Protein AF-A0A8H7IDS1-F1 (afdb_monomer)

Secondary structure (DSSP, 8-state):
----HHHHHHHHHHHHHHHHHHHHHHHHHHHHHTTS---PPPPPPP-------PPPP---------------------------TTTHHHHHHHHHHHHHHHHHHH-----HHHHHHHTSTT--S-------------------PPP----TTHHHHHHHHHHHHHHHHHHHHHHHHHHHHHHHHHHHHHHTPPPSS-GGG--PPPP--HHHHHTT-----TTSSHHHHH-TTTHHHHT--TT--HHHHHHHHHHHHHHHHHHHHHHHHT-S-HHHHHHHHHHHHHHHHHHHHHSPPP-BTB-HHHHHHHHHHHHHHHHHHHHHHHHHHHHHHHHHHHTT-TTT----HHHHHHHHHHHHHHHHHHHTTTS-GGGS-THHHHHHHHHHHHHHHHHHHHHHTT-HHHHHHHHHHHHHHHHHHHHHHHH-THHHHHHHHHHHHHHHHHHHHHHTS----

Radius of gyration: 27.51 Å; Cα contacts (8 Å, |Δi|>4): 377; chains: 1; bounding box: 68×59×92 Å

Mean predicted aligned error: 14.61 Å

Solvent-accessible surface area (backbone atoms only — not comparable to full-atom values): 27415 Å² total; per-residue (Å²): 131,84,78,49,72,66,58,58,49,54,52,51,51,56,54,50,52,54,52,52,53,54,51,54,59,53,51,59,56,54,67,67,63,73,81,76,78,90,78,86,88,78,89,78,87,86,85,88,79,91,79,91,79,85,84,89,85,87,87,89,89,88,92,86,93,89,88,85,90,88,90,84,90,82,88,82,86,91,77,90,82,84,82,82,44,82,64,71,46,62,70,46,49,58,54,49,47,55,47,61,72,41,39,89,74,66,82,58,86,72,62,59,68,56,59,51,45,72,53,42,80,83,69,85,76,87,89,87,87,90,88,84,89,79,90,74,82,83,70,85,76,88,76,91,74,83,88,76,92,85,68,86,75,69,57,60,61,54,54,53,53,52,53,52,51,50,43,49,53,50,43,52,50,43,42,50,50,53,53,53,51,52,47,43,44,37,50,15,60,72,68,76,44,79,45,96,65,56,70,89,74,41,72,63,58,65,45,67,62,68,71,57,47,73,69,69,53,75,81,75,65,88,64,45,24,52,60,23,36,58,32,85,88,39,21,73,62,50,24,50,37,73,84,54,51,71,66,27,44,40,53,53,21,49,51,50,23,52,56,19,46,49,55,39,51,43,60,74,67,67,74,69,59,69,67,62,50,50,55,50,48,52,34,52,51,52,30,50,53,44,30,66,73,31,47,78,85,89,67,94,84,60,57,70,66,62,48,39,49,51,35,39,27,50,28,28,42,26,28,16,49,28,39,56,20,47,67,52,18,50,51,41,42,54,50,37,51,74,71,68,44,49,77,78,58,88,46,43,71,37,30,50,49,28,52,51,25,39,52,51,30,26,54,41,48,55,76,49,64,84,53,76,48,81,68,54,61,76,56,46,54,56,21,49,48,56,39,40,54,54,39,56,64,42,32,63,51,30,46,74,51,68,38,52,69,62,20,51,52,42,51,53,38,41,51,45,44,52,51,42,40,56,53,34,20,76,67,39,61,72,39,46,59,53,51,50,50,53,52,51,54,44,52,50,50,52,54,55,60,62,69,70,56,79,83,87,124

Foldseek 3Di:
DPDDPVNVVVVVVVVVVVVVVVVVVVVVVVVVPPPDDDDDDDDDDDDDDDDDDDDDDDDDDDDDDDDDDDDDDDDDDDDDDDDPQDPVCPVVVVLLVVCVVCVVPQVDDDVSVVLVLVSDPPPPDDDDDDDDDDPDDPDPDDDDDDDDDDDPPVVVVVVVVVQLVVLLVNLVVLLSVLVSQLQQLLVCLLVVHDRPDALVRWQRFARDDSVVSNVVPDPDDSCRTSVVCLDPVRVLVNLQCLPPDLSSLLSLLSNLLSLLLVLLVCVVVVPDDPVVSVSSLVSSVVSLVSNVVRQDDQDPPDDLLSLQSSLLSLLSSLSSLLSSLVVVQVVQQVVCVVVVVLLPDPTDPSSVSNLVSLLSNLVSLLVCLPPQLLSHDSSSLSSLLSSLLSLLVVLLSCVVSVVNVSSVSSVVSNVSSLSSLVSNCVNPVSSVVSSVVSVVSNVVSVVVSVVPDDDPD

Sequence (457 aa):
MYQTRTEALQHKIKELEAQIQGLEDQNLDLSSRQRADGNPLRPSPGLSYGSSCSPVSQVPITPPVATDSTEGAISHSIHDLPSVSSFAIGVTAKSLGVFAERRVQCCFELDLETVLRGLEPGSAHLLYLHYTTRCSLLSPAGGSCPHQPGNSVRNGTRLASAAFAYQHELAEAINVWWKCCGVDMAGSALNGLPASISPEEITTVWPHLLSEFELSQTISDDHYSVASLFDPEFTHVATDVSQDNVRCLLSKACILMISSAKLETERLSGFYDPDEWWMRFERVDRAVNRFMETMPPVYVGRNNEELSYLVIVHSGIYCAQIQLHSALAECEIRQAAQDGQLNDFLGGVSYMRCTEACRAAALAAALVLHMDMSNMLLFIGIAWVSVSDKLIKDIPRLRRAGKITQGREKEHQLAIIEKCMQRSAAAYPVFGLQLKQIRLLKEQQIFESHQALPRVG

Structure (mmCIF, N/CA/C/O backbone):
data_AF-A0A8H7IDS1-F1
#
_entry.id   AF-A0A8H7IDS1-F1
#
loop_
_atom_site.group_PDB
_atom_site.id
_atom_site.type_symbol
_atom_site.label_atom_id
_atom_site.label_alt_id
_atom_site.label_comp_id
_atom_site.label_asym_id
_atom_site.label_entity_id
_atom_site.label_seq_id
_atom_site.pdbx_PDB_ins_code
_atom_site.Cartn_x
_atom_site.Cartn_y
_atom_site.Cartn_z
_atom_site.occupancy
_atom_site.B_iso_or_equiv
_atom_site.auth_seq_id
_atom_site.auth_comp_id
_atom_site.auth_asym_id
_atom_site.auth_atom_id
_atom_site.pdbx_PDB_model_num
ATOM 1 N N . MET A 1 1 ? 39.428 1.604 39.413 1.00 44.75 1 MET A N 1
ATOM 2 C CA . MET A 1 1 ? 38.335 0.622 39.575 1.00 44.75 1 MET A CA 1
ATOM 3 C C . MET A 1 1 ? 37.462 0.724 38.342 1.00 44.75 1 MET A C 1
ATOM 5 O O . MET A 1 1 ? 36.939 1.801 38.097 1.00 44.75 1 MET A O 1
ATOM 9 N N . TYR A 1 2 ? 37.385 -0.329 37.528 1.00 39.81 2 TYR A N 1
ATOM 10 C CA . TYR A 1 2 ? 36.468 -0.368 36.389 1.00 39.81 2 TYR A CA 1
ATOM 11 C C . TYR A 1 2 ? 35.072 -0.653 36.929 1.00 39.81 2 TYR A C 1
ATOM 13 O O . TYR A 1 2 ? 34.773 -1.788 37.286 1.00 39.81 2 TYR A O 1
ATOM 21 N N . GLN A 1 3 ? 34.258 0.393 37.042 1.00 60.78 3 GLN A N 1
ATOM 22 C CA . GLN A 1 3 ? 32.832 0.237 37.284 1.00 60.78 3 GLN A CA 1
ATOM 23 C C . GLN A 1 3 ? 32.263 -0.547 36.100 1.00 60.78 3 GLN A C 1
ATOM 25 O O . GLN A 1 3 ? 32.513 -0.212 34.937 1.00 60.78 3 GLN A O 1
ATOM 30 N N . THR A 1 4 ? 31.605 -1.662 36.386 1.00 79.06 4 THR A N 1
ATOM 31 C CA . THR A 1 4 ? 31.139 -2.557 35.329 1.00 79.06 4 THR A CA 1
ATOM 32 C C . THR A 1 4 ? 30.019 -1.865 34.555 1.00 79.06 4 THR A C 1
ATOM 34 O O . THR A 1 4 ? 29.204 -1.140 35.123 1.00 79.06 4 THR A O 1
ATOM 37 N N . ARG A 1 5 ? 29.961 -2.069 33.233 1.00 76.25 5 ARG A N 1
ATOM 38 C CA . ARG A 1 5 ? 28.918 -1.497 32.356 1.00 76.25 5 ARG A CA 1
ATOM 39 C C . ARG A 1 5 ? 27.499 -1.727 32.907 1.00 76.25 5 ARG A C 1
ATOM 41 O O . ARG A 1 5 ? 26.620 -0.894 32.715 1.00 76.25 5 ARG A O 1
ATOM 48 N N . THR A 1 6 ? 27.303 -2.825 33.631 1.00 79.00 6 THR A N 1
ATOM 49 C CA . THR A 1 6 ? 26.062 -3.182 34.322 1.00 79.00 6 THR A CA 1
ATOM 50 C C . THR A 1 6 ? 25.703 -2.215 35.456 1.00 79.00 6 THR A C 1
ATOM 52 O O . THR A 1 6 ? 24.552 -1.806 35.556 1.00 79.00 6 THR A O 1
ATOM 55 N N . GLU A 1 7 ? 26.668 -1.786 36.272 1.00 90.69 7 GLU A N 1
ATOM 56 C CA . GLU A 1 7 ? 26.446 -0.819 37.359 1.00 90.69 7 GLU A CA 1
ATOM 57 C C . GLU A 1 7 ? 26.108 0.574 36.813 1.00 90.69 7 GLU A C 1
ATOM 59 O O . GLU A 1 7 ? 25.239 1.260 37.350 1.00 90.69 7 GLU A O 1
ATOM 64 N N . ALA A 1 8 ? 26.740 0.970 35.702 1.00 86.31 8 ALA A N 1
ATOM 65 C CA . ALA A 1 8 ? 26.423 2.225 35.022 1.00 86.31 8 ALA A CA 1
ATOM 66 C C . ALA A 1 8 ? 24.982 2.230 34.477 1.00 86.31 8 ALA A C 1
ATOM 68 O O . ALA A 1 8 ? 24.270 3.227 34.605 1.00 86.31 8 ALA A O 1
ATOM 69 N N . LEU A 1 9 ? 24.524 1.101 33.925 1.00 81.25 9 LEU A N 1
ATOM 70 C CA . LEU A 1 9 ? 23.146 0.947 33.451 1.00 81.25 9 LEU A CA 1
ATOM 71 C C . LEU A 1 9 ? 22.137 0.943 34.603 1.00 81.25 9 LEU A C 1
ATOM 73 O O . LEU A 1 9 ? 21.121 1.624 34.516 1.00 81.25 9 LEU A O 1
ATOM 77 N N . GLN A 1 10 ? 22.427 0.250 35.706 1.00 93.06 10 GLN A N 1
ATOM 78 C CA . GLN A 1 10 ? 21.557 0.256 36.888 1.00 93.06 10 GLN A CA 1
ATOM 79 C C . GLN A 1 10 ? 21.425 1.651 37.509 1.00 93.06 10 GLN A C 1
ATOM 81 O O . GLN A 1 10 ? 20.337 2.031 37.941 1.00 93.06 10 GLN A O 1
ATOM 86 N N . HIS A 1 11 ? 22.505 2.436 37.519 1.00 95.25 11 HIS A N 1
ATOM 87 C CA . HIS A 1 11 ? 22.449 3.828 37.957 1.00 95.25 11 HIS A CA 1
ATOM 88 C C . HIS A 1 11 ? 21.573 4.677 37.026 1.00 95.25 11 HIS A C 1
ATOM 90 O O . HIS A 1 11 ? 20.761 5.468 37.498 1.00 95.25 11 HIS A O 1
ATOM 96 N N . LYS A 1 12 ? 21.696 4.483 35.705 1.00 91.81 12 LYS A N 1
ATOM 97 C CA . LYS A 1 12 ? 20.891 5.203 34.709 1.00 91.81 12 LYS A CA 1
ATOM 98 C C . LYS A 1 12 ? 19.401 4.867 34.811 1.00 91.81 12 LYS A C 1
ATOM 100 O O . LYS A 1 12 ? 18.576 5.763 34.685 1.00 91.81 12 LYS A O 1
ATOM 105 N N . ILE A 1 13 ? 19.060 3.606 35.084 1.00 90.75 13 ILE A N 1
ATOM 106 C CA . ILE A 1 13 ? 17.671 3.173 35.301 1.00 90.75 13 ILE A CA 1
ATOM 107 C C . ILE A 1 13 ? 17.078 3.884 36.523 1.00 90.75 13 ILE A C 1
ATOM 109 O O . ILE A 1 13 ? 16.039 4.522 36.398 1.00 90.75 13 ILE A O 1
ATOM 113 N N . LYS A 1 14 ? 17.778 3.878 37.666 1.00 95.81 14 LYS A N 1
ATOM 114 C CA . LYS A 1 14 ? 17.312 4.571 38.882 1.00 95.81 14 LYS A CA 1
ATOM 115 C C . LYS A 1 14 ? 17.151 6.081 38.699 1.00 95.81 14 LYS A C 1
ATOM 117 O O . LYS A 1 14 ? 16.246 6.681 39.268 1.00 95.81 14 LYS A O 1
ATOM 122 N N . GLU A 1 15 ? 18.040 6.702 37.924 1.00 96.75 15 GLU A N 1
ATOM 123 C CA . GLU A 1 15 ? 17.959 8.128 37.587 1.00 96.75 15 GLU A CA 1
ATOM 124 C C . GLU A 1 15 ? 16.685 8.438 36.785 1.00 96.75 15 GLU A C 1
ATOM 126 O O . GLU A 1 15 ? 15.989 9.406 37.087 1.00 96.75 15 GLU A O 1
ATOM 131 N N . LEU A 1 16 ? 16.353 7.602 35.796 1.00 91.62 16 LEU A N 1
ATOM 132 C CA . LEU A 1 16 ? 15.154 7.767 34.972 1.00 91.62 16 LEU A CA 1
ATOM 133 C C . LEU A 1 16 ? 13.865 7.499 35.761 1.00 91.62 16 LEU A C 1
ATOM 135 O O . LEU A 1 16 ? 12.906 8.252 35.616 1.00 91.62 16 LEU A O 1
ATOM 139 N N . GLU A 1 17 ? 13.852 6.493 36.639 1.00 95.44 17 GLU A N 1
ATOM 140 C CA . GLU A 1 17 ? 12.721 6.223 37.541 1.00 95.44 17 GLU A CA 1
ATOM 141 C C . GLU A 1 17 ? 12.412 7.436 38.435 1.00 95.44 17 GLU A C 1
ATOM 143 O O . GLU A 1 17 ? 11.254 7.827 38.577 1.00 95.44 17 GLU A O 1
ATOM 148 N N . ALA A 1 18 ? 13.445 8.097 38.970 1.00 95.69 18 ALA A N 1
ATOM 149 C CA . ALA A 1 18 ? 13.274 9.310 39.769 1.00 95.69 18 ALA A CA 1
ATOM 150 C C . ALA A 1 18 ? 12.726 10.497 38.952 1.00 95.69 18 ALA A C 1
ATOM 152 O O . ALA A 1 18 ? 11.940 11.291 39.470 1.00 95.69 18 ALA A O 1
ATOM 153 N N . GLN A 1 19 ? 13.112 10.623 37.676 1.00 94.25 19 GLN A N 1
ATOM 154 C CA . GLN A 1 19 ? 12.589 11.670 36.789 1.00 94.25 19 GLN A CA 1
ATOM 155 C C . GLN A 1 19 ? 11.111 11.454 36.452 1.00 94.25 19 GLN A C 1
ATOM 157 O O . GLN A 1 19 ? 10.345 12.416 36.445 1.00 94.25 19 GLN A O 1
ATOM 162 N N . ILE A 1 20 ? 10.703 10.203 36.213 1.00 90.62 20 ILE A N 1
ATOM 163 C CA . ILE A 1 20 ? 9.301 9.853 35.947 1.00 90.62 20 ILE A CA 1
ATOM 164 C C . ILE A 1 20 ? 8.439 10.180 37.167 1.00 90.62 20 ILE A C 1
ATOM 166 O O . ILE A 1 20 ? 7.437 10.877 37.026 1.00 90.62 20 ILE A O 1
ATOM 170 N N . GLN A 1 21 ? 8.876 9.779 38.365 1.00 92.81 21 GLN A N 1
ATOM 171 C CA . GLN A 1 21 ? 8.140 10.068 39.597 1.00 92.81 21 GLN A CA 1
ATOM 172 C C . GLN A 1 21 ? 7.965 11.580 39.821 1.00 92.81 21 GLN A C 1
ATOM 174 O O . GLN A 1 21 ? 6.880 12.038 40.171 1.00 92.81 21 GLN A O 1
ATOM 179 N N . GLY A 1 22 ? 9.004 12.378 39.544 1.00 93.31 22 GLY A N 1
ATOM 180 C CA . GLY A 1 22 ? 8.927 13.837 39.655 1.00 93.31 22 GLY A CA 1
ATOM 181 C C . GLY A 1 22 ? 7.962 14.491 38.658 1.00 93.31 22 GLY A C 1
ATOM 182 O O . GLY A 1 22 ? 7.359 15.516 38.976 1.00 93.31 22 GLY A O 1
ATOM 183 N N . LEU A 1 23 ? 7.788 13.913 37.465 1.00 85.19 23 LEU A N 1
ATOM 184 C CA . LEU A 1 23 ? 6.814 14.390 36.478 1.00 85.19 23 LEU A CA 1
ATOM 185 C C . LEU A 1 23 ? 5.377 14.031 36.869 1.00 85.19 23 LEU A C 1
ATOM 187 O O . LEU A 1 23 ? 4.472 14.834 36.649 1.00 85.19 23 LEU A O 1
ATOM 191 N N . GLU A 1 24 ? 5.162 12.860 37.470 1.00 85.56 24 GLU A N 1
ATOM 192 C CA . GLU A 1 24 ? 3.850 12.453 37.985 1.00 85.56 24 GLU A CA 1
ATOM 193 C C . GLU A 1 24 ? 3.380 13.376 39.116 1.00 85.56 24 GLU A C 1
ATOM 195 O O . GLU A 1 24 ? 2.240 13.850 39.090 1.00 85.56 24 GLU A O 1
ATOM 200 N N . ASP A 1 25 ? 4.280 13.724 40.039 1.00 88.50 25 ASP A N 1
ATOM 201 C CA . ASP A 1 25 ? 3.987 14.649 41.137 1.00 88.50 25 ASP A CA 1
ATOM 202 C C . ASP A 1 25 ? 3.651 16.063 40.618 1.00 88.50 25 ASP A C 1
ATOM 204 O O . ASP A 1 25 ? 2.708 16.699 41.092 1.00 88.50 25 ASP A O 1
ATOM 208 N N . GLN A 1 26 ? 4.351 16.545 39.582 1.00 84.00 26 GLN A N 1
ATOM 209 C CA . GLN A 1 26 ? 4.055 17.842 38.951 1.00 84.00 26 GLN A CA 1
ATOM 210 C C . GLN A 1 26 ? 2.712 17.858 38.204 1.00 84.00 26 GLN A C 1
ATOM 212 O O . GLN A 1 26 ? 2.041 18.893 38.144 1.00 84.00 26 GLN A O 1
ATOM 217 N N . ASN A 1 27 ? 2.298 16.726 37.633 1.00 74.69 27 ASN A N 1
ATOM 218 C CA . ASN A 1 27 ? 1.054 16.630 36.871 1.00 74.69 27 ASN A CA 1
ATOM 219 C C . ASN A 1 27 ? -0.185 16.631 37.789 1.00 74.69 27 ASN A C 1
ATOM 221 O O . ASN A 1 27 ? -1.238 17.167 37.428 1.00 74.69 27 ASN A O 1
ATOM 225 N N . LEU A 1 28 ? -0.047 16.110 39.014 1.00 75.38 28 LEU A N 1
ATOM 226 C CA . LEU A 1 28 ? -1.092 16.170 40.041 1.00 75.38 28 LEU A CA 1
ATOM 227 C C . LEU A 1 28 ? -1.381 17.613 40.494 1.00 75.38 28 LEU A C 1
ATOM 229 O O . LEU A 1 28 ? -2.548 17.973 40.680 1.00 75.38 28 LEU A O 1
ATOM 233 N N . ASP A 1 29 ? -0.360 18.469 40.573 1.00 67.25 29 ASP A N 1
ATOM 234 C CA . ASP A 1 29 ? -0.533 19.881 40.937 1.00 67.25 29 ASP A CA 1
ATOM 235 C C . ASP A 1 29 ? -1.207 20.704 39.826 1.00 67.25 29 ASP A C 1
ATOM 237 O O . ASP A 1 29 ? -2.056 21.561 40.107 1.00 67.25 29 ASP A O 1
ATOM 241 N N . LEU A 1 30 ? -0.909 20.417 38.553 1.00 64.12 30 LEU A N 1
ATOM 242 C CA . LEU A 1 30 ? -1.529 21.096 37.406 1.00 64.12 30 LEU A CA 1
ATOM 243 C C . LEU A 1 30 ? -3.023 20.770 37.269 1.00 64.12 30 LEU A C 1
ATOM 245 O O . LEU A 1 30 ? -3.818 21.659 36.945 1.00 64.12 30 LEU A O 1
ATOM 249 N N . SER A 1 31 ? -3.434 19.546 37.617 1.00 51.88 31 SER A N 1
ATOM 250 C CA . SER A 1 31 ? -4.848 19.151 37.617 1.00 51.88 31 SER A CA 1
ATOM 251 C C . SER A 1 31 ? -5.691 19.911 38.654 1.00 51.88 31 SER A C 1
ATOM 253 O O . S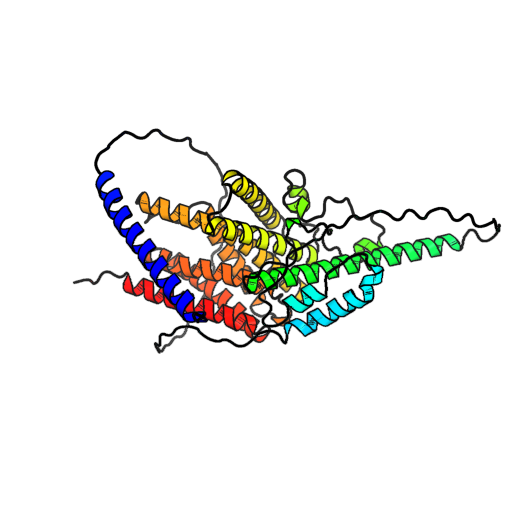ER A 1 31 ? -6.913 19.989 38.499 1.00 51.88 31 SER A O 1
ATOM 255 N N . SER A 1 32 ? -5.082 20.485 39.697 1.00 54.19 32 SER A N 1
ATOM 256 C CA . SER A 1 32 ? -5.806 21.258 40.718 1.00 54.19 32 SER A CA 1
ATOM 257 C C . SER A 1 32 ? -6.118 22.698 40.279 1.00 54.19 32 SER A C 1
ATOM 259 O O . SER A 1 32 ? -7.130 23.267 40.693 1.00 54.19 32 SER A O 1
ATOM 261 N N . ARG A 1 33 ? -5.302 23.280 39.386 1.00 51.25 33 ARG A N 1
ATOM 262 C CA . ARG A 1 33 ? -5.429 24.681 38.942 1.00 51.25 33 ARG A CA 1
ATOM 263 C C . ARG A 1 33 ? -6.394 24.900 37.777 1.00 51.25 33 ARG A C 1
ATOM 265 O O . ARG A 1 33 ? -6.838 26.024 37.577 1.00 51.25 33 ARG A O 1
ATOM 272 N N . GLN A 1 34 ? -6.781 23.857 37.045 1.00 50.94 34 GLN A N 1
ATOM 273 C CA . GLN A 1 34 ? -7.638 23.984 35.856 1.00 50.94 34 GLN A CA 1
ATOM 274 C C . GLN A 1 34 ? -9.156 24.046 36.131 1.00 50.94 34 GLN A C 1
ATOM 276 O O . GLN A 1 34 ? -9.941 24.122 35.190 1.00 50.94 34 GLN A O 1
ATOM 281 N N . ARG A 1 35 ? -9.603 24.047 37.398 1.00 47.06 35 ARG A N 1
ATOM 282 C CA . ARG A 1 35 ? -11.038 24.147 37.755 1.00 47.06 35 ARG A CA 1
ATOM 283 C C . ARG A 1 35 ? -11.564 25.563 38.010 1.00 47.06 35 ARG A C 1
ATOM 285 O O . ARG A 1 35 ? -12.746 25.705 38.311 1.00 47.06 35 ARG A O 1
ATOM 292 N N . ALA A 1 36 ? -10.741 26.597 37.880 1.00 48.53 36 ALA A N 1
ATOM 293 C CA . ALA A 1 36 ? -11.154 27.967 38.165 1.00 48.53 36 ALA A CA 1
ATOM 294 C C . ALA A 1 36 ? -10.664 28.933 37.084 1.00 48.53 36 ALA A C 1
ATOM 296 O O . ALA A 1 36 ? -9.778 29.727 37.344 1.00 48.53 36 ALA A O 1
ATOM 297 N N . ASP A 1 37 ? -11.212 28.834 35.873 1.00 40.78 37 ASP A N 1
ATOM 298 C CA . ASP A 1 37 ? -11.428 30.012 35.025 1.00 40.78 37 ASP A CA 1
ATOM 299 C C . ASP A 1 37 ? -12.342 29.645 33.851 1.00 40.78 37 ASP A C 1
ATOM 301 O O . ASP A 1 37 ? -11.967 28.942 32.913 1.00 40.78 37 ASP A O 1
ATOM 305 N N . GLY A 1 38 ? -13.591 30.102 33.938 1.00 52.72 38 GLY A N 1
ATOM 306 C CA . GLY A 1 38 ? -14.534 30.078 32.832 1.00 52.72 38 GLY A CA 1
ATOM 307 C C . GLY A 1 38 ? -14.355 31.337 31.995 1.00 52.72 38 GLY A C 1
ATOM 308 O O . GLY A 1 38 ? -14.583 32.437 32.491 1.00 52.72 38 GLY A O 1
ATOM 309 N N . ASN A 1 39 ? -13.999 31.178 30.720 1.00 42.84 39 ASN A N 1
ATOM 310 C CA . ASN A 1 39 ? -14.099 32.254 29.739 1.00 42.84 39 ASN A CA 1
ATOM 311 C C . ASN A 1 39 ? -14.657 31.711 28.406 1.00 42.84 39 ASN A C 1
ATOM 313 O O . ASN A 1 39 ? -14.336 30.580 28.032 1.00 42.84 39 ASN A O 1
ATOM 317 N N . PRO A 1 40 ? -15.528 32.465 27.707 1.00 48.50 40 PRO A N 1
ATOM 318 C CA . PRO A 1 40 ? -16.346 31.938 26.625 1.00 48.50 40 PRO A CA 1
ATOM 319 C C . PRO A 1 40 ? -15.600 31.864 25.286 1.00 48.50 40 PRO A C 1
ATOM 321 O O . PRO A 1 40 ? -14.781 32.712 24.932 1.00 48.50 40 PRO A O 1
ATOM 324 N N . LEU A 1 41 ? -15.943 30.809 24.548 1.00 39.41 41 LEU A N 1
ATOM 325 C CA . LEU A 1 41 ? -15.370 30.353 23.286 1.00 39.41 41 LEU A CA 1
ATOM 326 C C . LEU A 1 41 ? -15.504 31.366 22.139 1.00 39.41 41 LEU A C 1
ATOM 328 O O . LEU A 1 41 ? -16.565 31.940 21.894 1.00 39.41 41 LEU A O 1
ATOM 332 N N . ARG A 1 42 ? -14.416 31.490 21.375 1.00 34.03 42 ARG A N 1
ATOM 333 C CA . ARG A 1 42 ? -14.328 32.166 20.076 1.00 34.03 42 ARG A CA 1
ATOM 334 C C . ARG A 1 42 ? -14.383 31.094 18.971 1.00 34.03 42 ARG A C 1
ATOM 336 O O . ARG A 1 42 ? -13.622 30.131 19.068 1.00 34.03 42 ARG A O 1
ATOM 343 N N . PRO A 1 43 ? -15.238 31.211 17.940 1.00 39.31 43 PRO A N 1
ATOM 344 C CA . PRO A 1 43 ? -15.336 30.190 16.901 1.00 39.31 43 PRO A CA 1
ATOM 345 C C . PRO A 1 43 ? -14.200 30.342 15.878 1.00 39.31 43 PRO A C 1
ATOM 347 O O . PRO A 1 43 ? -13.904 31.450 15.430 1.00 39.31 43 PRO A O 1
ATOM 350 N N . SER A 1 44 ? -13.576 29.220 15.515 1.00 35.41 44 SER A N 1
ATOM 351 C CA . SER A 1 44 ? -12.639 29.118 14.387 1.00 35.41 44 SER A CA 1
ATOM 352 C C . SER A 1 44 ? -13.377 28.711 13.099 1.00 35.41 44 SER A C 1
ATOM 354 O O . SER A 1 44 ? -14.473 28.151 13.184 1.00 35.41 44 SER A O 1
ATOM 356 N N . PRO A 1 45 ? -12.831 29.028 11.909 1.00 39.84 45 PRO A N 1
ATOM 357 C CA . PRO A 1 45 ? -13.571 29.044 10.652 1.00 39.84 45 PRO A CA 1
ATOM 358 C C . PRO A 1 45 ? -13.681 27.654 10.016 1.00 39.84 45 PRO A C 1
ATOM 360 O O . PRO A 1 45 ? -12.717 26.893 9.977 1.00 39.84 45 PRO A O 1
ATOM 363 N N . GLY A 1 46 ? -14.872 27.347 9.500 1.00 31.06 46 GLY A N 1
ATOM 364 C CA . GLY A 1 46 ? -15.189 26.086 8.838 1.00 31.06 46 GLY A CA 1
ATOM 365 C C . GLY A 1 46 ? -14.603 25.969 7.430 1.00 31.06 46 GLY A C 1
ATOM 366 O O . GLY A 1 46 ? -14.679 26.901 6.630 1.00 31.06 46 GLY A O 1
ATOM 367 N N . LEU A 1 47 ? -14.079 24.783 7.123 1.00 35.19 47 LEU A N 1
ATOM 368 C CA . LEU A 1 47 ? -13.790 24.327 5.768 1.00 35.19 47 LEU A CA 1
ATOM 369 C C . LEU A 1 47 ? -15.008 23.556 5.249 1.00 35.19 47 LEU A C 1
ATOM 371 O O . LEU A 1 47 ? -15.380 22.513 5.783 1.00 35.19 47 LEU A O 1
ATOM 375 N N . SER A 1 48 ? -15.644 24.107 4.219 1.00 29.48 48 SER A N 1
ATOM 376 C CA . SER A 1 48 ? -16.720 23.468 3.466 1.00 29.48 48 SER A CA 1
ATOM 377 C C . SER A 1 48 ? -16.108 22.670 2.318 1.00 29.48 48 SER A C 1
ATOM 379 O O . SER A 1 48 ? -15.521 23.258 1.412 1.00 29.48 48 SER A O 1
ATOM 381 N N . TYR A 1 49 ? -16.261 21.348 2.341 1.00 36.91 49 TYR A N 1
ATOM 382 C CA . TYR A 1 49 ? -16.041 20.492 1.178 1.00 36.91 49 TYR A CA 1
ATOM 383 C C . TYR A 1 49 ? -17.354 19.791 0.836 1.00 36.91 49 TYR A C 1
ATOM 385 O O . TYR A 1 49 ? -17.801 18.884 1.536 1.00 36.91 49 TYR A O 1
ATOM 393 N N . GLY A 1 50 ? -17.983 20.235 -0.252 1.00 33.12 50 GLY A N 1
ATOM 394 C CA . GLY A 1 50 ? -19.045 19.490 -0.913 1.00 33.12 50 GLY A CA 1
ATOM 395 C C . GLY A 1 50 ? -18.424 18.377 -1.749 1.00 33.12 50 GLY A C 1
ATOM 396 O O . GLY A 1 50 ? -17.701 18.658 -2.700 1.00 33.12 50 GLY A O 1
ATOM 397 N N . SER A 1 51 ? -18.709 17.124 -1.407 1.00 33.91 51 SER A N 1
ATOM 398 C CA . SER A 1 51 ? -18.395 15.973 -2.253 1.00 33.91 51 SER A CA 1
ATOM 399 C C . SER A 1 51 ? -19.641 15.106 -2.381 1.00 33.91 51 SER A C 1
ATOM 401 O O . SER A 1 51 ? -20.166 14.593 -1.394 1.00 33.91 51 SER A O 1
ATOM 403 N N . SER A 1 52 ? -20.150 15.021 -3.608 1.00 32.44 52 SER A N 1
ATOM 404 C CA . SER A 1 52 ? -21.314 14.231 -3.992 1.00 32.44 52 SER A CA 1
ATOM 405 C C . SER A 1 52 ? -20.831 13.043 -4.812 1.00 32.44 52 SER A C 1
ATOM 407 O O . SER A 1 52 ? -20.471 13.213 -5.974 1.00 32.44 52 SER A O 1
ATOM 409 N N . CYS A 1 53 ? -20.849 11.850 -4.220 1.00 29.22 53 CYS A N 1
ATOM 410 C CA . CYS A 1 53 ? -20.744 10.586 -4.944 1.00 29.22 53 CYS A CA 1
ATOM 411 C C . CYS A 1 53 ? -21.789 9.614 -4.383 1.00 29.22 53 CYS A C 1
ATOM 413 O O . CYS A 1 53 ? -21.759 9.254 -3.208 1.00 29.22 53 CYS A O 1
ATOM 415 N N . SER A 1 54 ? -22.740 9.218 -5.232 1.00 28.52 54 SER A N 1
ATOM 416 C CA . SER A 1 54 ? -23.752 8.193 -4.938 1.00 28.52 54 SER A CA 1
ATOM 417 C C . SER A 1 54 ? -23.170 6.781 -5.118 1.00 28.52 54 SER A C 1
ATOM 419 O O . SER A 1 54 ? -22.378 6.586 -6.041 1.00 28.52 54 SER A O 1
ATOM 421 N N . PRO A 1 55 ? -23.567 5.778 -4.309 1.00 35.44 55 PRO A N 1
ATOM 422 C CA . PRO A 1 55 ? -23.048 4.419 -4.427 1.00 35.44 55 PRO A CA 1
ATOM 423 C C . PRO A 1 55 ? -23.890 3.546 -5.373 1.00 35.44 55 PRO A C 1
ATOM 425 O O . PRO A 1 55 ? -25.120 3.520 -5.301 1.00 35.44 55 PRO A O 1
ATOM 428 N N . VAL A 1 56 ? -23.210 2.775 -6.226 1.00 28.56 56 VAL A N 1
ATOM 429 C CA . VAL A 1 56 ? -23.786 1.675 -7.016 1.00 28.56 56 VAL A CA 1
ATOM 430 C C . VAL A 1 56 ? -23.823 0.412 -6.150 1.00 28.56 56 VAL A C 1
ATOM 432 O O . VAL A 1 56 ? -22.818 0.002 -5.575 1.00 28.56 56 VAL A O 1
ATOM 435 N N . SER A 1 57 ? -25.007 -0.188 -6.051 1.00 29.06 57 SER A N 1
ATOM 436 C CA . SER A 1 57 ? -25.334 -1.350 -5.220 1.00 29.06 57 SER A CA 1
ATOM 437 C C . SER A 1 57 ? -25.357 -2.629 -6.053 1.00 29.06 57 SER A C 1
ATOM 439 O O . SER A 1 57 ? -26.089 -2.655 -7.039 1.00 29.06 57 SER A O 1
ATOM 441 N N . GLN A 1 58 ? -24.648 -3.688 -5.630 1.00 31.50 58 GLN A N 1
ATOM 442 C CA . GLN A 1 58 ? -25.041 -5.087 -5.873 1.00 31.50 58 GLN A CA 1
ATOM 443 C C . GLN A 1 58 ? -24.625 -5.999 -4.701 1.00 31.50 58 GLN A C 1
ATOM 445 O O . GLN A 1 58 ? -23.517 -5.906 -4.178 1.00 31.50 58 GLN A O 1
ATOM 450 N N . VAL A 1 59 ? -25.567 -6.857 -4.294 1.00 29.27 59 VAL A N 1
ATOM 451 C CA . VAL A 1 59 ? -25.576 -7.749 -3.115 1.00 29.27 59 VAL A CA 1
ATOM 452 C C . VAL A 1 59 ? -25.520 -9.228 -3.568 1.00 29.27 59 VAL A C 1
ATOM 454 O O . VAL A 1 59 ? -25.915 -9.512 -4.700 1.00 29.27 59 VAL A O 1
ATOM 457 N N . PRO A 1 60 ? -25.034 -10.166 -2.720 1.00 34.81 60 PRO A N 1
ATOM 458 C CA . PRO A 1 60 ? -24.437 -11.449 -3.110 1.00 34.81 60 PRO A CA 1
ATOM 459 C C . PRO A 1 60 ? -25.286 -12.696 -2.765 1.00 34.81 60 PRO A C 1
ATOM 461 O O . PRO A 1 60 ? -26.322 -12.599 -2.110 1.00 34.81 60 PRO A O 1
ATOM 464 N N . ILE A 1 61 ? -24.805 -13.889 -3.156 1.00 28.02 61 ILE A N 1
ATOM 465 C CA . ILE A 1 61 ? -25.393 -15.204 -2.823 1.00 28.02 61 ILE A CA 1
ATOM 466 C C . ILE A 1 61 ? -24.366 -16.077 -2.060 1.00 28.02 61 ILE A C 1
ATOM 468 O O . ILE A 1 61 ? -23.282 -16.358 -2.563 1.00 28.02 61 ILE A O 1
ATOM 472 N N . THR A 1 62 ? -24.735 -16.512 -0.849 1.00 25.69 62 THR A N 1
ATOM 473 C CA . THR A 1 62 ? -24.156 -17.594 0.010 1.00 25.69 62 THR A CA 1
ATOM 474 C C . THR A 1 62 ? -25.223 -18.712 0.158 1.00 25.69 62 THR A C 1
ATOM 476 O O . THR A 1 62 ? -26.353 -18.401 -0.235 1.00 25.69 62 THR A O 1
ATOM 479 N N . PRO A 1 63 ? -25.016 -19.959 0.699 1.00 32.75 63 PRO A N 1
ATOM 480 C CA . PRO A 1 63 ? -24.314 -20.375 1.961 1.00 32.75 63 PRO A CA 1
ATOM 481 C C . PRO A 1 63 ? -23.739 -21.848 1.911 1.00 32.75 63 PRO A C 1
ATOM 483 O O . PRO A 1 63 ? -23.471 -22.291 0.795 1.00 32.75 63 PRO A O 1
ATOM 486 N N . PRO A 1 64 ? -23.669 -22.719 2.972 1.00 32.16 64 PRO A N 1
ATOM 487 C CA . PRO A 1 64 ? -23.277 -22.658 4.418 1.00 32.16 64 PRO A CA 1
ATOM 488 C C . PRO A 1 64 ? -22.121 -23.659 4.810 1.00 32.16 64 PRO A C 1
ATOM 490 O O . PRO A 1 64 ? -21.880 -24.627 4.100 1.00 32.16 64 PRO A O 1
ATOM 493 N N . VAL A 1 65 ? -21.234 -23.394 5.794 1.00 26.78 65 VAL A N 1
ATOM 494 C CA . VAL A 1 65 ? -21.193 -23.701 7.269 1.00 26.78 65 VAL A CA 1
ATOM 495 C C . VAL A 1 65 ? -21.075 -25.182 7.714 1.00 26.78 65 VAL A C 1
ATOM 497 O O . VAL A 1 65 ? -21.982 -25.967 7.466 1.00 26.78 65 VAL A O 1
ATOM 500 N N . ALA A 1 66 ? -20.030 -25.497 8.508 1.00 24.95 66 ALA A N 1
ATOM 501 C CA . ALA A 1 66 ? -20.019 -26.470 9.625 1.00 24.95 66 ALA A CA 1
ATOM 502 C C . ALA A 1 66 ? -18.823 -26.201 10.587 1.00 24.95 66 ALA A C 1
ATOM 504 O O . ALA A 1 66 ? -17.819 -25.629 10.166 1.00 24.95 66 ALA A O 1
ATOM 505 N N . THR A 1 67 ? -18.978 -26.560 11.866 1.00 26.09 67 THR A N 1
ATOM 506 C CA . THR A 1 67 ? -18.386 -25.969 13.091 1.00 26.09 67 THR A CA 1
ATOM 507 C C . THR A 1 67 ? -17.323 -26.812 13.830 1.00 26.09 67 THR A C 1
ATOM 509 O O . THR A 1 67 ? -17.132 -27.984 13.523 1.00 26.09 67 THR A O 1
ATOM 512 N N . ASP A 1 68 ? -16.744 -26.169 14.866 1.00 23.84 68 ASP A N 1
ATOM 513 C CA . ASP A 1 68 ? -16.218 -26.668 16.167 1.00 23.84 68 ASP A CA 1
ATOM 514 C C . ASP A 1 68 ? -14.688 -26.767 16.371 1.00 23.84 68 ASP A C 1
ATOM 516 O O . ASP A 1 68 ? -13.994 -27.460 15.638 1.00 23.84 68 ASP A O 1
ATOM 520 N N . SER A 1 69 ? -14.084 -25.902 17.214 1.00 25.61 69 SER A N 1
ATOM 521 C CA . SER A 1 69 ? -13.962 -25.887 18.708 1.00 25.61 69 SER A CA 1
ATOM 522 C C . SER A 1 69 ? -12.780 -26.758 19.190 1.00 25.61 69 SER A C 1
ATOM 524 O O . SER A 1 69 ? -12.797 -27.963 18.985 1.00 25.61 69 SER A O 1
ATOM 526 N N . THR A 1 70 ? -11.694 -26.239 19.792 1.00 26.06 70 THR A N 1
ATOM 527 C CA . THR A 1 70 ? -11.524 -26.077 21.261 1.00 26.06 70 THR A CA 1
ATOM 528 C C . THR A 1 70 ? -10.185 -25.407 21.656 1.00 26.06 70 THR A C 1
ATOM 530 O O . THR A 1 70 ? -9.248 -25.335 20.866 1.00 26.06 70 THR A O 1
ATOM 533 N N . GLU A 1 71 ? -10.162 -24.922 22.903 1.00 22.47 71 GLU A N 1
ATOM 534 C CA . GLU A 1 71 ? -9.276 -23.964 23.586 1.00 22.47 71 GLU A CA 1
ATOM 535 C C . GLU A 1 71 ? -7.886 -24.467 24.035 1.00 22.47 71 GLU A C 1
ATOM 537 O O . GLU A 1 71 ? -7.670 -25.654 24.272 1.00 22.47 71 GLU A O 1
ATOM 542 N N . GLY A 1 72 ? -6.979 -23.513 24.297 1.00 23.88 72 GLY A N 1
ATOM 543 C CA . GLY A 1 72 ? -5.767 -23.710 25.099 1.00 23.88 72 GLY A CA 1
ATOM 544 C C . GLY A 1 72 ? -5.002 -22.400 25.330 1.00 23.88 72 GLY A C 1
ATOM 545 O O . GLY A 1 72 ? -4.323 -21.913 24.434 1.00 23.88 72 GLY A O 1
ATOM 546 N N . ALA A 1 73 ? -5.124 -21.822 26.526 1.00 22.61 73 ALA A N 1
ATOM 547 C CA . ALA A 1 73 ? -4.402 -20.624 26.961 1.00 22.61 73 ALA A CA 1
ATOM 548 C C . ALA A 1 73 ? -2.918 -20.917 27.241 1.00 22.61 73 ALA A C 1
ATOM 550 O O . ALA A 1 73 ? -2.639 -21.975 27.790 1.00 22.61 73 ALA A O 1
ATOM 551 N N . ILE A 1 74 ? -2.011 -19.966 26.957 1.00 22.94 74 ILE A N 1
ATOM 552 C CA . ILE A 1 74 ? -0.744 -19.707 27.681 1.00 22.94 74 ILE A CA 1
ATOM 553 C C . ILE A 1 74 ? -0.191 -18.326 27.256 1.00 22.94 74 ILE A C 1
ATOM 555 O O . ILE A 1 74 ? -0.076 -18.006 26.076 1.00 22.94 74 ILE A O 1
ATOM 559 N N . SER A 1 75 ? 0.149 -17.522 28.263 1.00 24.39 75 SER A N 1
ATOM 560 C CA . SER A 1 75 ? 0.951 -16.290 28.208 1.00 24.39 75 SER A CA 1
ATOM 561 C C . SER A 1 75 ? 2.413 -16.620 27.874 1.00 24.39 75 SER A C 1
ATOM 563 O O . SER A 1 75 ? 2.844 -17.677 28.301 1.00 24.39 75 SER A O 1
ATOM 565 N N . HIS A 1 76 ? 3.177 -15.771 27.167 1.00 24.92 76 HIS A N 1
ATOM 566 C CA . HIS A 1 76 ? 4.569 -15.417 27.532 1.00 24.92 76 HIS A CA 1
ATOM 567 C C . HIS A 1 76 ? 5.306 -14.536 26.499 1.00 24.92 76 HIS A C 1
ATOM 569 O O . HIS A 1 76 ? 5.133 -14.634 25.287 1.00 24.92 76 HIS A O 1
ATOM 575 N N . SER A 1 77 ? 6.164 -13.699 27.090 1.00 25.53 77 SER A N 1
ATOM 576 C CA . SER A 1 77 ? 7.240 -12.849 26.569 1.00 25.53 77 SER A CA 1
ATOM 577 C C . SER A 1 77 ? 8.066 -13.453 25.423 1.00 25.53 77 SER A C 1
ATOM 579 O O . SER A 1 77 ? 8.469 -14.614 25.482 1.00 25.53 77 SER A O 1
ATOM 581 N N . ILE A 1 78 ? 8.356 -12.631 24.408 1.00 25.00 78 ILE A N 1
ATOM 582 C CA . ILE A 1 78 ? 9.167 -12.967 23.232 1.00 25.00 78 ILE A CA 1
ATOM 583 C C . ILE A 1 78 ? 10.623 -12.567 23.504 1.00 25.00 78 ILE A C 1
ATOM 585 O O . ILE A 1 78 ? 10.962 -11.388 23.463 1.00 25.00 78 ILE A O 1
ATOM 589 N N . HIS A 1 79 ? 11.486 -13.556 23.727 1.00 26.12 79 HIS A N 1
ATOM 590 C CA . HIS A 1 79 ? 12.915 -13.471 23.429 1.00 26.12 79 HIS A CA 1
ATOM 591 C C . HIS A 1 79 ? 13.290 -14.684 22.561 1.00 26.12 79 HIS A C 1
ATOM 593 O O . HIS A 1 79 ? 12.857 -15.800 22.838 1.00 26.12 79 HIS A O 1
ATOM 599 N N . ASP A 1 80 ? 14.074 -14.405 21.518 1.00 28.80 80 ASP A N 1
ATOM 600 C CA . ASP A 1 80 ? 14.735 -15.304 20.558 1.00 28.80 80 ASP A CA 1
ATOM 601 C C . ASP A 1 80 ? 13.883 -15.937 19.430 1.00 28.80 80 ASP A C 1
ATOM 603 O O . ASP A 1 80 ? 13.103 -16.870 19.617 1.00 28.80 80 ASP A O 1
ATOM 607 N N . LEU A 1 81 ? 14.111 -15.452 18.197 1.00 28.77 81 LEU A N 1
ATOM 608 C CA . LEU A 1 81 ? 13.664 -16.040 16.924 1.00 28.77 81 LEU A CA 1
ATOM 609 C C . LEU A 1 81 ? 14.865 -16.217 15.963 1.00 28.77 81 LEU A C 1
ATOM 611 O O . LEU A 1 81 ? 15.788 -15.402 15.993 1.00 28.77 81 LEU A O 1
ATOM 615 N N . PRO A 1 82 ? 14.867 -17.253 15.097 1.00 28.20 82 PRO A N 1
ATOM 616 C CA . PRO A 1 82 ? 15.969 -17.556 14.184 1.00 28.20 82 PRO A CA 1
ATOM 617 C C . PRO A 1 82 ? 15.957 -16.703 12.899 1.00 28.20 82 PRO A C 1
ATOM 619 O O . PRO A 1 82 ? 14.911 -16.293 12.402 1.00 28.20 82 PRO A O 1
ATOM 622 N N . SER A 1 83 ? 17.158 -16.481 12.357 1.00 33.56 83 SER A N 1
ATOM 623 C CA . SER A 1 83 ? 17.477 -15.648 11.187 1.00 33.56 83 SER A CA 1
ATOM 624 C C . SER A 1 83 ? 16.920 -16.179 9.845 1.00 33.56 83 SER A C 1
ATOM 626 O O . SER A 1 83 ? 17.005 -17.367 9.541 1.00 33.56 83 SER A O 1
ATOM 628 N N . VAL A 1 84 ? 16.392 -15.252 9.030 1.00 40.06 84 VAL A N 1
ATOM 629 C CA . VAL A 1 84 ? 15.600 -15.422 7.784 1.00 40.06 84 VAL A CA 1
ATOM 630 C C . VAL A 1 84 ? 16.462 -15.351 6.495 1.00 40.06 84 VAL A C 1
ATOM 632 O O . VAL A 1 84 ? 15.954 -15.304 5.379 1.00 40.06 84 VAL A O 1
ATOM 635 N N . SER A 1 85 ? 17.792 -15.363 6.611 1.00 35.50 85 SER A N 1
ATOM 636 C CA . SER A 1 85 ? 18.700 -14.885 5.550 1.00 35.50 85 SER A CA 1
ATOM 637 C C . SER A 1 85 ? 18.833 -15.748 4.276 1.00 35.50 85 SER A C 1
ATOM 639 O O . SER A 1 85 ? 19.118 -15.197 3.218 1.00 35.50 85 SER A O 1
ATOM 641 N N . SER A 1 86 ? 18.632 -17.071 4.287 1.00 30.22 86 SER A N 1
ATOM 642 C CA . SER A 1 86 ? 19.217 -17.907 3.214 1.00 30.22 86 SER A CA 1
ATOM 643 C C . SER A 1 86 ? 18.465 -17.966 1.871 1.00 30.22 86 SER A C 1
ATOM 645 O O . SER A 1 86 ? 19.060 -18.378 0.877 1.00 30.22 86 SER A O 1
ATOM 647 N N . PHE A 1 87 ? 17.189 -17.561 1.785 1.00 32.66 87 PHE A N 1
ATOM 648 C CA . PHE A 1 87 ? 16.356 -17.858 0.601 1.00 32.66 87 PHE A CA 1
ATOM 649 C C . PHE A 1 87 ? 16.115 -16.664 -0.341 1.00 32.66 87 PHE A C 1
ATOM 651 O O . PHE A 1 87 ? 16.116 -16.835 -1.561 1.00 32.66 87 PHE A O 1
ATOM 658 N N . ALA A 1 88 ? 16.004 -15.438 0.186 1.00 34.06 88 ALA A N 1
ATOM 659 C CA . ALA A 1 88 ? 15.905 -14.222 -0.637 1.00 34.06 88 ALA A CA 1
ATOM 660 C C . ALA A 1 88 ? 17.197 -13.946 -1.439 1.00 34.06 88 ALA A C 1
ATOM 662 O O . ALA A 1 88 ? 17.172 -13.273 -2.470 1.00 34.06 88 ALA A O 1
ATOM 663 N N . ILE A 1 89 ? 18.320 -14.535 -1.015 1.00 41.09 89 ILE A N 1
ATOM 664 C CA . ILE A 1 89 ? 19.631 -14.407 -1.658 1.00 41.09 89 ILE A CA 1
ATOM 665 C C . ILE A 1 89 ? 19.645 -15.051 -3.054 1.00 41.09 89 ILE A C 1
ATOM 667 O O . ILE A 1 89 ? 20.307 -14.528 -3.936 1.00 41.09 89 ILE A O 1
ATOM 671 N N . GLY A 1 90 ? 18.892 -16.123 -3.328 1.00 33.62 90 GLY A N 1
ATOM 672 C CA . GLY A 1 90 ? 19.025 -16.869 -4.594 1.00 33.62 90 GLY A CA 1
ATOM 673 C C . GLY A 1 90 ? 18.559 -16.117 -5.853 1.00 33.62 90 GLY A C 1
ATOM 674 O O . GLY A 1 90 ? 19.252 -16.103 -6.871 1.00 33.62 90 GLY A O 1
ATOM 675 N N . VAL A 1 91 ? 17.396 -15.461 -5.789 1.00 36.53 91 VAL A N 1
ATOM 676 C CA . VAL A 1 91 ? 16.826 -14.689 -6.917 1.00 36.53 91 VAL A CA 1
ATOM 677 C C . VAL A 1 91 ? 17.525 -13.331 -7.063 1.00 36.53 91 VAL A C 1
ATOM 679 O O . VAL A 1 91 ? 17.748 -12.845 -8.178 1.00 36.53 91 VAL A O 1
ATOM 682 N N . THR A 1 92 ? 17.951 -12.762 -5.934 1.00 46.81 92 THR A N 1
ATOM 683 C CA . THR A 1 92 ? 18.666 -11.486 -5.876 1.00 46.81 92 THR A CA 1
ATOM 684 C C . THR A 1 92 ? 20.125 -11.654 -6.308 1.00 46.81 92 THR A C 1
ATOM 686 O O . THR A 1 92 ? 20.598 -10.834 -7.074 1.00 46.81 92 THR A O 1
ATOM 689 N N . ALA A 1 93 ? 20.817 -12.752 -5.975 1.00 45.19 93 ALA A N 1
ATOM 690 C CA . ALA A 1 93 ? 22.214 -13.003 -6.361 1.00 45.19 93 ALA A CA 1
ATOM 691 C C . ALA A 1 93 ? 22.410 -13.187 -7.870 1.00 45.19 93 ALA A C 1
ATOM 693 O O . ALA A 1 93 ? 23.429 -12.762 -8.402 1.00 45.19 93 ALA A O 1
ATOM 694 N N . LYS A 1 94 ? 21.442 -13.771 -8.591 1.00 41.66 94 LYS A N 1
ATOM 695 C CA . LYS A 1 94 ? 21.525 -13.871 -10.059 1.00 41.66 94 LYS A CA 1
ATOM 696 C C . LYS A 1 94 ? 21.349 -12.503 -10.726 1.00 41.66 94 LYS A C 1
ATOM 698 O O . LYS A 1 94 ? 22.055 -12.191 -11.677 1.00 41.66 94 LYS A O 1
ATOM 703 N N . SER A 1 95 ? 20.449 -11.673 -10.199 1.00 43.66 95 SER A N 1
ATOM 704 C CA . SER A 1 95 ? 20.205 -10.313 -10.704 1.00 43.66 95 SER A CA 1
ATOM 705 C C . SER A 1 95 ? 21.328 -9.343 -10.305 1.00 43.66 95 SER A C 1
ATOM 707 O O . SER A 1 95 ? 21.779 -8.555 -11.130 1.00 43.66 95 SER A O 1
ATOM 709 N N . LEU A 1 96 ? 21.841 -9.462 -9.076 1.00 49.31 96 LEU A N 1
ATOM 710 C CA . LEU A 1 96 ? 23.011 -8.749 -8.551 1.00 49.31 96 LEU A CA 1
ATOM 711 C C . LEU A 1 96 ? 24.300 -9.202 -9.238 1.00 49.31 96 LEU A C 1
ATOM 713 O O . LEU A 1 96 ? 25.164 -8.373 -9.468 1.00 49.31 96 LEU A O 1
ATOM 717 N N . GLY A 1 97 ? 24.426 -10.480 -9.606 1.00 49.47 97 GLY A N 1
ATOM 718 C CA . GLY A 1 97 ? 25.547 -11.005 -10.386 1.00 49.47 97 GLY A CA 1
ATOM 719 C C . GLY A 1 97 ? 25.589 -10.405 -11.791 1.00 49.47 97 GLY A C 1
ATOM 720 O O . GLY A 1 97 ? 26.624 -9.895 -12.201 1.00 49.47 97 GLY A O 1
ATOM 721 N N . VAL A 1 98 ? 24.443 -10.348 -12.481 1.00 44.75 98 VAL A N 1
ATOM 722 C CA . VAL A 1 98 ? 24.316 -9.659 -13.780 1.00 44.75 98 VAL A CA 1
ATOM 723 C C . VAL A 1 98 ? 24.584 -8.156 -13.643 1.00 44.75 98 VAL A C 1
ATOM 725 O O . VAL A 1 98 ? 25.255 -7.571 -14.490 1.00 44.75 98 VAL A O 1
ATOM 728 N N . PHE A 1 99 ? 24.106 -7.524 -12.567 1.00 45.53 99 PHE A N 1
ATOM 729 C CA . PHE A 1 99 ? 24.384 -6.115 -12.284 1.00 45.53 99 PHE A CA 1
ATOM 730 C C . PHE A 1 99 ? 25.874 -5.870 -11.981 1.00 45.53 99 PHE A C 1
ATOM 732 O O . PHE A 1 99 ? 26.450 -4.912 -12.485 1.00 45.53 99 PHE A O 1
ATOM 739 N N . ALA A 1 100 ? 26.527 -6.749 -11.216 1.00 52.00 100 ALA A N 1
ATOM 740 C CA . ALA A 1 100 ? 27.950 -6.675 -10.889 1.00 52.00 100 ALA A CA 1
ATOM 741 C C . ALA A 1 100 ? 28.843 -6.899 -12.120 1.00 52.00 100 ALA A C 1
ATOM 743 O O . ALA A 1 100 ? 29.816 -6.170 -12.299 1.00 52.00 100 ALA A O 1
ATOM 744 N N . GLU A 1 101 ? 28.487 -7.844 -12.997 1.00 47.44 101 GLU A N 1
ATOM 745 C CA . GLU A 1 101 ? 29.180 -8.085 -14.271 1.00 47.44 101 GLU A CA 1
ATOM 746 C C . GLU A 1 101 ? 29.036 -6.904 -15.242 1.00 47.44 101 GLU A C 1
ATOM 748 O O . GLU A 1 101 ? 29.980 -6.570 -15.958 1.00 47.44 101 GLU A O 1
ATOM 753 N N . ARG A 1 102 ? 27.879 -6.229 -15.242 1.00 45.03 102 ARG A N 1
ATOM 754 C CA . ARG A 1 102 ? 27.593 -5.084 -16.124 1.00 45.03 102 ARG A CA 1
ATOM 755 C C . ARG A 1 102 ? 27.891 -3.715 -15.498 1.00 45.03 102 ARG A C 1
ATOM 757 O O . ARG A 1 102 ? 27.796 -2.700 -16.185 1.00 45.03 102 ARG A O 1
ATOM 764 N N . ARG A 1 103 ? 28.338 -3.661 -14.236 1.00 44.56 103 ARG A N 1
ATOM 765 C CA . ARG A 1 103 ? 28.654 -2.426 -13.484 1.00 44.56 103 ARG A CA 1
ATOM 766 C C . ARG A 1 103 ? 29.616 -1.492 -14.229 1.00 44.56 103 ARG A C 1
ATOM 768 O O . ARG A 1 103 ? 29.475 -0.279 -14.145 1.00 44.56 103 ARG A O 1
ATOM 775 N N . VAL A 1 104 ? 30.567 -2.048 -14.984 1.00 43.34 104 VAL A N 1
ATOM 776 C CA . VAL A 1 104 ? 31.550 -1.276 -15.773 1.00 43.34 104 VAL A CA 1
ATOM 777 C C . VAL A 1 104 ? 30.910 -0.575 -16.985 1.00 43.34 104 VAL A C 1
ATOM 779 O O . VAL A 1 104 ? 31.464 0.395 -17.492 1.00 43.34 104 VAL A O 1
ATOM 782 N N . GLN A 1 105 ? 29.744 -1.037 -17.446 1.00 37.97 105 GLN A N 1
ATOM 783 C CA . GLN A 1 105 ? 29.073 -0.561 -18.663 1.00 37.97 105 GLN A CA 1
ATOM 784 C C . GLN A 1 105 ? 27.908 0.396 -18.378 1.00 37.97 105 GLN A C 1
ATOM 786 O O . GLN A 1 105 ? 27.628 1.268 -19.194 1.00 37.97 105 GLN A O 1
ATOM 791 N N . CYS A 1 106 ? 27.230 0.259 -17.233 1.00 36.81 106 CYS A N 1
ATOM 792 C CA . CYS A 1 106 ? 25.956 0.945 -17.004 1.00 36.81 106 CYS A CA 1
ATOM 793 C C . CYS A 1 106 ? 26.067 2.324 -16.323 1.00 36.81 106 CYS A C 1
ATOM 795 O O . CYS A 1 106 ? 25.049 2.985 -16.177 1.00 36.81 106 CYS A O 1
ATOM 797 N N . CYS A 1 107 ? 27.251 2.777 -15.891 1.00 38.16 107 CYS A N 1
ATOM 798 C CA . CYS A 1 107 ? 27.461 4.059 -15.180 1.00 38.16 107 CYS A CA 1
ATOM 799 C C . CYS A 1 107 ? 26.611 4.277 -13.901 1.00 38.16 107 CYS A C 1
ATOM 801 O O . CYS A 1 107 ? 26.661 5.358 -13.315 1.00 38.16 107 CYS A O 1
ATOM 803 N N . PHE A 1 108 ? 25.864 3.269 -13.440 1.00 41.0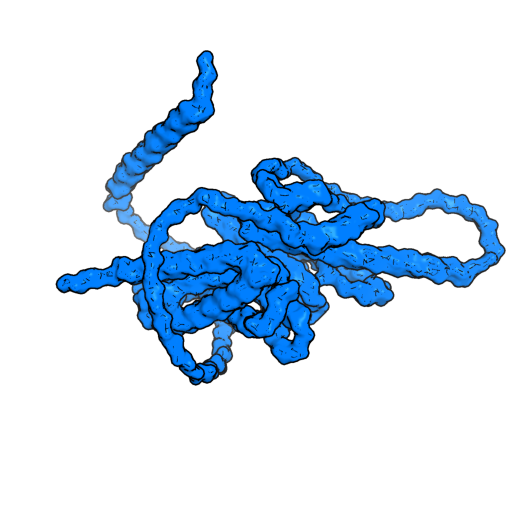0 108 PHE A N 1
ATOM 804 C CA . PHE A 1 108 ? 25.144 3.275 -12.168 1.00 41.00 108 PHE A CA 1
ATOM 805 C C . PHE A 1 108 ? 26.033 2.663 -11.080 1.00 41.00 108 PHE A C 1
ATOM 807 O O . PHE A 1 108 ? 26.412 1.493 -11.165 1.00 41.00 108 PHE A O 1
ATOM 814 N N . GLU A 1 109 ? 26.338 3.423 -10.030 1.00 43.44 109 GLU A N 1
ATOM 815 C CA . GLU A 1 109 ? 26.955 2.876 -8.820 1.00 43.44 109 GLU A CA 1
ATOM 816 C C . GLU A 1 109 ? 25.869 2.489 -7.816 1.00 43.44 109 GLU A C 1
ATOM 818 O O . GLU A 1 109 ? 25.484 3.273 -6.958 1.00 43.44 109 GLU A O 1
ATOM 823 N N . LEU A 1 110 ? 25.371 1.256 -7.918 1.00 43.84 110 LEU A N 1
ATOM 824 C CA . LEU A 1 110 ? 24.743 0.602 -6.772 1.00 43.84 110 LEU A CA 1
ATOM 825 C C . LEU A 1 110 ? 25.885 0.112 -5.876 1.00 43.84 110 LEU A C 1
ATOM 827 O O . LEU A 1 110 ? 26.737 -0.650 -6.352 1.00 43.84 110 LEU A O 1
ATOM 831 N N . ASP A 1 111 ? 25.930 0.520 -4.607 1.00 55.09 111 ASP A N 1
ATOM 832 C CA . ASP A 1 111 ? 26.819 -0.124 -3.639 1.00 55.09 111 ASP A CA 1
ATOM 833 C C . ASP A 1 111 ? 26.275 -1.522 -3.343 1.00 55.09 111 ASP A C 1
ATOM 835 O O . ASP A 1 111 ? 25.510 -1.772 -2.411 1.00 55.09 111 ASP A O 1
ATOM 839 N N . LEU A 1 112 ? 26.680 -2.443 -4.213 1.00 52.81 112 LEU A N 1
ATOM 840 C CA . LEU A 1 112 ? 26.434 -3.869 -4.105 1.00 52.81 112 LEU A CA 1
ATOM 841 C C . LEU A 1 112 ? 26.870 -4.401 -2.744 1.00 52.81 112 LEU A C 1
ATOM 843 O O . LEU A 1 112 ? 26.229 -5.304 -2.235 1.00 52.81 112 LEU A O 1
ATOM 847 N N . GLU A 1 113 ? 27.924 -3.854 -2.140 1.00 47.94 113 GLU A N 1
ATOM 848 C CA . GLU A 1 113 ? 28.409 -4.294 -0.837 1.00 47.94 113 GLU A CA 1
ATOM 849 C C . GLU A 1 113 ? 27.452 -3.870 0.281 1.00 47.94 113 GLU A C 1
ATOM 851 O O . GLU A 1 113 ? 27.269 -4.616 1.236 1.00 47.94 113 GLU A O 1
ATOM 856 N N . THR A 1 114 ? 26.806 -2.711 0.155 1.00 51.56 114 THR A N 1
ATOM 857 C CA . THR A 1 114 ? 25.736 -2.255 1.056 1.00 51.56 114 THR A CA 1
ATOM 858 C C . THR A 1 114 ? 24.454 -3.059 0.865 1.00 51.56 114 THR A C 1
ATOM 860 O O . THR A 1 114 ? 23.902 -3.553 1.845 1.00 51.56 114 THR A O 1
ATOM 863 N N . VAL A 1 115 ? 24.014 -3.273 -0.380 1.00 46.56 115 VAL A N 1
ATOM 864 C CA . VAL A 1 115 ? 22.826 -4.097 -0.674 1.00 46.56 115 VAL A CA 1
ATOM 865 C C . VAL A 1 115 ? 23.039 -5.538 -0.207 1.00 46.56 115 VAL A C 1
ATOM 867 O O . VAL A 1 115 ? 22.149 -6.134 0.389 1.00 46.56 115 VAL A O 1
ATOM 870 N N . LEU A 1 116 ? 24.231 -6.100 -0.419 1.00 52.97 116 LEU A N 1
ATOM 871 C CA . LEU A 1 116 ? 24.579 -7.436 0.061 1.00 52.97 116 LEU A CA 1
ATOM 872 C C . LEU A 1 116 ? 24.693 -7.480 1.591 1.00 52.97 116 LEU A C 1
ATOM 874 O O . LEU A 1 116 ? 24.186 -8.428 2.181 1.00 52.97 116 LEU A O 1
ATOM 878 N N . ARG A 1 117 ? 25.268 -6.455 2.240 1.00 52.09 117 ARG A N 1
ATOM 879 C CA . ARG A 1 117 ? 25.341 -6.366 3.711 1.00 52.09 117 ARG A CA 1
ATOM 880 C C . ARG A 1 117 ? 23.978 -6.183 4.368 1.00 52.09 117 ARG A C 1
ATOM 882 O O . ARG A 1 117 ? 23.744 -6.795 5.395 1.00 52.09 117 ARG A O 1
ATOM 889 N N . GLY A 1 118 ? 23.058 -5.416 3.781 1.00 45.78 118 GLY A N 1
ATOM 890 C CA . GLY A 1 118 ? 21.678 -5.289 4.270 1.00 45.78 118 GLY A CA 1
ATOM 891 C C . GLY A 1 118 ? 20.877 -6.596 4.190 1.00 45.78 118 GLY A C 1
ATOM 892 O O . GLY A 1 118 ? 19.889 -6.766 4.902 1.00 45.78 118 GLY A O 1
ATOM 893 N N . LEU A 1 119 ? 21.325 -7.540 3.354 1.00 43.25 119 LEU A N 1
ATOM 894 C CA . LEU A 1 119 ? 20.777 -8.892 3.240 1.00 43.25 119 LEU A CA 1
ATOM 895 C C . LEU A 1 119 ? 21.474 -9.903 4.178 1.00 43.25 119 LEU A C 1
ATOM 897 O O . LEU A 1 119 ? 21.021 -11.050 4.277 1.00 43.25 119 LEU A O 1
ATOM 901 N N . GLU A 1 120 ? 22.550 -9.509 4.873 1.00 44.00 120 GLU A N 1
ATOM 902 C CA . GLU A 1 120 ? 23.219 -10.353 5.862 1.00 44.00 120 GLU A CA 1
ATOM 903 C C . GLU A 1 120 ? 22.442 -10.367 7.190 1.00 44.00 120 GLU A C 1
ATOM 905 O O . GLU A 1 120 ? 21.960 -9.346 7.682 1.00 44.00 120 GLU A O 1
ATOM 910 N N . PRO A 1 121 ? 22.303 -11.533 7.832 1.00 36.06 121 PRO A N 1
ATOM 911 C CA . PRO A 1 121 ? 21.590 -11.616 9.090 1.00 36.06 121 PRO A CA 1
ATOM 912 C C . PRO A 1 121 ? 22.425 -11.023 10.230 1.00 36.06 121 PRO A C 1
ATOM 914 O O . PRO A 1 121 ? 23.423 -11.609 10.642 1.00 36.06 121 PRO A O 1
ATOM 917 N N . GLY A 1 122 ? 21.970 -9.895 10.785 1.00 43.44 122 GLY A N 1
ATOM 918 C CA . GLY A 1 122 ? 22.543 -9.278 11.991 1.00 43.44 122 GLY A CA 1
ATOM 919 C C . GLY A 1 122 ? 23.186 -7.900 11.797 1.00 43.44 122 GLY A C 1
ATOM 920 O O . GLY A 1 122 ? 23.708 -7.333 12.757 1.00 43.44 122 GLY A O 1
ATOM 921 N N . SER A 1 123 ? 23.134 -7.322 10.601 1.00 41.16 123 SER A N 1
ATOM 922 C CA . SER A 1 123 ? 23.684 -5.999 10.285 1.00 41.16 123 SER A CA 1
ATOM 923 C C . SER A 1 123 ? 22.751 -4.857 10.725 1.00 41.16 123 SER A C 1
ATOM 925 O O . SER A 1 123 ? 22.123 -4.189 9.912 1.00 41.16 123 SER A O 1
ATOM 927 N N . ALA A 1 124 ? 22.652 -4.611 12.035 1.00 34.03 124 ALA A N 1
ATOM 928 C CA . ALA A 1 124 ? 21.883 -3.486 12.591 1.00 34.03 124 ALA A CA 1
ATOM 929 C C . ALA A 1 124 ? 22.699 -2.188 12.760 1.00 34.03 124 ALA A C 1
ATOM 931 O O . ALA A 1 124 ? 22.191 -1.202 13.294 1.00 34.03 124 ALA A O 1
ATOM 932 N N . HIS A 1 125 ? 23.969 -2.155 12.357 1.00 33.97 125 HIS A N 1
ATOM 933 C CA . HIS A 1 125 ? 24.821 -0.990 12.573 1.00 33.97 125 HIS A CA 1
ATOM 934 C C . HIS A 1 125 ? 25.680 -0.678 11.361 1.00 33.97 125 HIS A C 1
ATOM 936 O O . HIS A 1 125 ? 26.569 -1.454 11.027 1.00 33.97 125 HIS A O 1
ATOM 942 N N . LEU A 1 126 ? 25.429 0.521 10.833 1.00 31.86 126 LEU A N 1
ATOM 943 C CA . LEU A 1 126 ? 26.216 1.360 9.928 1.00 31.86 126 LEU A CA 1
ATOM 944 C C . LEU A 1 126 ? 25.468 1.588 8.626 1.00 31.86 126 LEU A C 1
ATOM 946 O O . LEU A 1 126 ? 25.293 0.651 7.862 1.00 31.86 126 LEU A O 1
ATOM 950 N N . LEU A 1 127 ? 25.095 2.846 8.380 1.00 28.20 127 LEU A N 1
ATOM 951 C CA . LEU A 1 127 ? 25.452 3.549 7.148 1.00 28.20 127 LEU A CA 1
ATOM 952 C C . LEU A 1 127 ? 25.049 5.025 7.244 1.00 28.20 127 LEU A C 1
ATOM 954 O O . LEU A 1 127 ? 23.899 5.378 7.485 1.00 28.20 127 LEU A O 1
ATOM 958 N N . TYR A 1 128 ? 26.052 5.877 7.067 1.00 25.75 128 TYR A N 1
ATOM 959 C CA . TYR A 1 128 ? 25.923 7.281 6.708 1.00 25.75 128 TYR A CA 1
ATOM 960 C C . TYR A 1 128 ? 26.930 7.525 5.579 1.00 25.75 128 TYR A C 1
ATOM 962 O O . TYR A 1 128 ? 28.021 6.955 5.614 1.00 25.75 128 TYR A O 1
ATOM 970 N N . LEU A 1 129 ? 26.560 8.437 4.677 1.00 25.67 129 LEU A N 1
ATOM 971 C CA . LEU A 1 129 ? 27.302 9.067 3.574 1.00 25.67 129 LEU A CA 1
ATOM 972 C C . LEU A 1 129 ? 27.088 8.571 2.125 1.00 25.67 129 LEU A C 1
ATOM 974 O O . LEU A 1 129 ? 27.674 7.598 1.673 1.00 25.67 129 LEU A O 1
ATOM 978 N N . HIS A 1 130 ? 26.418 9.485 1.409 1.00 24.27 130 HIS A N 1
ATOM 979 C CA . HIS A 1 130 ? 26.721 10.083 0.101 1.00 24.27 130 HIS A CA 1
ATOM 980 C C . HIS A 1 130 ? 26.453 9.292 -1.186 1.00 24.27 130 HIS A C 1
ATOM 982 O O . HIS A 1 130 ? 27.305 8.564 -1.682 1.00 24.27 130 HIS A O 1
ATOM 988 N N . TYR A 1 131 ? 25.350 9.670 -1.842 1.00 25.77 131 TYR A N 1
ATOM 989 C CA . TYR A 1 131 ? 25.198 9.598 -3.291 1.00 25.77 131 TYR A CA 1
ATOM 990 C C . TYR A 1 131 ? 24.888 10.979 -3.875 1.00 25.77 131 TYR A C 1
ATOM 992 O O . TYR A 1 131 ? 23.922 11.637 -3.501 1.00 25.77 131 TYR A O 1
ATOM 1000 N N . THR A 1 132 ? 25.714 11.411 -4.824 1.00 22.86 132 THR A N 1
ATOM 1001 C CA . THR A 1 132 ? 25.408 12.493 -5.766 1.00 22.86 132 THR A CA 1
ATOM 1002 C C . THR A 1 132 ? 25.797 12.017 -7.158 1.00 22.86 132 THR A C 1
ATOM 1004 O O . THR A 1 132 ? 26.979 11.897 -7.471 1.00 22.86 132 THR A O 1
ATOM 1007 N N . THR A 1 133 ? 24.814 11.768 -8.022 1.00 30.36 133 THR A N 1
ATOM 1008 C CA . THR A 1 133 ? 25.056 11.426 -9.429 1.00 30.36 133 THR A CA 1
ATOM 1009 C C . THR A 1 133 ? 24.950 12.695 -10.276 1.00 30.36 133 THR A C 1
ATOM 1011 O O . THR A 1 133 ? 23.869 13.249 -10.453 1.00 30.36 133 THR A O 1
ATOM 1014 N N . ARG A 1 134 ? 26.077 13.176 -10.817 1.00 25.05 134 ARG A N 1
ATOM 1015 C CA . ARG A 1 134 ? 26.090 14.092 -11.971 1.00 25.05 134 ARG A CA 1
ATOM 1016 C C . ARG A 1 134 ? 26.235 13.254 -13.238 1.00 25.05 134 ARG A C 1
ATOM 1018 O O . ARG A 1 134 ? 27.303 12.695 -13.474 1.00 25.05 134 ARG A O 1
ATOM 1025 N N . CYS A 1 135 ? 25.204 13.223 -14.078 1.00 26.70 135 CYS A N 1
ATOM 1026 C CA . CYS A 1 135 ? 25.363 12.846 -15.481 1.00 26.70 135 CYS A CA 1
ATOM 1027 C C . CYS A 1 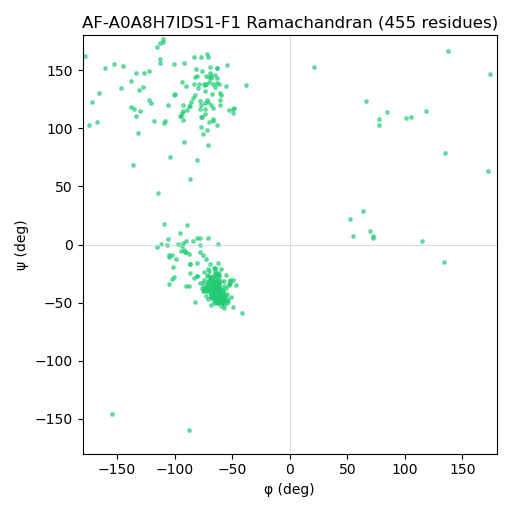135 ? 26.090 13.981 -16.217 1.00 26.70 135 CYS A C 1
ATOM 1029 O O . CYS A 1 135 ? 25.480 14.977 -16.595 1.00 26.70 135 CYS A O 1
ATOM 1031 N N . SER A 1 136 ? 27.403 13.850 -16.410 1.00 26.39 136 SER A N 1
ATOM 1032 C CA . SER A 1 136 ? 28.136 14.674 -17.375 1.00 26.39 136 SER A CA 1
ATOM 1033 C C . SER A 1 136 ? 28.216 13.911 -18.695 1.00 26.39 136 SER A C 1
ATOM 1035 O O . SER A 1 136 ? 28.906 12.898 -18.790 1.00 26.39 136 SER A O 1
ATOM 1037 N N . LEU A 1 137 ? 27.496 14.407 -19.701 1.00 31.97 137 LEU A N 1
ATOM 1038 C CA . LEU A 1 137 ? 27.556 13.973 -21.096 1.00 31.97 137 LEU A CA 1
ATOM 1039 C C . LEU A 1 137 ? 29.012 13.915 -21.591 1.00 31.97 137 LEU A C 1
ATOM 1041 O O . LEU A 1 137 ? 29.681 14.944 -21.705 1.00 31.97 137 LEU A O 1
ATOM 1045 N N . LEU A 1 138 ? 29.489 12.721 -21.945 1.00 30.38 138 LEU A N 1
ATOM 1046 C CA . LEU A 1 138 ? 30.675 12.568 -22.785 1.00 30.38 138 LEU A CA 1
ATOM 1047 C C . LEU A 1 138 ? 30.290 12.907 -24.228 1.00 30.38 138 LEU A C 1
ATOM 1049 O O . LEU A 1 138 ? 29.806 12.071 -24.984 1.00 30.38 138 LEU A O 1
ATOM 1053 N N . SER A 1 139 ? 30.526 14.162 -24.602 1.00 34.22 139 SER A N 1
ATOM 1054 C CA . SER A 1 139 ? 30.698 14.546 -26.001 1.00 34.22 139 SER A CA 1
ATOM 1055 C C . SER A 1 139 ? 32.011 13.927 -26.507 1.00 34.22 139 SER A C 1
ATOM 1057 O O . SER A 1 139 ? 33.033 14.084 -25.829 1.00 34.22 139 SER A O 1
ATOM 1059 N N . PRO A 1 140 ? 32.049 13.211 -27.647 1.00 39.56 140 PRO A N 1
ATOM 1060 C CA . PRO A 1 140 ? 33.304 12.685 -28.160 1.00 39.56 140 PRO A CA 1
ATOM 1061 C C . PRO A 1 140 ? 34.161 13.851 -28.664 1.00 39.56 140 PRO A C 1
ATOM 1063 O O . PRO A 1 140 ? 33.904 14.441 -29.715 1.00 39.56 140 PRO A O 1
ATOM 1066 N N . ALA A 1 141 ? 35.183 14.192 -27.878 1.00 39.12 141 ALA A N 1
ATOM 1067 C CA . ALA A 1 141 ? 36.227 15.125 -28.262 1.00 39.12 141 ALA A CA 1
ATOM 1068 C C . ALA A 1 141 ? 36.889 14.670 -29.572 1.00 39.12 141 ALA A C 1
ATOM 1070 O O . ALA A 1 141 ? 37.176 13.490 -29.781 1.00 39.12 141 ALA A O 1
ATOM 1071 N N . GLY A 1 142 ? 37.099 15.640 -30.460 1.00 44.47 142 GLY A N 1
ATOM 1072 C CA . GLY A 1 142 ? 37.536 15.430 -31.829 1.00 44.47 142 GLY A CA 1
ATOM 1073 C C . GLY A 1 142 ? 38.891 14.736 -31.935 1.00 44.47 142 GLY A C 1
ATOM 1074 O O . GLY A 1 142 ? 39.916 15.269 -31.519 1.00 44.47 142 GLY A O 1
ATOM 1075 N N . GLY A 1 143 ? 38.885 13.572 -32.579 1.00 35.47 143 GLY A N 1
ATOM 1076 C CA . GLY A 1 143 ? 40.054 12.970 -33.206 1.00 35.47 143 GLY A CA 1
ATOM 1077 C C . GLY A 1 143 ? 39.892 13.037 -34.721 1.00 35.47 143 GLY A C 1
ATOM 1078 O O . GLY A 1 143 ? 39.108 12.292 -35.305 1.00 35.47 143 GLY A O 1
ATOM 1079 N N . SER A 1 144 ? 40.610 13.951 -35.364 1.00 42.84 144 SER A N 1
ATOM 1080 C CA . SER A 1 144 ? 40.700 14.074 -36.818 1.00 42.84 144 SER A CA 1
ATOM 1081 C C . SER A 1 144 ? 41.426 12.859 -37.413 1.00 42.84 144 SER A C 1
ATOM 1083 O O . SER A 1 144 ? 42.638 12.719 -37.276 1.00 42.84 144 SER A O 1
ATOM 1085 N N . CYS A 1 145 ? 40.687 11.983 -38.100 1.00 37.38 145 CYS A N 1
ATOM 1086 C CA . CYS A 1 145 ? 41.261 10.942 -38.959 1.00 37.38 145 CYS A CA 1
ATOM 1087 C C . CYS A 1 145 ? 41.359 11.432 -40.416 1.00 37.38 145 CYS A C 1
ATOM 1089 O O . CYS A 1 145 ? 40.432 12.086 -40.902 1.00 37.38 145 CYS A O 1
ATOM 1091 N N . PRO A 1 146 ? 42.454 11.118 -41.133 1.00 52.31 146 PRO A N 1
ATOM 1092 C CA . PRO A 1 146 ? 42.669 11.582 -42.496 1.00 52.31 146 PRO A CA 1
ATOM 1093 C C . PRO A 1 146 ? 41.742 10.861 -43.484 1.00 52.31 146 PRO A C 1
ATOM 1095 O O . PRO A 1 146 ? 41.522 9.652 -43.410 1.00 52.31 146 PRO A O 1
ATOM 1098 N N . HIS A 1 147 ? 41.207 11.644 -44.420 1.00 43.69 147 HIS A N 1
ATOM 1099 C CA . HIS A 1 147 ? 40.314 11.229 -45.496 1.00 43.69 147 HIS A CA 1
ATOM 1100 C C . HIS A 1 147 ? 40.809 9.991 -46.266 1.00 43.69 147 HIS A C 1
ATOM 1102 O O . HIS A 1 147 ? 41.796 10.059 -46.996 1.00 43.69 147 HIS A O 1
ATOM 1108 N N . GLN A 1 148 ? 40.033 8.905 -46.213 1.00 42.62 148 GLN A N 1
ATOM 1109 C CA . GLN A 1 148 ? 39.925 7.954 -47.321 1.00 42.62 148 GLN A CA 1
ATOM 1110 C C . GLN A 1 148 ? 38.568 8.145 -48.016 1.00 42.62 148 GLN A C 1
ATOM 1112 O O . GLN A 1 148 ? 37.529 7.994 -47.366 1.00 42.62 148 GLN A O 1
ATOM 1117 N N . PRO A 1 149 ? 38.533 8.472 -49.320 1.00 52.03 149 PRO A N 1
ATOM 1118 C CA . PRO A 1 149 ? 37.297 8.516 -50.080 1.00 52.03 149 PRO A CA 1
ATOM 1119 C C . PRO A 1 149 ? 37.002 7.126 -50.656 1.00 52.03 149 PRO A C 1
ATOM 1121 O O . PRO A 1 149 ? 37.769 6.602 -51.458 1.00 52.03 149 PRO A O 1
ATOM 1124 N N . GLY A 1 150 ? 35.868 6.541 -50.267 1.00 54.38 150 GLY A N 1
ATOM 1125 C CA . GLY A 1 150 ? 35.291 5.388 -50.964 1.00 54.38 150 GLY A CA 1
ATOM 1126 C C . GLY A 1 150 ? 34.815 4.270 -50.045 1.00 54.38 150 GLY A C 1
ATOM 1127 O O . GLY A 1 150 ? 35.524 3.287 -49.887 1.00 54.38 150 GLY A O 1
ATOM 1128 N N . ASN A 1 151 ? 33.630 4.435 -49.437 1.00 51.94 151 ASN A N 1
ATOM 1129 C CA . ASN A 1 151 ? 32.659 3.377 -49.071 1.00 51.94 151 ASN A CA 1
ATOM 1130 C C . ASN A 1 151 ? 31.519 3.976 -48.216 1.00 51.94 151 ASN A C 1
ATOM 1132 O O . ASN A 1 151 ? 31.336 3.649 -47.046 1.00 51.94 151 ASN A O 1
ATOM 1136 N N . SER A 1 152 ? 30.746 4.896 -48.803 1.00 53.88 152 SER A N 1
ATOM 1137 C CA . SER A 1 152 ? 29.783 5.742 -48.075 1.00 53.88 152 SER A CA 1
ATOM 1138 C C . SER A 1 152 ? 28.483 5.050 -47.627 1.00 53.88 152 SER A C 1
ATOM 1140 O O . SER A 1 152 ? 27.727 5.637 -46.862 1.00 53.88 152 SER A O 1
ATOM 1142 N N . VAL A 1 153 ? 28.197 3.818 -48.062 1.00 56.06 153 VAL A N 1
ATOM 1143 C CA . VAL A 1 153 ? 26.912 3.143 -47.758 1.00 56.06 153 VAL A CA 1
ATOM 1144 C C . VAL A 1 153 ? 27.031 2.112 -46.625 1.00 56.06 153 VAL A C 1
ATOM 1146 O O . VAL A 1 153 ? 26.044 1.795 -45.973 1.00 56.06 153 VAL A O 1
ATOM 1149 N N . ARG A 1 154 ? 28.240 1.629 -46.301 1.00 54.75 154 ARG A N 1
ATOM 1150 C CA . ARG A 1 154 ? 28.436 0.582 -45.273 1.00 54.75 154 ARG A CA 1
ATOM 1151 C C . ARG A 1 154 ? 28.576 1.108 -43.838 1.00 54.75 154 ARG A C 1
ATOM 1153 O O . ARG A 1 154 ? 28.423 0.335 -42.895 1.00 54.75 154 ARG A O 1
ATOM 1160 N N . ASN A 1 155 ? 28.848 2.402 -43.667 1.00 54.72 155 ASN A N 1
ATOM 1161 C CA . ASN A 1 155 ? 29.070 3.002 -42.346 1.00 54.72 155 ASN A CA 1
ATOM 1162 C C . ASN A 1 155 ? 27.764 3.380 -41.626 1.00 54.72 155 ASN A C 1
ATOM 1164 O O . ASN A 1 155 ? 27.716 3.305 -40.401 1.00 54.72 155 ASN A O 1
ATOM 1168 N N . GLY A 1 156 ? 26.690 3.695 -42.362 1.00 60.78 156 GLY A N 1
ATOM 1169 C CA . GLY A 1 156 ? 25.388 4.023 -41.763 1.00 60.78 156 GLY A CA 1
ATOM 1170 C C . GLY A 1 156 ? 24.773 2.856 -40.982 1.00 60.78 156 GLY A C 1
ATOM 1171 O O . GLY A 1 156 ? 24.260 3.045 -39.884 1.00 60.78 156 GLY A O 1
ATOM 1172 N N . THR A 1 157 ? 24.910 1.625 -41.486 1.00 63.81 157 THR A N 1
ATOM 1173 C CA . THR A 1 157 ? 24.350 0.428 -40.835 1.00 63.81 157 THR A CA 1
ATOM 1174 C C . THR A 1 157 ? 25.055 0.081 -39.519 1.00 63.81 157 THR A C 1
ATOM 1176 O O . THR A 1 157 ? 24.420 -0.419 -38.595 1.00 63.81 157 THR A O 1
ATOM 1179 N N . ARG A 1 158 ? 26.361 0.364 -39.394 1.00 62.91 158 ARG A N 1
ATOM 1180 C CA . ARG A 1 158 ? 27.119 0.078 -38.161 1.00 62.91 158 ARG A CA 1
ATOM 1181 C C . ARG A 1 158 ? 26.794 1.053 -37.031 1.00 62.91 158 ARG A C 1
ATOM 1183 O O . ARG A 1 158 ? 26.679 0.620 -35.892 1.00 62.91 158 ARG A O 1
ATOM 1190 N N . LEU A 1 159 ? 26.621 2.339 -37.344 1.00 68.06 159 LEU A N 1
ATOM 1191 C CA . LEU A 1 159 ? 26.262 3.350 -36.343 1.00 68.06 159 LEU A CA 1
ATOM 1192 C C . LEU A 1 159 ? 24.842 3.133 -35.803 1.00 68.06 159 LEU A C 1
ATOM 1194 O O . LEU A 1 159 ? 24.643 3.191 -34.594 1.00 68.06 159 LEU A O 1
ATOM 1198 N N . ALA A 1 160 ? 23.887 2.790 -36.673 1.00 67.75 160 ALA A N 1
ATOM 1199 C CA . ALA A 1 160 ? 22.528 2.448 -36.251 1.00 67.75 160 ALA A CA 1
ATOM 1200 C C . ALA A 1 160 ? 22.495 1.191 -35.360 1.00 67.75 160 ALA A C 1
ATOM 1202 O O . ALA A 1 160 ? 21.822 1.175 -34.335 1.00 67.75 160 ALA A O 1
ATOM 1203 N N . SER A 1 161 ? 23.277 0.160 -35.704 1.00 70.94 161 SER A N 1
ATOM 1204 C CA . SER A 1 161 ? 23.368 -1.066 -34.900 1.00 70.94 161 SER A CA 1
ATOM 1205 C C . SER A 1 161 ? 23.964 -0.830 -33.507 1.00 70.94 161 SER A C 1
ATOM 1207 O O . SER A 1 161 ? 23.518 -1.463 -32.555 1.00 70.94 161 SER A O 1
ATOM 1209 N N . ALA A 1 162 ? 24.959 0.053 -33.378 1.00 72.75 162 ALA A N 1
ATOM 1210 C CA . ALA A 1 162 ? 25.558 0.382 -32.084 1.00 72.75 162 ALA A CA 1
ATOM 1211 C C . ALA A 1 162 ? 24.609 1.212 -31.204 1.00 72.75 162 ALA A C 1
ATOM 1213 O O . ALA A 1 162 ? 24.498 0.954 -30.009 1.00 72.75 162 ALA A O 1
ATOM 1214 N N . ALA A 1 163 ? 23.886 2.167 -31.799 1.00 72.19 163 ALA A N 1
ATOM 1215 C CA . ALA A 1 163 ? 22.882 2.959 -31.090 1.00 72.19 163 ALA A CA 1
ATOM 1216 C C . ALA A 1 163 ? 21.720 2.092 -30.573 1.00 72.19 163 ALA A C 1
ATOM 1218 O O . ALA A 1 163 ? 21.292 2.256 -29.434 1.00 72.19 163 ALA A O 1
ATOM 1219 N N . PHE A 1 164 ? 21.262 1.128 -31.377 1.00 74.75 164 PHE A N 1
ATOM 1220 C CA . PHE A 1 164 ? 20.209 0.191 -30.982 1.00 74.75 164 PHE A CA 1
ATOM 1221 C C . PHE A 1 164 ? 20.632 -0.702 -29.808 1.00 74.75 164 PHE A C 1
ATOM 1223 O O . PHE A 1 164 ? 19.892 -0.841 -28.836 1.00 74.75 164 PHE A O 1
ATOM 1230 N N . ALA A 1 165 ? 21.844 -1.270 -29.865 1.00 80.06 165 ALA A N 1
ATOM 1231 C CA . ALA A 1 165 ? 22.381 -2.081 -28.772 1.00 80.06 165 ALA A CA 1
ATOM 1232 C C . ALA A 1 165 ? 22.450 -1.282 -27.459 1.00 80.06 165 ALA A C 1
ATOM 1234 O O . ALA A 1 165 ? 22.025 -1.774 -26.418 1.00 80.06 165 ALA A O 1
ATOM 1235 N N . TYR A 1 166 ? 22.883 -0.020 -27.531 1.00 81.12 166 TYR A N 1
ATOM 1236 C CA . TYR A 1 166 ? 22.943 0.870 -26.374 1.00 81.12 166 TYR A CA 1
ATOM 1237 C C . TYR A 1 166 ? 21.561 1.159 -25.762 1.00 81.12 166 TYR A C 1
ATOM 1239 O O . TYR A 1 166 ? 21.401 1.103 -24.544 1.00 81.12 166 TYR A O 1
ATOM 1247 N N . GLN A 1 167 ? 20.543 1.436 -26.585 1.00 82.88 167 GLN A N 1
ATOM 1248 C CA . GLN A 1 167 ? 19.180 1.689 -26.096 1.00 82.88 167 GLN A CA 1
ATOM 1249 C C . GLN A 1 167 ? 18.574 0.460 -25.413 1.00 82.88 167 GLN A C 1
ATOM 1251 O O . GLN A 1 167 ? 17.947 0.588 -24.362 1.00 82.88 167 GLN A O 1
ATOM 1256 N N . HIS A 1 168 ? 18.802 -0.727 -25.973 1.00 84.19 168 HIS A N 1
ATOM 1257 C CA . HIS A 1 168 ? 18.349 -1.977 -25.374 1.00 84.19 168 HIS A CA 1
ATOM 1258 C C . HIS A 1 168 ? 19.053 -2.260 -24.036 1.00 84.19 168 HIS A C 1
ATOM 1260 O O . HIS A 1 168 ? 18.400 -2.594 -23.049 1.00 84.19 168 HIS A O 1
ATOM 1266 N N . GLU A 1 169 ? 20.376 -2.087 -23.965 1.00 86.50 169 GLU A N 1
ATOM 1267 C CA . GLU A 1 169 ? 21.141 -2.251 -22.720 1.00 86.50 169 GLU A CA 1
ATOM 1268 C C . GLU A 1 169 ? 20.684 -1.273 -21.627 1.00 86.50 169 GLU A C 1
ATOM 1270 O O . GLU A 1 169 ? 20.530 -1.666 -20.467 1.00 86.50 169 GLU A O 1
ATOM 1275 N N . LEU A 1 170 ? 20.397 -0.019 -21.991 1.00 85.00 170 LEU A N 1
ATOM 1276 C CA . LEU A 1 170 ? 19.850 0.979 -21.071 1.00 85.00 170 LEU A CA 1
ATOM 1277 C C . LEU A 1 170 ? 18.464 0.574 -20.548 1.00 85.00 170 LEU A C 1
ATOM 1279 O O . LEU A 1 170 ? 18.206 0.662 -19.347 1.00 85.00 170 LEU A O 1
ATOM 1283 N N . ALA A 1 171 ? 17.586 0.087 -21.426 1.00 86.94 171 ALA A N 1
ATOM 1284 C CA . ALA A 1 171 ? 16.258 -0.396 -21.060 1.00 86.94 171 ALA A CA 1
ATOM 1285 C C . ALA A 1 171 ? 16.316 -1.544 -20.045 1.00 86.94 171 ALA A C 1
ATOM 1287 O O . ALA A 1 171 ? 15.568 -1.568 -19.060 1.00 86.94 171 ALA A O 1
ATOM 1288 N N . GLU A 1 172 ? 17.218 -2.499 -20.274 1.00 88.00 172 GLU A N 1
ATOM 1289 C CA . GLU A 1 172 ? 17.469 -3.596 -19.346 1.00 88.00 172 GLU A CA 1
ATOM 1290 C C . GLU A 1 172 ? 17.991 -3.076 -18.005 1.00 88.00 172 GLU A C 1
ATOM 1292 O O . GLU A 1 172 ? 17.488 -3.496 -16.961 1.00 88.00 172 GLU A O 1
ATOM 1297 N N . ALA A 1 173 ? 18.939 -2.133 -18.015 1.00 88.56 173 ALA A N 1
ATOM 1298 C CA . ALA A 1 173 ? 19.499 -1.547 -16.801 1.00 88.56 173 ALA A CA 1
ATOM 1299 C C . ALA A 1 173 ? 18.429 -0.841 -15.952 1.00 88.56 173 ALA A C 1
ATOM 1301 O O . ALA A 1 173 ? 18.345 -1.099 -14.751 1.00 88.56 173 ALA A O 1
ATOM 1302 N N . ILE A 1 174 ? 17.556 -0.036 -16.570 1.00 88.94 174 ILE A N 1
ATOM 1303 C CA . ILE A 1 174 ? 16.429 0.632 -15.893 1.00 88.94 174 ILE A CA 1
ATOM 1304 C C . ILE A 1 174 ? 15.496 -0.407 -15.256 1.00 88.94 174 ILE A C 1
ATOM 1306 O O . ILE A 1 174 ? 15.156 -0.317 -14.075 1.00 88.94 174 ILE A O 1
ATOM 1310 N N . ASN A 1 175 ? 15.101 -1.432 -16.016 1.00 90.75 175 ASN A N 1
ATOM 1311 C CA . ASN A 1 175 ? 14.211 -2.483 -15.521 1.00 90.75 175 ASN A CA 1
ATOM 1312 C C . ASN A 1 175 ? 14.835 -3.289 -14.366 1.00 90.75 175 ASN A C 1
ATOM 1314 O O . ASN A 1 175 ? 14.133 -3.660 -13.423 1.00 90.75 175 ASN A O 1
ATOM 1318 N N . VAL A 1 176 ? 16.135 -3.591 -14.435 1.00 89.94 176 VAL A N 1
ATOM 1319 C CA . VAL A 1 176 ? 16.863 -4.291 -13.364 1.00 89.94 176 VAL A CA 1
ATOM 1320 C C . VAL A 1 176 ? 16.960 -3.412 -12.121 1.00 89.94 176 VAL A C 1
ATOM 1322 O O . VAL A 1 176 ? 16.684 -3.894 -11.023 1.00 89.94 176 VAL A O 1
ATOM 1325 N N . TRP A 1 177 ? 17.276 -2.128 -12.290 1.00 93.19 177 TRP A N 1
ATOM 1326 C CA . TRP A 1 177 ? 17.351 -1.171 -11.192 1.00 93.19 177 TRP A CA 1
ATOM 1327 C C . TRP A 1 177 ? 16.031 -1.103 -10.412 1.00 93.19 177 TRP A C 1
ATOM 1329 O O . TRP A 1 177 ? 16.036 -1.285 -9.195 1.00 93.19 177 TRP A O 1
ATOM 1339 N N . TRP A 1 178 ? 14.890 -0.971 -11.101 1.00 94.06 178 TRP A N 1
ATOM 1340 C CA . TRP A 1 178 ? 13.570 -0.931 -10.453 1.00 94.06 178 TRP A CA 1
ATOM 1341 C C . TRP A 1 178 ? 13.218 -2.212 -9.700 1.00 94.06 178 TRP A C 1
ATOM 1343 O O . TRP A 1 178 ? 12.603 -2.148 -8.636 1.00 94.06 178 TRP A O 1
ATOM 1353 N N . LYS A 1 179 ? 13.625 -3.381 -10.209 1.00 89.69 179 LYS A N 1
ATOM 1354 C CA . LYS A 1 179 ? 13.435 -4.651 -9.494 1.00 89.69 179 LYS A CA 1
ATOM 1355 C C . LYS A 1 179 ? 14.224 -4.678 -8.189 1.00 89.69 179 LYS A C 1
ATOM 1357 O O . LYS A 1 179 ? 13.665 -5.048 -7.160 1.00 89.69 179 LYS A O 1
ATOM 1362 N N . CYS A 1 180 ? 15.495 -4.278 -8.224 1.00 89.81 180 CYS A N 1
ATOM 1363 C CA . CYS A 1 180 ? 16.335 -4.215 -7.029 1.00 89.81 180 CYS A CA 1
ATOM 1364 C C . CYS A 1 180 ? 15.792 -3.194 -6.022 1.00 89.81 180 CYS A C 1
ATOM 1366 O O . CYS A 1 180 ? 15.622 -3.526 -4.854 1.00 89.81 180 CYS A O 1
ATOM 1368 N N . CYS A 1 181 ? 15.450 -1.993 -6.492 1.00 91.50 181 CYS A N 1
ATOM 1369 C CA . CYS A 1 181 ? 14.895 -0.920 -5.672 1.00 91.50 181 CYS A CA 1
ATOM 1370 C C . CYS A 1 181 ? 13.572 -1.341 -5.008 1.00 91.50 181 CYS A C 1
ATOM 1372 O O . CYS A 1 181 ? 13.402 -1.181 -3.804 1.00 91.50 181 CYS A O 1
ATOM 1374 N N . GLY A 1 182 ? 12.661 -1.974 -5.756 1.00 89.19 182 GLY A N 1
ATOM 1375 C CA . GLY A 1 182 ? 11.404 -2.479 -5.201 1.00 89.19 182 GLY A CA 1
ATOM 1376 C C . GLY A 1 182 ? 11.599 -3.562 -4.134 1.00 89.19 182 GLY A C 1
ATOM 1377 O O . GLY A 1 182 ? 10.881 -3.564 -3.137 1.00 89.19 182 GLY A O 1
ATOM 1378 N N . VAL A 1 183 ? 12.572 -4.465 -4.312 1.00 86.88 183 VAL A N 1
ATOM 1379 C CA . VAL A 1 183 ? 12.901 -5.496 -3.311 1.00 86.88 183 VAL A CA 1
ATOM 1380 C C . VAL A 1 183 ? 13.518 -4.882 -2.056 1.00 86.88 183 VAL A C 1
ATOM 1382 O O . VAL A 1 183 ? 13.098 -5.257 -0.965 1.00 86.88 183 VAL A O 1
ATOM 1385 N N . ASP A 1 184 ? 14.461 -3.947 -2.200 1.00 89.25 184 ASP A N 1
ATOM 1386 C CA . ASP A 1 184 ? 15.072 -3.216 -1.080 1.00 89.25 184 ASP A CA 1
ATOM 1387 C C . ASP A 1 184 ? 13.999 -2.496 -0.262 1.00 89.25 184 ASP A C 1
ATOM 1389 O O . ASP A 1 184 ? 13.823 -2.784 0.918 1.00 89.25 184 ASP A O 1
ATOM 1393 N N . MET A 1 185 ? 13.181 -1.663 -0.906 1.00 88.62 185 MET A N 1
ATOM 1394 C CA . MET A 1 185 ? 12.172 -0.892 -0.189 1.00 88.62 185 MET A CA 1
ATOM 1395 C C . MET A 1 185 ? 11.094 -1.775 0.462 1.00 88.62 185 MET A C 1
ATOM 1397 O O . MET A 1 185 ? 10.689 -1.520 1.598 1.00 88.62 185 MET A O 1
ATOM 1401 N N . ALA A 1 186 ? 10.647 -2.840 -0.214 1.00 83.44 186 ALA A N 1
ATOM 1402 C CA . ALA A 1 186 ? 9.704 -3.794 0.370 1.00 83.44 186 ALA A CA 1
ATOM 1403 C C . ALA A 1 186 ? 10.326 -4.561 1.546 1.00 83.44 186 ALA A C 1
ATOM 1405 O O . ALA A 1 186 ? 9.698 -4.724 2.591 1.00 83.44 186 ALA A O 1
ATOM 1406 N N . GLY A 1 187 ? 11.563 -5.035 1.389 1.00 83.88 187 GLY A N 1
ATOM 1407 C CA . GLY A 1 187 ? 12.304 -5.734 2.432 1.00 83.88 187 GLY A CA 1
ATOM 1408 C C . GLY A 1 187 ? 12.513 -4.852 3.658 1.00 83.88 187 GLY A C 1
ATOM 1409 O O . GLY A 1 187 ? 12.206 -5.273 4.772 1.00 83.88 187 GLY A O 1
ATOM 1410 N N . SER A 1 188 ? 12.951 -3.613 3.458 1.00 85.31 188 SER A N 1
ATOM 1411 C CA . SER A 1 188 ? 13.122 -2.625 4.520 1.00 85.31 188 SER A CA 1
ATOM 1412 C C . SER A 1 188 ? 11.812 -2.353 5.255 1.00 85.31 188 SER A C 1
ATOM 1414 O O . SER A 1 188 ? 11.757 -2.503 6.475 1.00 85.31 188 SER A O 1
ATOM 1416 N N . ALA A 1 189 ? 10.719 -2.098 4.529 1.00 84.06 189 ALA A N 1
ATOM 1417 C CA . ALA A 1 189 ? 9.402 -1.894 5.130 1.00 84.06 189 ALA A CA 1
ATOM 1418 C C . ALA A 1 189 ? 8.916 -3.112 5.942 1.00 84.06 189 ALA A C 1
ATOM 1420 O O . ALA A 1 189 ? 8.395 -2.951 7.044 1.00 84.06 189 ALA A O 1
ATOM 1421 N N . LEU A 1 190 ? 9.121 -4.337 5.444 1.00 79.88 190 LEU A N 1
ATOM 1422 C CA . LEU A 1 190 ? 8.740 -5.572 6.146 1.00 79.88 190 LEU A CA 1
ATOM 1423 C C . LEU A 1 190 ? 9.497 -5.790 7.453 1.00 79.88 190 LEU A C 1
ATOM 1425 O O . LEU A 1 190 ? 8.944 -6.367 8.387 1.00 79.88 190 LEU A O 1
ATOM 1429 N N . ASN A 1 191 ? 10.756 -5.361 7.502 1.00 80.69 191 ASN A N 1
ATOM 1430 C CA . ASN A 1 191 ? 11.629 -5.554 8.655 1.00 80.69 191 ASN A CA 1
ATOM 1431 C C . ASN A 1 191 ? 11.674 -4.331 9.583 1.00 80.69 191 ASN A C 1
ATOM 1433 O O . ASN A 1 191 ? 12.382 -4.363 10.587 1.00 80.69 191 ASN A O 1
ATOM 1437 N N . GLY A 1 192 ? 10.942 -3.257 9.264 1.00 81.56 192 GLY A N 1
ATOM 1438 C CA . GLY A 1 192 ? 11.018 -1.997 10.007 1.00 81.56 192 GLY A CA 1
ATOM 1439 C C . GLY A 1 192 ? 12.395 -1.331 9.917 1.00 81.56 192 GLY A C 1
ATOM 1440 O O . GLY A 1 192 ? 12.814 -0.654 10.853 1.00 81.56 192 GLY A O 1
ATOM 1441 N N . LEU A 1 193 ? 13.115 -1.555 8.817 1.00 85.31 193 LEU A N 1
ATOM 1442 C CA . LEU A 1 193 ? 14.415 -0.957 8.529 1.00 85.31 193 LEU A CA 1
ATOM 1443 C C . LEU A 1 193 ? 14.247 0.215 7.549 1.00 85.31 193 LEU A C 1
ATOM 1445 O O . LEU A 1 193 ? 13.280 0.240 6.784 1.00 85.31 193 LEU A O 1
ATOM 1449 N N . PRO A 1 194 ? 15.169 1.193 7.536 1.00 82.56 194 PRO A N 1
ATOM 1450 C CA . PRO A 1 194 ? 15.200 2.197 6.479 1.00 82.56 194 PRO A CA 1
ATOM 1451 C C . PRO A 1 194 ? 15.529 1.548 5.125 1.00 82.56 194 PRO A C 1
ATOM 1453 O O . PRO A 1 194 ? 16.274 0.568 5.054 1.00 82.56 194 PRO A O 1
ATOM 1456 N N . ALA A 1 195 ? 14.957 2.081 4.045 1.00 86.50 195 ALA A N 1
ATOM 1457 C CA . ALA A 1 195 ? 15.368 1.727 2.686 1.00 86.50 195 ALA A CA 1
ATOM 1458 C C . ALA A 1 195 ? 16.771 2.277 2.395 1.00 86.50 195 ALA A C 1
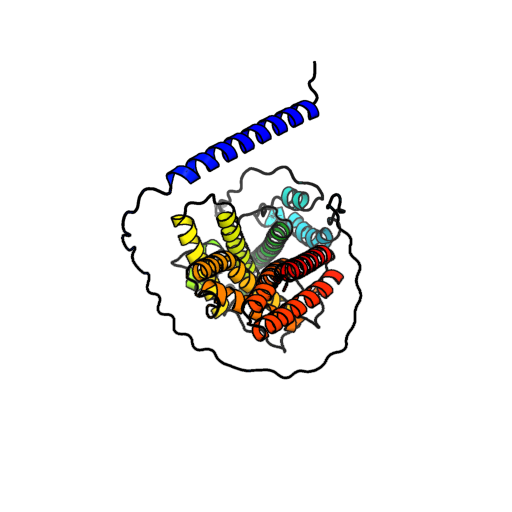ATOM 1460 O O . ALA A 1 195 ? 17.166 3.296 2.968 1.00 86.50 195 ALA A O 1
ATOM 1461 N N . SER A 1 196 ? 17.503 1.623 1.493 1.00 88.81 196 SER A N 1
ATOM 1462 C CA . SER A 1 196 ? 18.853 2.050 1.105 1.00 88.81 196 SER A CA 1
ATOM 1463 C C . SER A 1 196 ? 18.839 3.371 0.330 1.00 88.81 196 SER A C 1
ATOM 1465 O O . SER A 1 196 ? 19.807 4.127 0.373 1.00 88.81 196 SER A O 1
ATOM 1467 N N . ILE A 1 197 ? 17.739 3.645 -0.374 1.00 89.56 197 ILE A N 1
ATOM 1468 C CA . ILE A 1 197 ? 17.478 4.899 -1.081 1.00 89.56 197 ILE A CA 1
ATOM 1469 C C . ILE A 1 197 ? 16.086 5.404 -0.709 1.00 89.56 197 ILE A C 1
ATOM 1471 O O . ILE A 1 197 ? 15.117 4.640 -0.698 1.00 89.56 197 ILE A O 1
ATOM 1475 N N . SER A 1 198 ? 15.977 6.689 -0.381 1.00 91.31 198 SER A N 1
ATOM 1476 C CA . SER A 1 198 ? 14.670 7.298 -0.140 1.00 91.31 198 SER A CA 1
ATOM 1477 C C . SER A 1 198 ? 13.937 7.553 -1.464 1.00 91.31 198 SER A C 1
ATOM 1479 O O . SER A 1 198 ? 14.587 7.813 -2.480 1.00 91.31 198 SER A O 1
ATOM 1481 N N . PRO A 1 199 ? 12.589 7.514 -1.499 1.00 91.94 199 PRO A N 1
ATOM 1482 C CA . PRO A 1 199 ? 11.840 7.817 -2.718 1.00 91.94 199 PRO A CA 1
ATOM 1483 C C . PRO A 1 199 ? 12.216 9.165 -3.348 1.00 91.94 199 PRO A C 1
ATOM 1485 O O . PRO A 1 199 ? 12.235 9.291 -4.568 1.00 91.94 199 PRO A O 1
ATOM 1488 N N . GLU A 1 200 ? 12.551 10.160 -2.526 1.00 91.19 200 GLU A N 1
ATOM 1489 C CA . GLU A 1 200 ? 12.919 11.503 -2.975 1.00 91.19 200 GLU A CA 1
ATOM 1490 C C . GLU A 1 200 ? 14.283 11.568 -3.690 1.00 91.19 200 GLU A C 1
ATOM 1492 O O . GLU A 1 200 ? 14.517 12.480 -4.480 1.00 91.19 200 GLU A O 1
ATOM 1497 N N . GLU A 1 201 ? 15.172 10.602 -3.452 1.00 91.69 201 GLU A N 1
ATOM 1498 C CA . GLU A 1 201 ? 16.497 10.512 -4.086 1.00 91.69 201 GLU A CA 1
ATOM 1499 C C . GLU A 1 201 ? 16.467 9.764 -5.428 1.00 91.69 201 GLU A C 1
ATOM 1501 O O . GLU A 1 201 ? 17.462 9.737 -6.158 1.00 91.69 201 GLU A O 1
ATOM 1506 N N . ILE A 1 202 ? 15.333 9.153 -5.780 1.00 92.12 202 ILE A N 1
ATOM 1507 C CA . ILE A 1 202 ? 15.193 8.385 -7.014 1.00 92.12 202 ILE A CA 1
ATOM 1508 C C . ILE A 1 202 ? 15.031 9.329 -8.208 1.00 92.12 202 ILE A C 1
ATOM 1510 O O . ILE A 1 202 ? 13.983 9.937 -8.424 1.00 92.12 202 ILE A O 1
ATOM 1514 N N . THR A 1 203 ? 16.064 9.375 -9.044 1.00 90.31 203 THR A N 1
ATOM 1515 C CA . THR A 1 203 ? 16.075 10.128 -10.309 1.00 90.31 203 THR A CA 1
ATOM 1516 C C . THR A 1 203 ? 15.873 9.247 -11.543 1.00 90.31 203 THR A C 1
ATOM 1518 O O . THR A 1 203 ? 15.682 9.762 -12.641 1.00 90.31 203 THR A O 1
ATOM 1521 N N . THR A 1 204 ? 15.890 7.922 -11.382 1.00 90.44 204 THR A N 1
ATOM 1522 C CA . THR A 1 204 ? 15.706 6.965 -12.479 1.00 90.44 204 THR A CA 1
ATOM 1523 C C . THR A 1 204 ? 14.304 7.078 -13.081 1.00 90.44 204 THR A C 1
ATOM 1525 O O . THR A 1 204 ? 13.309 7.109 -12.352 1.00 90.44 204 THR A O 1
ATOM 1528 N N . VAL A 1 205 ? 14.218 7.081 -14.414 1.00 91.81 205 VAL A N 1
ATOM 1529 C CA . VAL A 1 205 ? 12.939 7.044 -15.144 1.00 91.81 205 VAL A CA 1
ATOM 1530 C C . VAL A 1 205 ? 12.171 5.753 -14.868 1.00 91.81 205 VAL A C 1
ATOM 1532 O O . VAL A 1 205 ? 12.786 4.721 -14.597 1.00 91.81 205 VAL A O 1
ATOM 1535 N N . TRP A 1 206 ? 10.840 5.784 -14.952 1.00 93.56 206 TRP A N 1
ATOM 1536 C CA . TRP A 1 206 ? 9.979 4.609 -14.760 1.00 93.56 206 TRP A CA 1
ATOM 1537 C C . TRP A 1 206 ? 10.358 3.420 -15.672 1.00 93.56 206 TRP A C 1
ATOM 1539 O O . TRP A 1 206 ? 10.959 3.603 -16.729 1.00 93.56 206 TRP A O 1
ATOM 1549 N N . PRO A 1 207 ? 10.049 2.166 -15.289 1.00 92.50 207 PRO A N 1
ATOM 1550 C CA . PRO A 1 207 ? 10.398 1.013 -16.111 1.00 92.50 207 PRO A CA 1
ATOM 1551 C C . PRO A 1 207 ? 9.497 0.903 -17.351 1.00 92.50 207 PRO A C 1
ATOM 1553 O O . PRO A 1 207 ? 8.268 0.905 -17.264 1.00 92.50 207 PRO A O 1
ATOM 1556 N N . HIS A 1 208 ? 10.129 0.710 -18.505 1.00 87.75 208 HIS A N 1
ATOM 1557 C CA . HIS A 1 208 ? 9.491 0.643 -19.823 1.00 87.75 208 HIS A CA 1
ATOM 1558 C C . HIS A 1 208 ? 9.590 -0.759 -20.444 1.00 87.75 208 HIS A C 1
ATOM 1560 O O . HIS A 1 208 ? 10.453 -1.565 -20.065 1.00 87.75 208 HIS A O 1
ATOM 1566 N N . LEU A 1 209 ? 8.717 -1.067 -21.410 1.00 87.94 209 LEU A N 1
ATOM 1567 C CA . LEU A 1 209 ? 8.821 -2.307 -22.184 1.00 87.94 209 LEU A CA 1
ATOM 1568 C C . LEU A 1 209 ? 10.038 -2.241 -23.108 1.00 87.94 209 LEU A C 1
ATOM 1570 O O . LEU A 1 209 ? 10.274 -1.223 -23.744 1.00 87.94 209 LEU A O 1
ATOM 1574 N N . LEU A 1 210 ? 10.781 -3.344 -23.245 1.00 87.50 210 LEU A N 1
ATOM 1575 C CA . LEU A 1 210 ? 11.958 -3.382 -24.128 1.00 87.50 210 LEU A CA 1
ATOM 1576 C C . LEU A 1 210 ? 11.603 -3.009 -25.579 1.00 87.50 210 LEU A C 1
ATOM 1578 O O . LEU A 1 210 ? 12.356 -2.290 -26.225 1.00 87.50 210 LEU A O 1
ATOM 1582 N N . SER A 1 211 ? 10.415 -3.405 -26.048 1.00 87.62 211 SER A N 1
ATOM 1583 C CA . SER A 1 211 ? 9.901 -3.076 -27.384 1.00 87.62 211 SER A CA 1
ATOM 1584 C C . SER A 1 211 ? 9.722 -1.574 -27.635 1.00 87.62 211 SER A C 1
ATOM 1586 O O . SER A 1 211 ? 9.758 -1.142 -28.783 1.00 87.62 211 SER A O 1
ATOM 1588 N N . GLU A 1 212 ? 9.535 -0.762 -26.589 1.00 84.50 212 GLU A N 1
ATOM 1589 C CA . GLU A 1 212 ? 9.423 0.699 -26.724 1.00 84.50 212 GLU A CA 1
ATOM 1590 C C . GLU A 1 212 ? 10.768 1.325 -27.130 1.00 84.50 212 GLU A C 1
ATOM 1592 O O . GLU A 1 212 ? 10.797 2.314 -27.861 1.00 84.50 212 GLU A O 1
ATOM 1597 N N . PHE A 1 213 ? 11.887 0.703 -26.747 1.00 81.25 213 PHE A N 1
ATOM 1598 C CA . PHE A 1 213 ? 13.230 1.157 -27.113 1.00 81.25 213 PHE A CA 1
ATOM 1599 C C . PHE A 1 213 ? 13.619 0.730 -28.530 1.00 81.25 213 PHE A C 1
ATOM 1601 O O . PHE A 1 213 ? 14.393 1.417 -29.191 1.00 81.25 213 PHE A O 1
ATOM 1608 N N . GLU A 1 214 ? 13.057 -0.372 -29.035 1.00 82.31 214 GLU A N 1
ATOM 1609 C CA . GLU A 1 214 ? 13.365 -0.873 -30.379 1.00 82.31 214 GLU A CA 1
ATOM 1610 C C . GLU A 1 214 ? 12.842 0.058 -31.485 1.00 82.31 214 GLU A C 1
ATOM 1612 O O . GLU A 1 214 ? 13.417 0.142 -32.572 1.00 82.31 214 GLU A O 1
ATOM 1617 N N . LEU A 1 215 ? 11.768 0.800 -31.205 1.00 78.00 215 LEU A N 1
ATOM 1618 C CA . LEU A 1 215 ? 11.099 1.672 -32.172 1.00 78.00 215 LEU A CA 1
ATOM 1619 C C . LEU A 1 215 ? 11.794 3.027 -32.377 1.00 78.00 215 LEU A C 1
ATOM 1621 O O . LEU A 1 215 ? 11.266 3.872 -33.099 1.00 78.00 215 LEU A O 1
ATOM 1625 N N . SER A 1 216 ? 12.970 3.249 -31.774 1.00 65.94 216 SER A N 1
ATOM 1626 C CA . SER A 1 216 ? 13.689 4.536 -31.807 1.00 65.94 216 SER A CA 1
ATOM 1627 C C . SER A 1 216 ? 12.826 5.730 -31.373 1.00 65.94 216 SER A C 1
ATOM 1629 O O . SER A 1 216 ? 13.132 6.872 -31.720 1.00 65.94 216 SER A O 1
ATOM 1631 N N . GLN A 1 217 ? 11.745 5.489 -30.622 1.00 69.56 217 GLN A N 1
ATOM 1632 C CA . GLN A 1 217 ? 11.024 6.567 -29.966 1.00 69.56 217 GLN A CA 1
ATOM 1633 C C . GLN A 1 217 ? 11.971 7.132 -28.916 1.00 69.56 217 GLN A C 1
ATOM 1635 O O . GLN A 1 217 ? 12.427 6.425 -28.019 1.00 69.56 217 GLN A O 1
ATOM 1640 N N . THR A 1 218 ? 12.338 8.402 -29.076 1.00 67.19 218 THR A N 1
ATOM 1641 C CA . THR A 1 218 ? 13.031 9.144 -28.028 1.00 67.19 218 THR A CA 1
ATOM 1642 C C . THR A 1 218 ? 12.192 9.013 -26.769 1.00 67.19 218 THR A C 1
ATOM 1644 O O . THR A 1 218 ? 11.042 9.455 -26.776 1.00 67.19 218 THR A O 1
ATOM 1647 N N . ILE A 1 219 ? 12.751 8.364 -25.742 1.00 65.00 219 ILE A N 1
ATOM 1648 C CA . ILE A 1 219 ? 12.148 8.272 -24.411 1.00 65.00 219 ILE A CA 1
ATOM 1649 C C . ILE A 1 219 ? 11.759 9.701 -24.049 1.00 65.00 219 ILE A C 1
ATOM 1651 O O . ILE A 1 219 ? 12.614 10.587 -24.013 1.00 65.00 219 ILE A O 1
ATOM 1655 N N . SER A 1 220 ? 10.454 9.940 -23.960 1.00 58.19 220 SER A N 1
ATOM 1656 C CA . SER A 1 220 ? 9.921 11.273 -23.724 1.00 58.19 220 SER A CA 1
ATOM 1657 C C . SER A 1 220 ? 10.448 11.764 -22.382 1.00 58.19 220 SER A C 1
ATOM 1659 O O . SER A 1 220 ? 10.343 11.014 -21.426 1.00 58.19 220 SER A O 1
ATOM 1661 N N . ASP A 1 221 ? 10.988 12.986 -22.394 1.00 60.72 221 ASP A N 1
ATOM 1662 C CA . ASP A 1 221 ? 11.331 13.945 -21.325 1.00 60.72 221 ASP A CA 1
ATOM 1663 C C . ASP A 1 221 ? 11.534 13.468 -19.867 1.00 60.72 221 ASP A C 1
ATOM 1665 O O . ASP A 1 221 ? 10.885 12.558 -19.369 1.00 60.72 221 ASP A O 1
ATOM 1669 N N . ASP A 1 222 ? 12.342 14.192 -19.094 1.00 61.12 222 ASP A N 1
ATOM 1670 C CA . ASP A 1 222 ? 12.674 13.885 -17.684 1.00 61.12 222 ASP A CA 1
ATOM 1671 C C . ASP A 1 222 ? 11.457 13.913 -16.712 1.00 61.12 222 ASP A C 1
ATOM 1673 O O . ASP A 1 222 ? 11.571 13.644 -15.511 1.00 61.12 222 ASP A O 1
ATOM 1677 N N . HIS A 1 223 ? 10.257 14.190 -17.231 1.00 64.62 223 HIS A N 1
ATOM 1678 C CA . HIS A 1 223 ? 8.966 14.234 -16.540 1.00 64.62 223 HIS A CA 1
ATOM 1679 C C . HIS A 1 223 ? 8.414 12.863 -16.097 1.00 64.62 223 HIS A C 1
ATOM 1681 O O . HIS A 1 223 ? 7.303 12.799 -15.579 1.00 64.62 223 HIS A O 1
ATOM 1687 N N . TYR A 1 224 ? 9.173 11.776 -16.261 1.00 78.44 224 TYR A N 1
ATOM 1688 C CA . TYR A 1 224 ? 8.783 10.406 -15.893 1.00 78.44 224 TYR A CA 1
ATOM 1689 C C . TYR A 1 224 ? 9.651 9.833 -14.759 1.00 78.44 224 TYR A C 1
ATOM 1691 O O . TYR A 1 224 ? 10.096 8.688 -14.819 1.00 78.44 224 TYR A O 1
ATOM 1699 N N . SER A 1 225 ? 9.902 10.630 -13.719 1.00 87.81 225 SER A N 1
ATOM 1700 C CA . SER A 1 225 ? 10.662 10.237 -12.519 1.00 87.81 225 SER A CA 1
ATOM 1701 C C . SER A 1 225 ? 9.782 10.175 -11.264 1.00 87.81 225 SER A C 1
ATOM 1703 O O . SER A 1 225 ? 8.626 10.602 -11.280 1.00 87.81 225 SER A O 1
ATOM 1705 N N . VAL A 1 226 ? 10.317 9.697 -10.135 1.00 92.56 226 VAL A N 1
ATOM 1706 C CA . VAL A 1 226 ? 9.584 9.713 -8.852 1.00 92.56 226 VAL A CA 1
ATOM 1707 C C . VAL A 1 226 ? 9.225 11.135 -8.419 1.00 92.56 226 VAL A C 1
ATOM 1709 O O . VAL A 1 226 ? 8.120 11.359 -7.933 1.00 92.56 226 VAL A O 1
ATOM 1712 N N . ALA A 1 227 ? 10.102 12.113 -8.660 1.00 91.31 227 ALA A N 1
ATOM 1713 C CA . ALA A 1 227 ? 9.837 13.512 -8.328 1.00 91.31 227 ALA A CA 1
ATOM 1714 C C . ALA A 1 227 ? 8.567 14.043 -9.020 1.00 91.31 227 ALA A C 1
ATOM 1716 O O . ALA A 1 227 ? 7.743 14.699 -8.383 1.00 91.31 227 ALA A O 1
ATOM 1717 N N . SER A 1 228 ? 8.359 13.679 -10.292 1.00 92.81 228 SER A N 1
ATOM 1718 C CA . SER A 1 228 ? 7.176 14.089 -11.067 1.00 92.81 228 SER A CA 1
ATOM 1719 C C . SER A 1 228 ? 5.849 13.582 -10.486 1.00 92.81 228 SER A C 1
ATOM 1721 O O . SER A 1 228 ? 4.811 14.211 -10.679 1.00 92.81 228 SER A O 1
ATOM 1723 N N . LEU A 1 229 ? 5.879 12.480 -9.723 1.00 93.81 229 LEU A N 1
ATOM 1724 C CA . LEU A 1 229 ? 4.703 11.889 -9.081 1.00 93.81 229 LEU A CA 1
ATOM 1725 C C . LEU A 1 229 ? 4.103 12.800 -8.004 1.00 93.81 229 LEU A C 1
ATOM 1727 O O . LEU A 1 229 ? 2.909 12.715 -7.725 1.00 93.81 229 LEU A O 1
ATOM 1731 N N . PHE A 1 230 ? 4.934 13.654 -7.401 1.00 94.44 230 PHE A N 1
ATOM 1732 C CA . PHE A 1 230 ? 4.557 14.5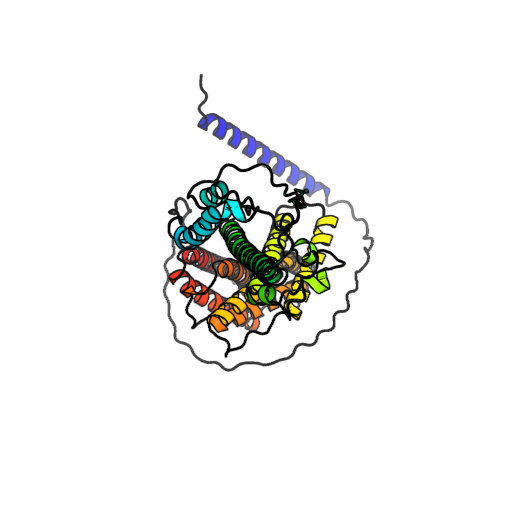50 -6.306 1.00 94.44 230 PHE A CA 1
ATOM 1733 C C . PHE A 1 230 ? 4.658 16.034 -6.680 1.00 94.44 230 PHE A C 1
ATOM 1735 O O . PHE A 1 230 ? 4.337 16.899 -5.858 1.00 94.44 230 PHE A O 1
ATOM 1742 N N . ASP A 1 231 ? 5.101 16.342 -7.900 1.00 93.50 231 ASP A N 1
ATOM 1743 C CA . ASP A 1 231 ? 5.174 17.701 -8.425 1.00 93.50 231 ASP A CA 1
ATOM 1744 C C . ASP A 1 231 ? 3.771 18.179 -8.835 1.00 93.50 231 ASP A C 1
ATOM 1746 O O . ASP A 1 231 ? 3.169 17.558 -9.712 1.00 93.50 231 ASP A O 1
ATOM 1750 N N . PRO A 1 232 ? 3.221 19.265 -8.263 1.00 92.56 232 PRO A N 1
ATOM 1751 C CA . PRO A 1 232 ? 1.900 19.776 -8.630 1.00 92.56 232 PRO A CA 1
ATOM 1752 C C . PRO A 1 232 ? 1.689 20.005 -10.135 1.00 92.56 232 PRO A C 1
ATOM 1754 O O . PRO A 1 232 ? 0.564 19.845 -10.608 1.00 92.56 232 PRO A O 1
ATOM 1757 N N . GLU A 1 233 ? 2.739 20.358 -10.879 1.00 93.06 233 GLU A N 1
ATOM 1758 C CA . GLU A 1 233 ? 2.658 20.622 -12.318 1.00 93.06 233 GLU A CA 1
ATOM 1759 C C . GLU A 1 233 ? 2.546 19.319 -13.121 1.00 93.06 233 GLU A C 1
ATOM 1761 O O . GLU A 1 233 ? 1.727 19.220 -14.037 1.00 93.06 233 GLU A O 1
ATOM 1766 N N . PHE A 1 234 ? 3.291 18.282 -12.729 1.00 92.50 234 PHE A N 1
ATOM 1767 C CA . PHE A 1 234 ? 3.407 17.031 -13.491 1.00 92.50 234 PHE A CA 1
ATOM 1768 C C . PHE A 1 234 ? 2.630 15.849 -12.903 1.00 92.50 234 PHE A C 1
ATOM 1770 O O . PHE A 1 234 ? 2.443 14.851 -13.601 1.00 92.50 234 PHE A O 1
ATOM 1777 N N . THR A 1 235 ? 2.104 15.964 -11.676 1.00 92.94 235 THR A N 1
ATOM 1778 C CA . THR A 1 235 ? 1.418 14.870 -10.959 1.00 92.94 235 THR A CA 1
ATOM 1779 C C . THR A 1 235 ? 0.344 14.242 -11.837 1.00 92.94 235 THR A C 1
ATOM 1781 O O . THR A 1 235 ? 0.268 13.022 -11.927 1.00 92.94 235 THR A O 1
ATOM 1784 N N . HIS A 1 236 ? -0.467 15.050 -12.525 1.00 91.75 236 HIS A N 1
ATOM 1785 C CA . HIS A 1 236 ? -1.574 14.562 -13.350 1.00 91.75 236 HIS A CA 1
ATOM 1786 C C . HIS A 1 236 ? -1.133 13.665 -14.519 1.00 91.75 236 HIS A C 1
ATOM 1788 O O . HIS A 1 236 ? -1.885 12.769 -14.891 1.00 91.75 236 HIS A O 1
ATOM 1794 N N . VAL A 1 237 ? 0.068 13.886 -15.064 1.00 91.19 237 VAL A N 1
ATOM 1795 C CA . VAL A 1 237 ? 0.670 13.050 -16.116 1.00 91.19 237 VAL A CA 1
ATOM 1796 C C . VAL A 1 237 ? 1.336 11.831 -15.490 1.00 91.19 237 VAL A C 1
ATOM 1798 O O . VAL A 1 237 ? 1.073 10.705 -15.896 1.00 91.19 237 VAL A O 1
ATOM 1801 N N . ALA A 1 238 ? 2.157 12.037 -14.459 1.00 91.56 238 ALA A N 1
ATOM 1802 C CA . ALA A 1 238 ? 2.940 10.974 -13.833 1.00 91.56 238 ALA A CA 1
ATOM 1803 C C . ALA A 1 238 ? 2.070 9.900 -13.153 1.00 91.56 238 ALA A C 1
ATOM 1805 O O . ALA A 1 238 ? 2.456 8.730 -13.092 1.00 91.56 238 ALA A O 1
ATOM 1806 N N . THR A 1 239 ? 0.896 10.286 -12.651 1.00 93.25 239 THR A N 1
ATOM 1807 C CA . THR A 1 239 ? -0.063 9.394 -11.977 1.00 93.25 239 THR A CA 1
ATOM 1808 C C . THR A 1 239 ? -1.136 8.836 -12.907 1.00 93.25 239 THR A C 1
ATOM 1810 O O . THR A 1 239 ? -1.907 7.984 -12.470 1.00 93.25 239 THR A O 1
ATOM 1813 N N . ASP A 1 240 ? -1.193 9.274 -14.170 1.00 93.38 240 ASP A N 1
ATOM 1814 C CA . ASP A 1 240 ? -2.028 8.622 -15.174 1.00 93.38 240 ASP A CA 1
ATOM 1815 C C . ASP A 1 240 ? -1.349 7.334 -15.619 1.00 93.38 240 ASP A C 1
ATOM 1817 O O . ASP A 1 240 ? -0.307 7.344 -16.275 1.00 93.38 240 ASP A O 1
ATOM 1821 N N . VAL A 1 241 ? -1.938 6.213 -15.223 1.00 94.88 241 VAL A N 1
ATOM 1822 C CA . VAL A 1 241 ? -1.352 4.899 -15.467 1.00 94.88 241 VAL A CA 1
ATOM 1823 C C . VAL A 1 241 ? -2.110 4.086 -16.515 1.00 94.88 241 VAL A C 1
ATOM 1825 O O . VAL A 1 241 ? -1.932 2.874 -16.632 1.00 94.88 241 VAL A O 1
ATOM 1828 N N . SER A 1 242 ? -2.948 4.749 -17.315 1.00 93.25 242 SER A N 1
ATOM 1829 C CA . SER A 1 242 ? -3.762 4.096 -18.347 1.00 93.25 242 SER A CA 1
ATOM 1830 C C . SER A 1 242 ? -2.938 3.461 -19.474 1.00 93.25 242 SER A C 1
ATOM 1832 O O . SER A 1 242 ? -3.402 2.514 -20.110 1.00 93.25 242 SER A O 1
ATOM 1834 N N . GLN A 1 243 ? -1.726 3.971 -19.715 1.00 90.19 243 GLN A N 1
ATOM 1835 C CA . GLN A 1 243 ? -0.779 3.466 -20.719 1.00 90.19 243 GLN A CA 1
ATOM 1836 C C . GLN A 1 243 ? 0.406 2.713 -20.102 1.00 90.19 243 GLN A C 1
ATOM 1838 O O . GLN A 1 243 ? 1.279 2.235 -20.824 1.00 90.19 243 GLN A O 1
ATOM 1843 N N . ASP A 1 244 ? 0.457 2.603 -18.774 1.00 92.88 244 ASP A N 1
ATOM 1844 C CA . ASP A 1 244 ? 1.584 1.982 -18.098 1.00 92.88 244 ASP A CA 1
ATOM 1845 C C . ASP A 1 244 ? 1.569 0.464 -18.271 1.00 92.88 244 ASP A C 1
ATOM 1847 O O . ASP A 1 244 ? 0.557 -0.221 -18.094 1.00 92.88 244 ASP A O 1
ATOM 1851 N N . ASN A 1 245 ? 2.751 -0.091 -18.527 1.00 92.19 245 ASN A N 1
ATOM 1852 C CA . ASN A 1 245 ? 2.949 -1.525 -18.410 1.00 92.19 245 ASN A CA 1
ATOM 1853 C C . ASN A 1 245 ? 2.928 -1.957 -16.932 1.00 92.19 245 ASN A C 1
ATOM 1855 O O . ASN A 1 245 ? 3.162 -1.171 -16.011 1.00 92.19 245 ASN A O 1
ATOM 1859 N N . VAL A 1 246 ? 2.720 -3.252 -16.694 1.00 92.88 246 VAL A N 1
ATOM 1860 C CA . VAL A 1 246 ? 2.543 -3.781 -15.336 1.00 92.88 246 VAL A CA 1
ATOM 1861 C C . VAL A 1 246 ? 3.750 -3.567 -14.411 1.00 92.88 246 VAL A C 1
ATOM 1863 O O . VAL A 1 246 ? 3.583 -3.442 -13.200 1.00 92.88 246 VAL A O 1
ATOM 1866 N N . ARG A 1 247 ? 4.971 -3.472 -14.955 1.00 91.69 247 ARG A N 1
ATOM 1867 C CA . ARG A 1 247 ? 6.171 -3.182 -14.156 1.00 91.69 247 ARG A CA 1
ATOM 1868 C C . ARG A 1 247 ? 6.179 -1.729 -13.693 1.00 91.69 247 ARG A C 1
ATOM 1870 O O . ARG A 1 247 ? 6.521 -1.476 -12.544 1.00 91.69 247 ARG A O 1
ATOM 1877 N N . CYS A 1 248 ? 5.760 -0.803 -14.555 1.00 94.69 248 CYS A N 1
ATOM 1878 C CA . CYS A 1 248 ? 5.597 0.608 -14.203 1.00 94.69 248 CYS A CA 1
ATOM 1879 C C . CYS A 1 248 ? 4.539 0.779 -13.107 1.00 94.69 248 CYS A C 1
ATOM 1881 O O . CYS A 1 248 ? 4.817 1.396 -12.078 1.00 94.69 248 CYS A O 1
ATOM 1883 N N . LEU A 1 249 ? 3.387 0.115 -13.264 1.00 96.00 249 LEU A N 1
ATOM 1884 C CA . LEU A 1 249 ? 2.327 0.087 -12.252 1.00 96.00 249 LEU A CA 1
ATOM 1885 C C . LEU A 1 249 ? 2.837 -0.381 -10.885 1.00 96.00 249 LEU A C 1
ATOM 1887 O O . LEU A 1 249 ? 2.546 0.249 -9.870 1.00 96.00 249 LEU A O 1
ATOM 1891 N N . LEU A 1 250 ? 3.606 -1.474 -10.854 1.00 94.88 250 LEU A N 1
ATOM 1892 C CA . LEU A 1 250 ? 4.181 -2.013 -9.619 1.00 94.88 250 LEU A CA 1
ATOM 1893 C C . LEU A 1 250 ? 5.139 -1.026 -8.957 1.00 94.88 250 LEU A C 1
ATOM 1895 O O . LEU A 1 250 ? 5.030 -0.798 -7.754 1.00 94.88 250 LEU A O 1
ATOM 1899 N N . SER A 1 251 ? 6.052 -0.432 -9.727 1.00 95.25 251 SER A N 1
ATOM 1900 C CA . SER A 1 251 ? 7.004 0.551 -9.207 1.00 95.25 251 SER A CA 1
ATOM 1901 C C . SER A 1 251 ? 6.291 1.772 -8.628 1.00 95.25 251 SER A C 1
ATOM 1903 O O . SER A 1 251 ? 6.571 2.158 -7.495 1.00 95.25 251 SER A O 1
ATOM 1905 N N . LYS A 1 252 ? 5.320 2.341 -9.351 1.00 96.81 252 LYS A N 1
ATOM 1906 C CA . LYS A 1 252 ? 4.540 3.497 -8.884 1.00 96.81 252 LYS A CA 1
ATOM 1907 C C . LYS A 1 252 ? 3.715 3.172 -7.635 1.00 96.81 252 LYS A C 1
ATOM 1909 O O . LYS A 1 252 ? 3.766 3.926 -6.666 1.00 96.81 252 LYS A O 1
ATOM 1914 N N . ALA A 1 253 ? 3.019 2.033 -7.608 1.00 97.00 253 ALA A N 1
ATOM 1915 C CA . ALA A 1 253 ? 2.264 1.597 -6.430 1.00 97.00 253 ALA A CA 1
ATOM 1916 C C . ALA A 1 253 ? 3.175 1.370 -5.211 1.00 97.00 253 ALA A C 1
ATOM 1918 O O . ALA A 1 253 ? 2.808 1.728 -4.093 1.00 97.00 253 ALA A O 1
ATOM 1919 N N . CYS A 1 254 ? 4.377 0.823 -5.427 1.00 95.31 254 CYS A N 1
ATOM 1920 C CA . CYS A 1 254 ? 5.392 0.655 -4.391 1.00 95.31 254 CYS A CA 1
ATOM 1921 C C . CYS A 1 254 ? 5.800 1.999 -3.782 1.00 95.31 254 CYS A C 1
ATOM 1923 O O . CYS A 1 254 ? 5.683 2.179 -2.570 1.00 95.31 254 CYS A O 1
ATOM 1925 N N . ILE A 1 255 ? 6.182 2.961 -4.626 1.00 96.44 255 ILE A N 1
ATOM 1926 C CA . ILE A 1 255 ? 6.565 4.311 -4.203 1.00 96.44 255 ILE A CA 1
ATOM 1927 C C . ILE A 1 255 ? 5.436 4.992 -3.421 1.00 96.44 255 ILE A C 1
ATOM 1929 O O . ILE A 1 255 ? 5.673 5.465 -2.313 1.00 96.44 255 ILE A O 1
ATOM 1933 N N . LEU A 1 256 ? 4.201 4.982 -3.935 1.00 97.19 256 LEU A N 1
ATOM 1934 C CA . LEU A 1 256 ? 3.056 5.605 -3.259 1.00 97.19 256 LEU A CA 1
ATOM 1935 C C . LEU A 1 256 ? 2.764 4.974 -1.893 1.00 97.19 256 LEU A C 1
ATOM 1937 O O . LEU A 1 256 ? 2.462 5.689 -0.935 1.00 97.19 256 LEU A O 1
ATOM 1941 N N . MET A 1 257 ? 2.887 3.650 -1.783 1.00 95.81 257 MET A N 1
ATOM 1942 C CA . MET A 1 257 ? 2.727 2.949 -0.511 1.00 95.81 257 MET A CA 1
ATOM 1943 C C . MET A 1 257 ? 3.817 3.350 0.488 1.00 95.81 257 MET A C 1
ATOM 1945 O O . MET A 1 257 ? 3.507 3.710 1.617 1.00 95.81 257 MET A O 1
ATOM 1949 N N . ILE A 1 258 ? 5.087 3.367 0.081 1.00 94.12 258 ILE A N 1
ATOM 1950 C CA . ILE A 1 258 ? 6.200 3.736 0.971 1.00 94.12 258 ILE A CA 1
ATOM 1951 C C . ILE A 1 258 ? 6.099 5.197 1.411 1.00 94.12 258 ILE A C 1
ATOM 1953 O O . ILE A 1 258 ? 6.270 5.492 2.592 1.00 94.12 258 ILE A O 1
ATOM 1957 N N . SER A 1 259 ? 5.773 6.109 0.493 1.00 95.69 259 SER A N 1
ATOM 1958 C CA . SER A 1 259 ? 5.544 7.518 0.819 1.00 95.69 259 SER A CA 1
ATOM 1959 C C . SER A 1 259 ? 4.385 7.693 1.806 1.00 95.69 259 SER A C 1
ATOM 1961 O O . SER A 1 259 ? 4.488 8.497 2.731 1.00 95.69 259 SER A O 1
ATOM 1963 N N . SER A 1 260 ? 3.315 6.903 1.671 1.00 96.56 260 SER A N 1
ATOM 1964 C CA . SER A 1 260 ? 2.188 6.914 2.616 1.00 96.56 260 SER A CA 1
ATOM 1965 C C . SER A 1 260 ? 2.593 6.385 3.995 1.00 96.56 260 SER A C 1
ATOM 1967 O O . SER A 1 260 ? 2.308 7.028 5.005 1.00 96.56 260 SER A O 1
ATOM 1969 N N . ALA A 1 261 ? 3.324 5.267 4.051 1.00 93.94 261 ALA A N 1
ATOM 1970 C CA . ALA A 1 261 ? 3.852 4.702 5.294 1.00 93.94 261 ALA A CA 1
ATOM 1971 C C . ALA A 1 261 ? 4.819 5.661 6.012 1.00 93.94 261 ALA A C 1
ATOM 1973 O O . ALA A 1 261 ? 4.801 5.778 7.241 1.00 93.94 261 ALA A O 1
ATOM 1974 N N . LYS A 1 262 ? 5.660 6.376 5.253 1.00 93.75 262 LYS A N 1
ATOM 1975 C CA . LYS A 1 262 ? 6.572 7.399 5.780 1.00 93.75 262 LYS A CA 1
ATOM 1976 C C . LYS A 1 262 ? 5.794 8.525 6.460 1.00 93.75 262 LYS A C 1
ATOM 1978 O O . LYS A 1 262 ? 6.080 8.839 7.612 1.00 93.75 262 LYS A O 1
ATOM 1983 N N . LEU A 1 263 ? 4.766 9.066 5.801 1.00 95.06 263 LEU A N 1
ATOM 1984 C CA . LEU A 1 263 ? 3.908 10.102 6.389 1.00 95.06 263 LEU A CA 1
ATOM 1985 C C . LEU A 1 263 ? 3.161 9.610 7.633 1.00 95.06 263 LEU A C 1
ATOM 1987 O O . LEU A 1 263 ? 3.039 10.361 8.602 1.00 95.06 263 LEU A O 1
ATOM 1991 N N . GLU A 1 264 ? 2.692 8.358 7.638 1.00 94.38 264 GLU A N 1
ATOM 1992 C CA . GLU A 1 264 ? 2.078 7.740 8.818 1.00 94.38 264 GLU A CA 1
ATOM 1993 C C . GLU A 1 264 ? 3.070 7.676 9.992 1.00 94.38 264 GLU A C 1
ATOM 1995 O O . GLU A 1 264 ? 2.736 8.079 11.109 1.00 94.38 264 GLU A O 1
ATOM 2000 N N . THR A 1 265 ? 4.305 7.241 9.728 1.00 92.19 265 THR A N 1
ATOM 2001 C CA . THR A 1 265 ? 5.382 7.119 10.725 1.00 92.19 265 THR A CA 1
ATOM 2002 C C . THR A 1 265 ? 5.789 8.475 11.297 1.00 92.19 265 THR A C 1
ATOM 2004 O O . THR A 1 265 ? 5.876 8.629 12.515 1.00 92.19 265 THR A O 1
ATOM 2007 N N . GLU A 1 266 ? 5.998 9.476 10.437 1.00 93.56 266 GLU A N 1
ATOM 2008 C CA . GLU A 1 266 ? 6.305 10.852 10.848 1.00 93.56 266 GLU A CA 1
ATOM 2009 C C . GLU A 1 266 ? 5.192 11.430 11.726 1.00 93.56 266 GLU A C 1
ATOM 2011 O O . GLU A 1 266 ? 5.456 12.045 12.758 1.00 93.56 266 GLU A O 1
ATOM 2016 N N . ARG A 1 267 ? 3.931 11.168 11.369 1.00 93.06 267 ARG A N 1
ATOM 2017 C CA . ARG A 1 267 ? 2.798 11.630 12.166 1.00 93.06 267 ARG A CA 1
ATOM 2018 C C . ARG A 1 267 ? 2.776 10.985 13.551 1.00 93.06 267 ARG A C 1
ATOM 2020 O O . ARG A 1 267 ? 2.506 11.660 14.540 1.00 93.06 267 ARG A O 1
ATOM 2027 N N . LEU A 1 268 ? 3.033 9.678 13.623 1.00 91.25 268 LEU A N 1
ATOM 2028 C CA . LEU A 1 268 ? 3.066 8.930 14.882 1.00 91.25 268 LEU A CA 1
ATOM 2029 C C . LEU A 1 268 ? 4.245 9.328 15.775 1.00 91.25 268 LEU A C 1
ATOM 2031 O O . LEU A 1 268 ? 4.122 9.247 16.995 1.00 91.25 268 LEU A O 1
ATOM 2035 N N . SER A 1 269 ? 5.364 9.768 15.194 1.00 92.25 269 SER A N 1
ATOM 2036 C CA . SER A 1 269 ? 6.520 10.232 15.962 1.00 92.25 269 SER A CA 1
ATOM 2037 C C . SER A 1 269 ? 6.298 11.615 16.587 1.00 92.25 269 SER A C 1
ATOM 2039 O O . SER A 1 269 ? 6.934 11.935 17.587 1.00 92.25 269 SER A O 1
ATOM 2041 N N . GLY A 1 270 ? 5.393 12.427 16.026 1.00 92.31 270 GLY A N 1
ATOM 2042 C CA . GLY A 1 270 ? 5.109 13.788 16.494 1.00 92.31 270 GLY A CA 1
ATOM 2043 C C . GLY A 1 270 ? 6.216 14.804 16.185 1.00 92.31 270 GLY A C 1
ATOM 2044 O O . GLY A 1 270 ? 6.123 15.950 16.619 1.00 92.31 270 GLY A O 1
ATOM 2045 N N . PHE A 1 271 ? 7.253 14.407 15.439 1.00 87.12 271 PHE A N 1
ATOM 2046 C CA . PHE A 1 271 ? 8.392 15.252 15.077 1.00 87.12 271 PHE A CA 1
ATOM 2047 C C . PHE A 1 271 ? 8.296 15.705 13.616 1.00 87.12 271 PHE A C 1
ATOM 2049 O O . PHE A 1 271 ? 9.003 15.190 12.753 1.00 87.12 271 PHE A O 1
ATOM 2056 N N . TYR A 1 272 ? 7.411 16.659 13.328 1.00 91.56 272 TYR A N 1
ATOM 2057 C CA . TYR A 1 272 ? 7.272 17.239 11.990 1.00 91.56 272 TYR A CA 1
ATOM 2058 C C . TYR A 1 272 ? 6.733 18.671 12.049 1.00 91.56 272 TYR A C 1
ATOM 2060 O O . TYR A 1 272 ? 6.054 19.045 13.006 1.00 91.56 272 TYR A O 1
ATOM 2068 N N . ASP A 1 273 ? 7.025 19.464 11.016 1.00 95.75 273 ASP A N 1
ATOM 2069 C CA . ASP A 1 273 ? 6.337 20.733 10.774 1.00 95.75 273 ASP A CA 1
ATOM 2070 C C . ASP A 1 273 ? 4.914 20.444 10.251 1.00 95.75 273 ASP A C 1
ATOM 2072 O O . ASP A 1 273 ? 4.783 19.822 9.187 1.00 95.75 273 ASP A O 1
ATOM 2076 N N . PRO A 1 274 ? 3.843 20.829 10.979 1.00 94.88 274 PRO A N 1
ATOM 2077 C CA . PRO A 1 274 ? 2.470 20.520 10.593 1.00 94.88 274 PRO A CA 1
ATOM 2078 C C . PRO A 1 274 ? 2.091 20.990 9.190 1.00 94.88 274 PRO A C 1
ATOM 2080 O O . PRO A 1 274 ? 1.376 20.267 8.492 1.00 94.88 274 PRO A O 1
ATOM 2083 N N . ASP A 1 275 ? 2.581 22.158 8.772 1.00 96.50 275 ASP A N 1
ATOM 2084 C CA . ASP A 1 275 ? 2.240 22.743 7.474 1.00 96.50 275 ASP A CA 1
ATOM 2085 C C . ASP A 1 275 ? 2.934 21.981 6.335 1.00 96.50 275 ASP A C 1
ATOM 2087 O O . ASP A 1 275 ? 2.305 21.614 5.337 1.00 96.50 275 ASP A O 1
ATOM 2091 N N . GLU A 1 276 ? 4.220 21.660 6.507 1.00 96.19 276 GLU A N 1
ATOM 2092 C CA . GLU A 1 276 ? 4.979 20.856 5.547 1.00 96.19 276 GLU A CA 1
ATOM 2093 C C . GLU A 1 276 ? 4.407 19.438 5.413 1.00 96.19 276 GLU A C 1
ATOM 2095 O O . GLU A 1 276 ? 4.272 18.914 4.303 1.00 96.19 276 GLU A O 1
ATOM 2100 N N . TRP A 1 277 ? 4.047 18.806 6.534 1.00 96.31 277 TRP A N 1
ATOM 2101 C CA . TRP A 1 277 ? 3.454 17.471 6.525 1.00 96.31 277 TRP A CA 1
ATOM 2102 C C . TRP A 1 277 ? 2.103 17.460 5.817 1.00 96.31 277 TRP A C 1
ATOM 2104 O O . TRP A 1 277 ? 1.877 16.582 4.987 1.00 96.31 277 TRP A O 1
ATOM 2114 N N . TRP A 1 278 ? 1.231 18.445 6.068 1.00 96.75 278 TRP A N 1
ATOM 2115 C CA . TRP A 1 278 ? -0.058 18.540 5.374 1.00 96.75 278 TRP A CA 1
ATOM 2116 C C . TRP A 1 278 ? 0.111 18.747 3.873 1.00 96.75 278 TRP A C 1
ATOM 2118 O O . TRP A 1 278 ? -0.562 18.095 3.077 1.00 96.75 278 TRP A O 1
ATOM 2128 N N . MET A 1 279 ? 1.057 19.592 3.472 1.00 96.88 279 MET A N 1
ATOM 2129 C CA . MET A 1 279 ? 1.364 19.809 2.063 1.00 96.88 279 MET A CA 1
ATOM 2130 C C . MET A 1 279 ? 1.856 18.522 1.377 1.00 96.88 279 MET A C 1
ATOM 2132 O O . MET A 1 279 ? 1.423 18.213 0.262 1.00 96.88 279 MET A O 1
ATOM 2136 N N . ARG A 1 280 ? 2.705 17.724 2.041 1.00 96.25 280 ARG A N 1
ATOM 2137 C CA . ARG A 1 280 ? 3.128 16.406 1.533 1.00 96.25 280 ARG A CA 1
ATOM 2138 C C . ARG A 1 280 ? 1.984 15.391 1.531 1.00 96.25 280 ARG A C 1
ATOM 2140 O O . ARG A 1 280 ? 1.820 14.686 0.537 1.00 96.25 280 ARG A O 1
ATOM 2147 N N . PHE A 1 281 ? 1.166 15.359 2.582 1.00 97.25 281 PHE A N 1
ATOM 2148 C CA . PHE A 1 281 ? -0.037 14.531 2.665 1.00 97.25 281 PHE A CA 1
ATOM 2149 C C . PHE A 1 281 ? -0.962 14.775 1.475 1.00 97.25 281 PHE A C 1
ATOM 2151 O O . PHE A 1 281 ? -1.345 13.824 0.804 1.00 97.25 281 PHE A O 1
ATOM 2158 N N . GLU A 1 282 ? -1.280 16.032 1.161 1.00 97.19 282 GLU A N 1
ATOM 2159 C CA . GLU A 1 282 ? -2.174 16.364 0.049 1.00 97.19 282 GLU A CA 1
ATOM 2160 C C . GLU A 1 282 ? -1.602 15.942 -1.307 1.00 97.19 282 GLU A C 1
ATOM 2162 O O . GLU A 1 282 ? -2.345 15.505 -2.186 1.00 97.19 282 GLU A O 1
ATOM 2167 N N . ARG A 1 283 ? -0.282 16.062 -1.495 1.00 96.81 283 ARG A N 1
ATOM 2168 C CA . ARG A 1 283 ? 0.391 15.601 -2.718 1.00 96.81 283 ARG A CA 1
ATOM 2169 C C . ARG A 1 283 ? 0.283 14.086 -2.865 1.00 96.81 283 ARG A C 1
ATOM 2171 O O . ARG A 1 283 ? -0.114 13.620 -3.931 1.00 96.81 283 ARG A O 1
ATOM 2178 N N . VAL A 1 284 ? 0.577 13.338 -1.801 1.00 97.75 284 VAL A N 1
ATOM 2179 C CA . VAL A 1 284 ? 0.465 11.873 -1.798 1.00 97.75 284 VAL A CA 1
ATOM 2180 C C . VAL A 1 284 ? -0.994 11.439 -1.968 1.00 97.75 284 VAL A C 1
ATOM 2182 O O . VAL A 1 284 ? -1.258 10.584 -2.806 1.00 97.75 284 VAL A O 1
ATOM 2185 N N . ASP A 1 285 ? -1.954 12.061 -1.275 1.00 97.88 285 ASP A N 1
ATOM 2186 C CA . ASP A 1 285 ? -3.386 11.743 -1.404 1.00 97.88 285 ASP A CA 1
ATOM 2187 C C . ASP A 1 285 ? -3.882 11.974 -2.834 1.00 97.88 285 ASP A C 1
ATOM 2189 O O . ASP A 1 285 ? -4.528 11.107 -3.422 1.00 97.88 285 ASP A O 1
ATOM 2193 N N . ARG A 1 286 ? -3.549 13.118 -3.448 1.00 97.19 286 ARG A N 1
ATOM 2194 C CA . ARG A 1 286 ? -3.904 13.378 -4.852 1.00 97.19 286 ARG A CA 1
ATOM 2195 C C . ARG A 1 286 ? -3.306 12.333 -5.787 1.00 97.19 286 ARG A C 1
ATOM 2197 O O . ARG A 1 286 ? -4.016 11.844 -6.664 1.00 97.19 286 ARG A O 1
ATOM 2204 N N . ALA A 1 287 ? -2.037 11.979 -5.590 1.00 97.31 287 ALA A N 1
ATOM 2205 C CA . ALA A 1 287 ? -1.367 10.994 -6.426 1.00 97.31 287 ALA A CA 1
ATOM 2206 C C . ALA A 1 287 ? -1.976 9.592 -6.278 1.00 97.31 287 ALA A C 1
ATOM 2208 O O . ALA A 1 287 ? -2.217 8.923 -7.282 1.00 97.31 287 ALA A O 1
ATOM 2209 N N . VAL A 1 288 ? -2.302 9.177 -5.048 1.00 98.19 288 VAL A N 1
ATOM 2210 C CA . VAL A 1 288 ? -2.984 7.907 -4.764 1.00 98.19 288 VAL A CA 1
ATOM 2211 C C . VAL A 1 288 ? -4.360 7.866 -5.424 1.00 98.19 288 VAL A C 1
ATOM 2213 O O . VAL A 1 288 ? -4.656 6.918 -6.150 1.00 98.19 288 VAL A O 1
ATOM 2216 N N . ASN A 1 289 ? -5.180 8.907 -5.245 1.00 97.56 289 ASN A N 1
ATOM 2217 C CA . ASN A 1 289 ? -6.517 8.956 -5.841 1.00 97.56 289 ASN A CA 1
ATOM 2218 C C . ASN A 1 289 ? -6.449 8.914 -7.376 1.00 97.56 289 ASN A C 1
ATOM 2220 O O . ASN A 1 289 ? -7.152 8.119 -7.998 1.00 97.56 289 ASN A O 1
ATOM 2224 N N . ARG A 1 290 ? -5.558 9.696 -8.000 1.00 96.94 290 ARG A N 1
ATOM 2225 C CA . ARG A 1 290 ? -5.420 9.713 -9.464 1.00 96.94 290 ARG A CA 1
ATOM 2226 C C . ARG A 1 290 ? -4.899 8.386 -10.025 1.00 96.94 290 ARG A C 1
ATOM 2228 O O . ARG A 1 290 ? -5.392 7.921 -11.056 1.00 96.94 290 ARG A O 1
ATOM 2235 N N . PHE A 1 291 ? -3.960 7.746 -9.330 1.00 97.69 291 PHE A N 1
ATOM 2236 C CA . PHE A 1 291 ? -3.507 6.399 -9.675 1.00 97.69 291 PHE A CA 1
ATOM 2237 C C . PHE A 1 291 ? -4.674 5.402 -9.614 1.00 97.69 291 PHE A C 1
ATOM 2239 O O . PHE A 1 291 ? -4.885 4.632 -10.548 1.00 97.69 291 PHE A O 1
ATOM 2246 N N . MET A 1 292 ? -5.478 5.440 -8.546 1.00 97.69 292 MET A N 1
ATOM 2247 C CA . MET A 1 292 ? -6.642 4.562 -8.382 1.00 97.69 292 MET A CA 1
ATOM 2248 C C . MET A 1 292 ? -7.725 4.777 -9.447 1.00 97.69 292 MET A C 1
ATOM 2250 O O . MET A 1 292 ? -8.402 3.823 -9.824 1.00 97.69 292 MET A O 1
ATOM 2254 N N . GLU A 1 293 ? -7.898 6.004 -9.939 1.00 96.69 293 GLU A N 1
ATOM 2255 C CA . GLU A 1 293 ? -8.853 6.327 -11.007 1.00 96.69 293 GLU A CA 1
ATOM 2256 C C . GLU A 1 293 ? -8.432 5.783 -12.377 1.00 96.69 293 GLU A C 1
ATOM 2258 O O . GLU A 1 293 ? -9.287 5.447 -13.196 1.00 96.69 293 GLU A O 1
ATOM 2263 N N . THR A 1 294 ? -7.126 5.728 -12.644 1.00 97.06 294 THR A N 1
ATOM 2264 C CA . THR A 1 294 ? -6.579 5.395 -13.970 1.00 97.06 294 THR A CA 1
ATOM 2265 C C . THR A 1 294 ? -6.002 3.984 -14.059 1.00 97.06 294 THR A C 1
ATOM 2267 O O . THR A 1 294 ? -5.716 3.511 -15.161 1.00 97.06 294 THR A O 1
ATOM 2270 N N . MET A 1 295 ? -5.868 3.277 -12.929 1.00 96.25 295 MET A N 1
ATOM 2271 C CA . MET A 1 295 ? -5.365 1.906 -12.913 1.00 96.25 295 MET A CA 1
ATOM 2272 C C . MET A 1 295 ? -6.285 0.940 -13.672 1.00 96.25 295 MET A C 1
ATOM 2274 O O . MET A 1 295 ? -7.512 0.994 -13.539 1.00 96.25 295 MET A O 1
ATOM 2278 N N . PRO A 1 296 ? -5.715 0.002 -14.449 1.00 95.69 296 PRO A N 1
ATOM 2279 C CA . PRO A 1 296 ? -6.512 -0.957 -15.195 1.00 95.69 296 PRO A CA 1
ATOM 2280 C C . PRO A 1 296 ? -7.317 -1.866 -14.248 1.00 95.69 296 PRO A C 1
ATOM 2282 O O . PRO A 1 296 ? -6.810 -2.283 -13.198 1.00 95.69 296 PRO A O 1
ATOM 2285 N N . PRO A 1 297 ? -8.557 -2.237 -14.620 1.00 93.94 297 PRO A N 1
ATOM 2286 C CA . PRO A 1 297 ? -9.385 -3.102 -13.794 1.00 93.94 297 PRO A CA 1
ATOM 2287 C C . PRO A 1 297 ? -8.813 -4.522 -13.735 1.00 93.94 297 PRO A C 1
ATOM 2289 O O . PRO A 1 297 ? -8.299 -5.053 -14.732 1.00 93.94 297 PRO A O 1
ATOM 2292 N N . VAL A 1 298 ? -8.970 -5.159 -12.574 1.00 90.88 298 VAL A N 1
ATOM 2293 C CA . VAL A 1 298 ? -8.654 -6.576 -12.376 1.00 90.88 298 VAL A CA 1
ATOM 2294 C C . VAL A 1 298 ? -9.865 -7.415 -12.776 1.00 90.88 298 VAL A C 1
ATOM 2296 O O . VAL A 1 298 ? -10.952 -7.241 -12.231 1.00 90.88 298 VAL A O 1
ATOM 2299 N N . TYR A 1 299 ? -9.695 -8.334 -13.726 1.00 87.06 299 TYR A N 1
ATOM 2300 C CA . TYR A 1 299 ? -10.755 -9.257 -14.130 1.00 87.06 299 TYR A CA 1
ATOM 2301 C C . TYR A 1 299 ? -10.194 -10.631 -14.499 1.00 87.06 299 TYR A C 1
ATOM 2303 O O . TYR A 1 299 ? -9.037 -10.775 -14.902 1.00 87.06 299 TYR A O 1
ATOM 2311 N N . VAL A 1 300 ? -11.041 -11.650 -14.349 1.00 74.69 300 VAL A N 1
ATOM 2312 C CA . VAL A 1 300 ? -10.727 -13.048 -14.659 1.00 74.69 300 VAL A CA 1
ATOM 2313 C C . VAL A 1 300 ? -10.659 -13.216 -16.180 1.00 74.69 300 VAL A C 1
ATOM 2315 O O . VAL A 1 300 ? -11.608 -12.867 -16.877 1.00 74.69 300 VAL A O 1
ATOM 2318 N N . GLY A 1 301 ? -9.539 -13.726 -16.698 1.00 79.94 301 GLY A N 1
ATOM 2319 C CA . GLY A 1 301 ? -9.317 -13.924 -18.140 1.00 79.94 301 GLY A CA 1
ATOM 2320 C C . GLY A 1 301 ? -7.952 -13.450 -18.643 1.00 79.94 301 GLY A C 1
ATOM 2321 O O . GLY A 1 301 ? -7.536 -13.839 -19.732 1.00 79.94 301 GLY A O 1
ATOM 2322 N N . ARG A 1 302 ? -7.230 -12.655 -17.846 1.00 87.75 302 ARG A N 1
ATOM 2323 C CA . ARG A 1 302 ? -5.814 -12.349 -18.096 1.00 87.75 302 ARG A CA 1
ATOM 2324 C C . ARG A 1 302 ? -4.934 -13.570 -17.819 1.00 87.75 302 ARG A C 1
ATOM 2326 O O . ARG A 1 302 ? -5.357 -14.511 -17.145 1.00 87.75 302 ARG A O 1
ATOM 2333 N N . ASN A 1 303 ? -3.698 -13.547 -18.317 1.00 93.38 303 ASN A N 1
ATOM 2334 C CA . ASN A 1 303 ? -2.717 -14.562 -17.938 1.00 93.38 303 ASN A CA 1
ATOM 2335 C C . ASN A 1 303 ? -2.413 -14.472 -16.425 1.00 93.38 303 ASN A C 1
ATOM 2337 O O . ASN A 1 303 ? -2.535 -13.407 -15.815 1.00 93.38 303 ASN A O 1
ATOM 2341 N N . ASN A 1 304 ? -2.040 -15.599 -15.812 1.00 91.50 304 ASN A N 1
ATOM 2342 C CA . ASN A 1 304 ? -1.865 -15.680 -14.358 1.00 91.50 304 ASN A CA 1
ATOM 2343 C C . ASN A 1 304 ? -0.761 -14.750 -13.832 1.00 91.50 304 ASN A C 1
ATOM 2345 O O . ASN A 1 304 ? -0.862 -14.251 -12.715 1.00 91.50 304 ASN A O 1
ATOM 2349 N N . GLU A 1 305 ? 0.294 -14.512 -14.605 1.00 90.88 305 GLU A N 1
ATOM 2350 C CA . GLU A 1 305 ? 1.397 -13.641 -14.193 1.00 90.88 305 GLU A CA 1
ATOM 2351 C C . GLU A 1 305 ? 0.934 -12.178 -14.112 1.00 90.88 305 GLU A C 1
ATOM 2353 O O . GLU A 1 305 ? 1.033 -11.540 -13.065 1.00 90.88 305 GLU A O 1
ATOM 2358 N N . GLU A 1 306 ? 0.323 -11.672 -15.180 1.00 91.25 306 GLU A N 1
ATOM 2359 C CA . GLU A 1 306 ? -0.241 -10.326 -15.256 1.00 91.25 306 GLU A CA 1
ATOM 2360 C C . GLU A 1 306 ? -1.343 -10.107 -14.216 1.00 91.25 306 GLU A C 1
ATOM 2362 O O . GLU A 1 306 ? -1.362 -9.074 -13.549 1.00 91.25 306 GLU A O 1
ATOM 2367 N N . LEU A 1 307 ? -2.230 -11.090 -14.024 1.00 93.94 307 LEU A N 1
ATOM 2368 C CA . LEU A 1 307 ? -3.251 -11.035 -12.979 1.00 93.94 307 LEU A CA 1
ATOM 2369 C C . LEU A 1 307 ? -2.622 -10.938 -11.580 1.00 93.94 307 LEU A C 1
ATOM 2371 O O . LEU A 1 307 ? -3.082 -10.136 -10.767 1.00 93.94 307 LEU A O 1
ATOM 2375 N N . SER A 1 308 ? -1.557 -11.703 -11.312 1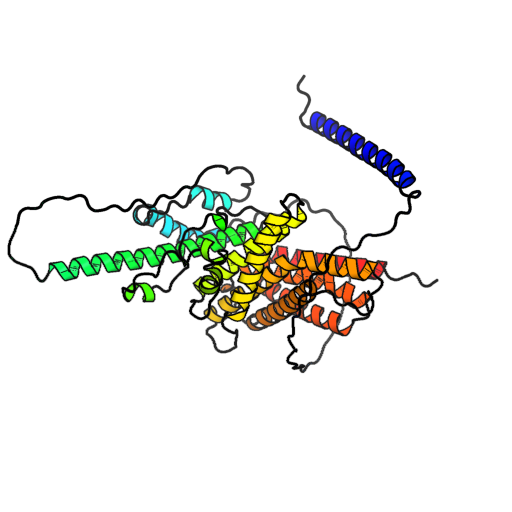.00 92.88 308 SER A N 1
ATOM 2376 C CA . SER A 1 308 ? -0.836 -11.640 -10.031 1.00 92.88 308 SER A CA 1
ATOM 2377 C C . SER A 1 308 ? -0.270 -10.245 -9.801 1.00 92.88 308 SER A C 1
ATOM 2379 O O . SER A 1 308 ? -0.490 -9.648 -8.749 1.00 92.88 308 SER A O 1
ATOM 2381 N N . TYR A 1 309 ? 0.400 -9.688 -10.808 1.00 94.12 309 TYR A N 1
ATOM 2382 C CA . TYR A 1 309 ? 0.967 -8.352 -10.717 1.00 94.12 309 TYR A CA 1
ATOM 2383 C C . TYR A 1 309 ? -0.086 -7.261 -10.530 1.00 94.12 309 TYR A C 1
ATOM 2385 O O . TYR A 1 309 ? 0.095 -6.394 -9.679 1.00 94.12 309 TYR A O 1
ATOM 2393 N N . LEU A 1 310 ? -1.212 -7.317 -11.240 1.00 95.69 310 LEU A N 1
ATOM 2394 C CA . LEU A 1 310 ? -2.292 -6.349 -11.047 1.00 95.69 310 LEU A CA 1
ATOM 2395 C C . LEU A 1 310 ? -2.899 -6.425 -9.649 1.00 95.69 310 LEU A C 1
ATOM 2397 O O . LEU A 1 310 ? -3.204 -5.396 -9.057 1.00 95.69 310 LEU A O 1
ATOM 2401 N N . VAL A 1 311 ? -3.033 -7.622 -9.083 1.00 95.88 311 VAL A N 1
ATOM 2402 C CA . VAL A 1 311 ? -3.528 -7.777 -7.711 1.00 95.88 311 VAL A CA 1
ATOM 2403 C C . VAL A 1 311 ? -2.539 -7.206 -6.697 1.00 95.88 311 VAL A C 1
ATOM 2405 O O . VAL A 1 311 ? -2.968 -6.601 -5.713 1.00 95.88 311 VAL A O 1
ATOM 2408 N N . ILE A 1 312 ? -1.233 -7.323 -6.950 1.00 95.31 312 ILE A N 1
ATOM 2409 C CA . ILE A 1 312 ? -0.195 -6.674 -6.139 1.00 95.31 312 ILE A CA 1
ATOM 2410 C C . ILE A 1 312 ? -0.310 -5.148 -6.240 1.00 95.31 312 ILE A C 1
ATOM 2412 O O . ILE A 1 312 ? -0.305 -4.483 -5.208 1.00 95.31 312 ILE A O 1
ATOM 2416 N N . VAL A 1 313 ? -0.463 -4.600 -7.451 1.00 96.94 313 VAL A N 1
ATOM 2417 C CA . VAL A 1 313 ? -0.651 -3.156 -7.687 1.00 96.94 313 VAL A CA 1
ATOM 2418 C C . VAL A 1 313 ? -1.867 -2.632 -6.924 1.00 96.94 313 VAL A C 1
ATOM 2420 O O . VAL A 1 313 ? -1.744 -1.687 -6.147 1.00 96.94 313 VAL A O 1
ATOM 2423 N N . HIS A 1 314 ? -3.023 -3.281 -7.095 1.00 97.50 314 HIS A N 1
ATOM 2424 C CA . HIS A 1 314 ? -4.269 -2.913 -6.419 1.00 97.50 314 HIS A CA 1
ATOM 2425 C C . HIS A 1 314 ? -4.121 -3.008 -4.897 1.00 97.50 314 HIS A C 1
ATOM 2427 O O . HIS A 1 314 ? -4.429 -2.063 -4.179 1.00 97.50 314 HIS A O 1
ATOM 2433 N N . SER A 1 315 ? -3.573 -4.111 -4.384 1.00 97.06 315 SER A N 1
ATOM 2434 C CA . SER A 1 315 ? -3.347 -4.266 -2.940 1.00 97.06 315 SER A CA 1
ATOM 2435 C C . SER A 1 315 ? -2.409 -3.183 -2.391 1.00 97.06 315 SER A C 1
ATOM 2437 O O . SER A 1 315 ? -2.673 -2.631 -1.326 1.00 97.06 315 SER A O 1
ATOM 2439 N N . GLY A 1 316 ? -1.343 -2.853 -3.126 1.00 96.62 316 GLY A N 1
ATOM 2440 C CA . GLY A 1 316 ? -0.375 -1.818 -2.763 1.00 96.62 316 GLY A CA 1
ATOM 2441 C C . GLY A 1 316 ? -0.992 -0.427 -2.678 1.00 96.62 316 GLY A C 1
ATOM 2442 O O . GLY A 1 316 ? -0.794 0.269 -1.685 1.00 96.62 316 GLY A O 1
ATOM 2443 N N . ILE A 1 317 ? -1.793 -0.034 -3.671 1.00 98.19 317 ILE A N 1
ATOM 2444 C CA . ILE A 1 317 ? -2.408 1.296 -3.664 1.00 98.19 317 ILE A CA 1
ATOM 2445 C C . ILE A 1 317 ? -3.512 1.423 -2.605 1.00 98.19 317 ILE A C 1
ATOM 2447 O O . ILE A 1 317 ? -3.609 2.447 -1.931 1.00 98.19 317 ILE A O 1
ATOM 2451 N N . TYR A 1 318 ? -4.288 0.363 -2.359 1.00 98.31 318 TYR A N 1
ATOM 2452 C CA . TYR A 1 318 ? -5.247 0.356 -1.251 1.00 98.31 318 TYR A CA 1
ATOM 2453 C C . TYR A 1 318 ? -4.549 0.386 0.113 1.00 98.31 318 TYR A C 1
ATOM 2455 O O . TYR A 1 318 ? -5.045 1.023 1.041 1.00 98.31 318 TYR A O 1
ATOM 2463 N N . CYS A 1 319 ? -3.380 -0.247 0.241 1.00 97.69 319 CYS A N 1
ATOM 2464 C CA . CYS A 1 319 ? -2.538 -0.107 1.425 1.00 97.69 319 CYS A CA 1
ATOM 2465 C C . CYS A 1 319 ? -2.085 1.346 1.620 1.00 97.69 319 CYS A C 1
ATOM 2467 O O . CYS A 1 319 ? -2.254 1.878 2.716 1.00 97.69 319 CYS A O 1
ATOM 2469 N N . ALA A 1 320 ? -1.609 2.006 0.559 1.00 97.94 320 ALA A N 1
ATOM 2470 C CA . ALA A 1 320 ? -1.233 3.420 0.590 1.00 97.94 320 ALA A CA 1
ATOM 2471 C C . ALA A 1 320 ? -2.388 4.295 1.116 1.00 97.94 320 ALA A C 1
ATOM 2473 O O . ALA A 1 320 ? -2.216 5.056 2.068 1.00 97.94 320 ALA A O 1
ATOM 2474 N N . GLN A 1 321 ? -3.602 4.096 0.584 1.00 98.56 321 GLN A N 1
ATOM 2475 C CA . GLN A 1 321 ? -4.814 4.783 1.046 1.00 98.56 321 GLN A CA 1
ATOM 2476 C C . GLN A 1 321 ? -5.090 4.546 2.541 1.00 98.56 321 GLN A C 1
ATOM 2478 O O . GLN A 1 321 ? -5.459 5.476 3.263 1.00 98.56 321 GLN A O 1
ATOM 2483 N N . ILE A 1 322 ? -4.937 3.304 3.016 1.00 98.31 322 ILE A N 1
ATOM 2484 C CA . ILE A 1 322 ? -5.148 2.952 4.425 1.00 98.31 322 ILE A CA 1
ATOM 2485 C C . ILE A 1 322 ? -4.112 3.639 5.310 1.00 98.31 322 ILE A C 1
ATOM 2487 O O . ILE A 1 322 ? -4.515 4.263 6.285 1.00 98.31 322 ILE A O 1
ATOM 2491 N N . GLN A 1 323 ? -2.824 3.551 4.981 1.00 96.69 323 GLN A N 1
ATOM 2492 C CA . GLN A 1 323 ? -1.733 4.138 5.769 1.00 96.69 323 GLN A CA 1
ATOM 2493 C C . GLN A 1 323 ? -1.892 5.656 5.888 1.00 96.69 323 GLN A C 1
ATOM 2495 O O . GLN A 1 323 ? -1.820 6.216 6.981 1.00 96.69 323 GLN A O 1
ATOM 2500 N N . LEU A 1 324 ? -2.236 6.313 4.778 1.00 97.06 324 LEU A N 1
ATOM 2501 C CA . LEU A 1 324 ? -2.442 7.755 4.741 1.00 97.06 324 LEU A CA 1
ATOM 2502 C C . LEU A 1 324 ? -3.618 8.190 5.637 1.00 97.06 324 LEU A C 1
ATOM 2504 O O . LEU A 1 324 ? -3.507 9.130 6.423 1.00 97.06 324 LEU A O 1
ATOM 2508 N N . HIS A 1 325 ? -4.745 7.473 5.583 1.00 98.00 325 HIS A N 1
ATOM 2509 C CA . HIS A 1 325 ? -5.979 7.884 6.262 1.00 98.00 325 HIS A CA 1
ATOM 2510 C C . HIS A 1 325 ? -6.256 7.220 7.614 1.00 98.00 325 HIS A C 1
ATOM 2512 O O . HIS A 1 325 ? -7.139 7.693 8.331 1.00 98.00 325 HIS A O 1
ATOM 2518 N N . SER A 1 326 ? -5.556 6.150 8.005 1.00 96.31 326 SER A N 1
ATOM 2519 C CA . SER A 1 326 ? -5.899 5.374 9.213 1.00 96.31 326 SER A CA 1
ATOM 2520 C C . SER A 1 326 ? -5.827 6.240 10.467 1.00 96.31 326 SER A C 1
ATOM 2522 O O . SER A 1 326 ? -6.760 6.289 11.271 1.00 96.31 326 SER A O 1
ATOM 2524 N N . ALA A 1 327 ? -4.741 6.992 10.531 1.00 93.81 327 ALA A N 1
ATOM 2525 C CA . ALA A 1 327 ? -4.458 8.106 11.400 1.00 93.81 327 ALA A CA 1
ATOM 2526 C C . ALA A 1 327 ? -5.618 9.087 11.624 1.00 93.81 327 ALA A C 1
ATOM 2528 O O . ALA A 1 327 ? -6.034 9.342 12.758 1.00 93.81 327 ALA A O 1
ATOM 2529 N N . LEU A 1 328 ? -6.101 9.663 10.527 1.00 95.38 328 LEU A N 1
ATOM 2530 C CA . LEU A 1 328 ? -7.139 10.686 10.517 1.00 95.38 328 LEU A CA 1
ATOM 2531 C C . LEU A 1 328 ? -8.499 10.073 10.846 1.00 95.38 328 LEU A C 1
ATOM 2533 O O . LEU A 1 328 ? -9.264 10.650 11.612 1.00 95.38 328 LEU A O 1
ATOM 2537 N N . ALA A 1 329 ? -8.755 8.856 10.361 1.00 96.12 329 ALA A N 1
ATOM 2538 C CA . ALA A 1 329 ? -9.952 8.093 10.685 1.00 96.12 329 ALA A CA 1
ATOM 2539 C C . ALA A 1 329 ? -10.090 7.859 12.197 1.00 96.12 329 ALA A C 1
ATOM 2541 O O . ALA A 1 329 ? -11.190 7.925 12.736 1.00 96.12 329 ALA A O 1
ATOM 2542 N N . GLU A 1 330 ? -8.993 7.595 12.911 1.00 94.50 330 GLU A N 1
ATOM 2543 C CA . GLU A 1 330 ? -9.036 7.481 14.372 1.00 94.50 330 GLU A CA 1
ATOM 2544 C C . GLU A 1 330 ? -9.387 8.804 15.057 1.00 94.50 330 GLU A C 1
ATOM 2546 O O . GLU A 1 330 ? -10.169 8.796 16.008 1.00 94.50 330 GLU A O 1
ATOM 2551 N N . CYS A 1 331 ? -8.849 9.929 14.578 1.00 93.88 331 CYS A N 1
ATOM 2552 C CA . CYS A 1 331 ? -9.191 11.253 15.098 1.00 93.88 331 CYS A CA 1
ATOM 2553 C C . CYS A 1 331 ? -10.673 11.579 14.874 1.00 93.88 331 CYS A C 1
ATOM 2555 O O . CYS A 1 331 ? -11.350 11.950 15.829 1.00 93.88 331 CYS A O 1
ATOM 2557 N N . GLU A 1 332 ? -11.192 11.353 13.661 1.00 95.12 332 GLU A N 1
ATOM 2558 C CA . GLU A 1 332 ? -12.614 11.532 13.318 1.00 95.12 332 GLU A CA 1
ATOM 2559 C C . GLU A 1 332 ? -13.521 10.736 14.272 1.00 95.12 332 GLU A C 1
ATOM 2561 O O . GLU A 1 332 ? -14.541 11.227 14.751 1.00 95.12 332 GLU A O 1
ATOM 2566 N N . ILE A 1 333 ? -13.131 9.501 14.590 1.00 93.31 333 ILE A N 1
ATOM 2567 C CA . ILE A 1 333 ? -13.910 8.609 15.453 1.00 93.31 333 ILE A CA 1
ATOM 2568 C C . ILE A 1 333 ? -13.840 9.039 16.921 1.00 93.31 333 ILE A C 1
ATOM 2570 O O . ILE A 1 333 ? -14.858 8.999 17.612 1.00 93.31 333 ILE A O 1
ATOM 2574 N N . ARG A 1 334 ? -12.669 9.470 17.409 1.00 93.75 334 ARG A N 1
ATOM 2575 C CA . ARG A 1 334 ? -12.529 10.017 18.771 1.00 93.75 334 ARG A CA 1
ATOM 2576 C C . ARG A 1 334 ? -13.339 11.299 18.939 1.00 93.75 334 ARG A C 1
ATOM 2578 O O . ARG A 1 334 ? -13.995 11.453 19.964 1.00 93.75 334 ARG A O 1
ATOM 2585 N N . GLN A 1 335 ? -13.328 12.177 17.940 1.00 93.25 335 GLN A N 1
ATOM 2586 C CA . GLN A 1 335 ? -14.099 13.417 17.958 1.00 93.25 335 GLN A CA 1
ATOM 2587 C C . GLN A 1 335 ? -15.604 13.132 18.024 1.00 93.25 335 GLN A C 1
ATOM 2589 O O . GLN A 1 335 ? -16.282 13.612 18.926 1.00 93.25 335 GLN A O 1
ATOM 2594 N N . ALA A 1 336 ? -16.115 12.242 17.171 1.00 91.62 336 ALA A N 1
ATOM 2595 C CA . ALA A 1 336 ? -17.527 11.863 17.213 1.00 91.62 336 ALA A CA 1
ATOM 2596 C C . ALA A 1 336 ? -17.950 11.189 18.532 1.00 91.62 336 ALA A C 1
ATOM 2598 O O . ALA A 1 336 ? -19.102 11.312 18.953 1.00 91.62 336 ALA A O 1
ATOM 2599 N N . ALA A 1 337 ? -17.027 10.484 19.198 1.00 90.19 337 ALA A N 1
ATOM 2600 C CA . ALA A 1 337 ? -17.264 9.933 20.529 1.00 90.19 337 ALA A CA 1
ATOM 2601 C C . ALA A 1 337 ? -17.403 11.032 21.596 1.00 90.19 337 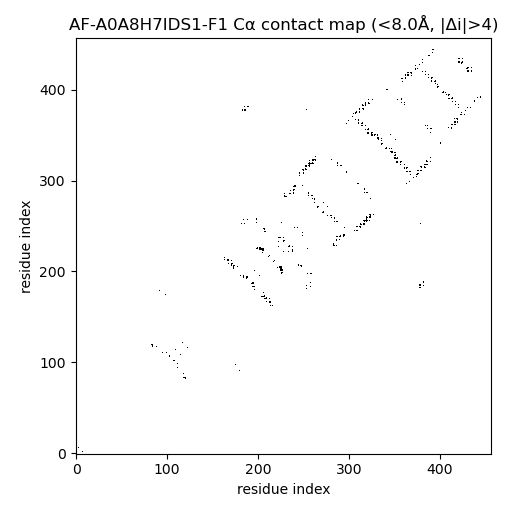ALA A C 1
ATOM 2603 O O . ALA A 1 337 ? -18.262 10.918 22.469 1.00 90.19 337 ALA A O 1
ATOM 2604 N N . GLN A 1 338 ? -16.592 12.093 21.517 1.00 92.94 338 GLN A N 1
ATOM 2605 C CA . GLN A 1 338 ? -16.672 13.252 22.415 1.00 92.94 338 GLN A CA 1
ATOM 2606 C C . GLN A 1 338 ? -17.969 14.044 22.212 1.00 92.94 338 GLN A C 1
ATOM 2608 O O . GLN A 1 338 ? -18.571 14.486 23.188 1.00 92.94 338 GLN A O 1
ATOM 2613 N N . ASP A 1 339 ? -18.444 14.133 20.970 1.00 93.19 339 ASP A N 1
ATOM 2614 C CA . ASP A 1 339 ? -19.686 14.830 20.616 1.00 93.19 339 ASP A CA 1
ATOM 2615 C C . ASP A 1 339 ? -20.960 14.023 20.948 1.00 93.19 339 ASP A C 1
ATOM 2617 O O . ASP A 1 339 ? -22.077 14.471 20.689 1.00 93.19 339 ASP A O 1
ATOM 2621 N N . GLY A 1 340 ? -20.824 12.812 21.505 1.00 89.62 340 GLY A N 1
ATOM 2622 C CA . GLY A 1 340 ? -21.954 11.950 21.867 1.00 89.62 340 GLY A CA 1
ATOM 2623 C C . GLY A 1 340 ? -22.714 11.360 20.670 1.00 89.62 340 GLY A C 1
ATOM 2624 O O . GLY A 1 340 ? -23.777 10.771 20.853 1.00 89.62 340 GLY A O 1
ATOM 2625 N N . GLN A 1 341 ? -22.179 11.463 19.449 1.00 84.44 341 GLN A N 1
ATOM 2626 C CA . GLN A 1 341 ? -22.818 10.993 18.208 1.00 84.44 341 GLN A CA 1
ATOM 2627 C C . GLN A 1 341 ? -22.490 9.529 17.859 1.00 84.44 341 GLN A C 1
ATOM 2629 O O . GLN A 1 341 ? -22.689 9.082 16.728 1.00 84.44 341 GLN A O 1
ATOM 2634 N N . LEU A 1 342 ? -21.986 8.756 18.825 1.00 74.75 342 LEU A N 1
ATOM 2635 C CA . LEU A 1 342 ? -21.369 7.447 18.585 1.00 74.75 342 LEU A CA 1
ATOM 2636 C C . LEU A 1 342 ? -22.307 6.413 17.932 1.00 74.75 342 LEU A C 1
ATOM 2638 O O . LEU A 1 342 ? -21.844 5.552 17.186 1.00 74.75 342 LEU A O 1
ATOM 2642 N N . ASN A 1 343 ? -23.613 6.478 18.210 1.00 76.94 343 ASN A N 1
ATOM 2643 C CA . ASN A 1 343 ? -24.552 5.443 17.767 1.00 76.94 343 ASN A CA 1
ATOM 2644 C C . ASN A 1 343 ? -24.795 5.482 16.248 1.00 76.94 343 ASN A C 1
ATOM 2646 O O . ASN A 1 343 ? -24.813 4.430 15.604 1.00 76.94 343 ASN A O 1
ATOM 2650 N N . ASP A 1 344 ? -24.862 6.675 15.654 1.00 80.75 344 ASP A N 1
ATOM 2651 C CA . ASP A 1 344 ? -25.139 6.826 14.221 1.00 80.75 344 ASP A CA 1
ATOM 2652 C C . ASP A 1 344 ? -23.866 7.076 13.404 1.00 80.75 344 ASP A C 1
ATOM 2654 O O . ASP A 1 344 ? -23.762 6.629 12.257 1.00 80.75 344 ASP A O 1
ATOM 2658 N N . PHE A 1 345 ? -22.832 7.676 13.999 1.00 80.44 345 PHE A N 1
ATOM 2659 C CA . PHE A 1 345 ? -21.599 7.985 13.285 1.00 80.44 345 PHE A CA 1
ATOM 2660 C C . PHE A 1 345 ? -20.795 6.718 12.958 1.00 80.44 345 PHE A C 1
ATOM 2662 O O . PHE A 1 345 ? -20.450 5.912 13.822 1.00 80.44 345 PHE A O 1
ATOM 2669 N N . LEU A 1 346 ? -20.520 6.497 11.671 1.00 78.44 346 LEU A N 1
ATOM 2670 C CA . LEU A 1 346 ? -19.642 5.416 11.210 1.00 78.44 346 LEU A CA 1
ATOM 2671 C C . LEU A 1 346 ? -18.173 5.837 11.193 1.00 78.44 346 LEU A C 1
ATOM 2673 O O . LEU A 1 346 ? -17.310 4.976 11.294 1.00 78.44 346 LEU A O 1
ATOM 2677 N N . GLY A 1 347 ? -17.904 7.135 11.090 1.00 87.88 347 GLY A N 1
ATOM 2678 C CA . GLY A 1 347 ? -16.595 7.698 10.790 1.00 87.88 347 GLY A CA 1
ATOM 2679 C C . GLY A 1 347 ? -16.735 8.849 9.792 1.00 87.88 347 GLY A C 1
ATOM 2680 O O . GLY A 1 347 ? -17.800 9.024 9.196 1.00 87.88 347 GLY A O 1
ATOM 2681 N N . GLY A 1 348 ? -15.676 9.641 9.623 1.00 93.75 348 GLY A N 1
ATOM 2682 C CA . GLY A 1 348 ? -15.633 10.710 8.629 1.00 93.75 348 GLY A CA 1
ATOM 2683 C C . GLY A 1 348 ? -15.148 10.214 7.265 1.00 93.75 348 GLY A C 1
ATOM 2684 O O . GLY A 1 348 ? -15.199 9.022 6.943 1.00 93.75 348 GLY A O 1
ATOM 2685 N N . VAL A 1 349 ? -14.673 11.151 6.443 1.00 96.06 349 VAL A N 1
ATOM 2686 C CA . VAL A 1 349 ? -14.205 10.876 5.076 1.00 96.06 349 VAL A CA 1
ATOM 2687 C C . VAL A 1 349 ? -13.016 9.915 5.086 1.00 96.06 349 VAL A C 1
ATOM 2689 O O . VAL A 1 349 ? -12.984 8.971 4.294 1.00 96.06 349 VAL A O 1
ATOM 2692 N N . SER A 1 350 ? -12.069 10.100 6.009 1.00 96.94 350 SER A N 1
ATOM 2693 C CA . SER A 1 350 ? -10.881 9.247 6.106 1.00 96.94 350 SER A CA 1
ATOM 2694 C C . SER A 1 350 ? -11.251 7.823 6.501 1.00 96.94 350 SER A C 1
ATOM 2696 O O . SER A 1 350 ? -10.744 6.859 5.927 1.00 96.94 350 SER A O 1
ATOM 2698 N N . TYR A 1 351 ? -12.189 7.666 7.439 1.00 96.94 351 TYR A N 1
ATOM 2699 C CA . TYR A 1 351 ? -12.686 6.345 7.809 1.00 96.94 351 TYR A CA 1
ATOM 2700 C C . TYR A 1 351 ? -13.379 5.615 6.650 1.00 96.94 351 TYR A C 1
ATOM 2702 O O . TYR A 1 351 ? -13.146 4.414 6.456 1.00 96.94 351 TYR A O 1
ATOM 2710 N N . MET A 1 352 ? -14.211 6.319 5.874 1.00 97.06 352 MET A N 1
ATOM 2711 C CA . MET A 1 352 ? -14.856 5.739 4.692 1.00 97.06 352 MET A CA 1
ATOM 2712 C C . MET A 1 352 ? -13.815 5.286 3.666 1.00 97.06 352 MET A C 1
ATOM 2714 O O . MET A 1 352 ? -13.894 4.154 3.192 1.00 97.06 352 MET A O 1
ATOM 2718 N N . ARG A 1 353 ? -12.795 6.115 3.401 1.00 97.56 353 ARG A N 1
ATOM 2719 C CA . ARG A 1 353 ? -11.675 5.779 2.507 1.00 97.56 353 ARG A CA 1
ATOM 2720 C C . ARG A 1 353 ? -10.924 4.525 2.965 1.00 97.56 353 ARG A C 1
ATOM 2722 O O . ARG A 1 353 ? -10.746 3.614 2.163 1.00 97.56 353 ARG A O 1
ATOM 2729 N N . CYS A 1 354 ? -10.559 4.414 4.248 1.00 98.12 354 CYS A N 1
ATOM 2730 C CA . CYS A 1 354 ? -9.937 3.188 4.770 1.00 98.12 354 CYS A CA 1
ATOM 2731 C C . CYS A 1 354 ? -10.849 1.963 4.614 1.00 98.12 354 CYS A C 1
ATOM 2733 O O . CYS A 1 354 ? -10.381 0.886 4.263 1.00 98.12 354 CYS A O 1
ATOM 2735 N N . THR A 1 355 ? -12.143 2.107 4.912 1.00 97.69 355 THR A N 1
ATOM 2736 C CA . THR A 1 355 ? -13.100 0.992 4.840 1.00 97.69 355 THR A CA 1
ATOM 2737 C C . THR A 1 355 ? -13.254 0.478 3.415 1.00 97.69 355 THR A C 1
ATOM 2739 O O . THR A 1 355 ? -13.242 -0.733 3.198 1.00 97.69 355 THR A O 1
ATOM 2742 N N . GLU A 1 356 ? -13.363 1.391 2.457 1.00 98.00 356 GLU A N 1
ATOM 2743 C CA . GLU A 1 356 ? -13.474 1.052 1.046 1.00 98.00 356 GLU A CA 1
ATOM 2744 C C . GLU A 1 356 ? -12.182 0.423 0.514 1.00 98.00 356 GLU A C 1
ATOM 2746 O O . GLU A 1 356 ? -12.233 -0.606 -0.156 1.00 98.00 356 GLU A O 1
ATOM 2751 N N . ALA A 1 357 ? -11.021 0.956 0.902 1.00 98.19 357 ALA A N 1
ATOM 2752 C CA . ALA A 1 357 ? -9.726 0.373 0.566 1.00 98.19 357 ALA A CA 1
ATOM 2753 C C . ALA A 1 357 ? -9.561 -1.054 1.126 1.00 98.19 357 ALA A C 1
ATOM 2755 O O . ALA A 1 357 ? -9.124 -1.946 0.402 1.00 98.19 357 ALA A O 1
ATOM 2756 N N . CYS A 1 358 ? -9.974 -1.316 2.374 1.00 98.50 358 CYS A N 1
ATOM 2757 C CA . CYS A 1 358 ? -9.970 -2.672 2.939 1.00 98.50 358 CYS A CA 1
ATOM 2758 C C . CYS A 1 358 ? -10.849 -3.633 2.126 1.00 98.50 358 CYS A C 1
ATOM 2760 O O . CYS A 1 358 ? -10.422 -4.744 1.804 1.00 98.50 358 CYS A O 1
ATOM 2762 N N . ARG A 1 359 ? -12.067 -3.200 1.774 1.00 98.31 359 ARG A N 1
ATOM 2763 C CA . ARG A 1 359 ? -13.006 -3.990 0.970 1.00 98.31 359 ARG A CA 1
ATOM 2764 C C . ARG A 1 359 ? -12.416 -4.312 -0.401 1.00 98.31 359 ARG A C 1
ATOM 2766 O O . ARG A 1 359 ? -12.426 -5.467 -0.819 1.00 98.31 359 ARG A O 1
ATOM 2773 N N . ALA A 1 360 ? -11.883 -3.306 -1.086 1.00 97.88 360 ALA A N 1
ATOM 2774 C CA . ALA A 1 360 ? -11.320 -3.461 -2.418 1.00 97.88 360 ALA A CA 1
ATOM 2775 C C . ALA A 1 360 ? -10.050 -4.332 -2.420 1.00 97.88 360 ALA A C 1
ATOM 2777 O O . ALA A 1 360 ? -9.909 -5.203 -3.279 1.00 97.88 360 ALA A O 1
ATOM 2778 N N . ALA A 1 361 ? -9.184 -4.202 -1.409 1.00 97.50 361 ALA A N 1
ATOM 2779 C CA . ALA A 1 361 ? -8.024 -5.075 -1.233 1.00 97.50 361 ALA A CA 1
ATOM 2780 C C . ALA A 1 361 ? -8.424 -6.540 -0.984 1.00 97.50 361 ALA A C 1
ATOM 2782 O O . ALA A 1 361 ? -7.831 -7.446 -1.568 1.00 97.50 361 ALA A O 1
ATOM 2783 N N . ALA A 1 362 ? -9.457 -6.791 -0.170 1.00 98.06 362 ALA A N 1
ATOM 2784 C CA . ALA A 1 362 ? -9.981 -8.141 0.046 1.00 98.06 362 ALA A CA 1
ATOM 2785 C C . ALA A 1 362 ? -10.567 -8.749 -1.239 1.00 98.06 362 ALA A C 1
ATOM 2787 O O . ALA A 1 362 ? -10.333 -9.923 -1.526 1.00 98.06 362 ALA A O 1
ATOM 2788 N N . LEU A 1 363 ? -11.267 -7.951 -2.052 1.00 97.06 363 LEU A N 1
ATOM 2789 C CA . LEU A 1 363 ? -11.760 -8.390 -3.360 1.00 97.06 363 LEU A CA 1
ATOM 2790 C C . LEU A 1 363 ? -10.614 -8.714 -4.327 1.00 97.06 363 LEU A C 1
ATOM 2792 O O . LEU A 1 363 ? -10.649 -9.760 -4.972 1.00 97.06 363 LEU A O 1
ATOM 2796 N N . ALA A 1 364 ? -9.575 -7.876 -4.388 1.00 95.75 364 ALA A N 1
ATOM 2797 C CA . ALA A 1 364 ? -8.386 -8.156 -5.191 1.00 95.75 364 ALA A CA 1
ATOM 2798 C C . ALA A 1 364 ? -7.688 -9.449 -4.729 1.00 95.75 364 ALA A C 1
ATOM 2800 O O . ALA A 1 364 ? -7.347 -10.301 -5.549 1.00 95.75 364 ALA A O 1
ATOM 2801 N N . ALA A 1 365 ? -7.550 -9.652 -3.416 1.00 96.00 365 ALA A N 1
ATOM 2802 C CA . ALA A 1 365 ? -6.972 -10.868 -2.848 1.00 96.00 365 ALA A CA 1
ATOM 2803 C C . ALA A 1 365 ? -7.806 -12.125 -3.159 1.00 96.00 365 ALA A C 1
ATOM 2805 O O . ALA A 1 365 ? -7.243 -13.190 -3.412 1.00 96.00 365 ALA A O 1
ATOM 2806 N N . ALA A 1 366 ? -9.137 -12.017 -3.195 1.00 96.81 366 ALA A N 1
ATOM 2807 C CA . ALA A 1 366 ? -10.011 -13.136 -3.542 1.00 96.81 366 ALA A CA 1
ATOM 2808 C C . ALA A 1 366 ? -9.753 -13.666 -4.965 1.00 96.81 366 ALA A C 1
ATOM 2810 O O . ALA A 1 366 ? -9.836 -14.875 -5.189 1.00 96.81 366 ALA A O 1
ATOM 2811 N N . LEU A 1 367 ? -9.374 -12.794 -5.908 1.00 95.62 367 LEU A N 1
ATOM 2812 C CA . LEU A 1 367 ? -9.079 -13.176 -7.295 1.00 95.62 367 LEU A CA 1
ATOM 2813 C C . LEU A 1 367 ? -7.853 -14.089 -7.414 1.00 95.62 367 LEU A C 1
ATOM 2815 O O . LEU A 1 367 ? -7.761 -14.870 -8.359 1.00 95.62 367 LEU A O 1
ATOM 2819 N N . VAL A 1 368 ? -6.942 -14.042 -6.438 1.00 94.50 368 VAL A N 1
ATOM 2820 C CA . VAL A 1 368 ? -5.700 -14.834 -6.440 1.00 94.50 368 VAL A CA 1
ATOM 2821 C C . VAL A 1 368 ? -5.730 -16.001 -5.460 1.00 94.50 368 VAL A C 1
ATOM 2823 O O . VAL A 1 368 ? -4.760 -16.750 -5.328 1.00 94.50 368 VAL A O 1
ATOM 2826 N N . LEU A 1 369 ? -6.874 -16.224 -4.810 1.00 94.12 369 LEU A N 1
ATOM 2827 C CA . LEU A 1 369 ? -7.041 -17.252 -3.788 1.00 94.12 369 LEU A CA 1
ATOM 2828 C C . LEU A 1 369 ? -6.773 -18.670 -4.302 1.00 94.12 369 LEU A C 1
ATOM 2830 O O . LEU A 1 369 ? -6.464 -19.549 -3.498 1.00 94.12 369 LEU A O 1
ATOM 2834 N N . HIS A 1 370 ? -6.855 -18.889 -5.615 1.00 92.62 370 HIS A N 1
ATOM 2835 C CA . HIS A 1 370 ? -6.609 -20.175 -6.273 1.00 92.62 370 HIS A CA 1
ATOM 2836 C C . HIS A 1 370 ? -5.352 -20.193 -7.150 1.00 92.62 370 HIS A C 1
ATOM 2838 O O . HIS A 1 370 ? -5.034 -21.224 -7.736 1.00 92.62 370 HIS A O 1
ATOM 2844 N N . MET A 1 371 ? -4.622 -19.082 -7.228 1.00 93.00 371 MET A N 1
ATOM 2845 C CA . MET A 1 371 ? -3.422 -18.970 -8.056 1.00 93.00 371 MET A CA 1
ATOM 2846 C C . MET A 1 371 ? -2.193 -19.532 -7.346 1.00 93.00 371 MET A C 1
ATOM 2848 O O . MET A 1 371 ? -2.199 -19.694 -6.122 1.00 93.00 371 MET A O 1
ATOM 2852 N N . ASP A 1 372 ? -1.143 -19.846 -8.102 1.00 91.12 372 ASP A N 1
ATOM 2853 C CA . ASP A 1 372 ? 0.153 -20.171 -7.511 1.00 91.12 372 ASP A CA 1
ATOM 2854 C C . ASP A 1 372 ? 0.755 -18.913 -6.877 1.00 91.12 372 ASP A C 1
ATOM 2856 O O . ASP A 1 372 ? 0.968 -17.901 -7.552 1.00 91.12 372 ASP A O 1
ATOM 2860 N N . MET A 1 373 ? 1.006 -18.981 -5.570 1.00 90.75 373 MET A N 1
ATOM 2861 C CA . MET A 1 373 ? 1.544 -17.858 -4.814 1.00 90.75 373 MET A CA 1
ATOM 2862 C C . MET A 1 373 ? 3.021 -17.614 -5.125 1.00 90.75 373 MET A C 1
ATOM 2864 O O . MET A 1 373 ? 3.499 -16.539 -4.797 1.00 90.75 373 MET A O 1
ATOM 2868 N N . SER A 1 374 ? 3.734 -18.523 -5.805 1.00 86.56 374 SER A N 1
ATOM 2869 C CA . SER A 1 374 ? 5.136 -18.310 -6.209 1.00 86.56 374 SER A CA 1
ATOM 2870 C C . SER A 1 374 ? 5.344 -17.137 -7.176 1.00 86.56 374 SER A C 1
ATOM 2872 O O . SER A 1 374 ? 6.477 -16.706 -7.387 1.00 86.56 374 SER A O 1
ATOM 2874 N N . ASN A 1 375 ? 4.268 -16.647 -7.799 1.00 82.50 375 ASN A N 1
ATOM 2875 C CA . ASN A 1 375 ? 4.289 -15.475 -8.676 1.00 82.50 375 ASN A CA 1
ATOM 2876 C C . ASN A 1 375 ? 4.030 -14.166 -7.913 1.00 82.50 375 ASN A C 1
ATOM 2878 O O . ASN A 1 375 ? 4.116 -13.085 -8.496 1.00 82.50 375 ASN A O 1
ATOM 2882 N N . MET A 1 376 ? 3.696 -14.244 -6.620 1.00 88.00 376 MET A N 1
ATOM 2883 C CA . MET A 1 376 ? 3.420 -13.067 -5.807 1.00 88.00 376 MET A CA 1
ATOM 2884 C C . MET A 1 376 ? 4.712 -12.440 -5.305 1.00 88.00 376 MET A C 1
ATOM 2886 O O . MET A 1 376 ? 5.541 -13.093 -4.679 1.00 88.00 376 MET A O 1
ATOM 2890 N N . LEU A 1 377 ? 4.875 -11.139 -5.519 1.00 86.62 377 LEU A N 1
ATOM 2891 C CA . LEU A 1 377 ? 5.998 -10.413 -4.941 1.00 86.62 377 LEU A CA 1
ATOM 2892 C C . LEU A 1 377 ? 5.819 -10.287 -3.428 1.00 86.62 377 LEU A C 1
ATOM 2894 O O . LEU A 1 377 ? 4.712 -10.049 -2.941 1.00 86.62 377 LEU A O 1
ATOM 2898 N N . LEU A 1 378 ? 6.935 -10.364 -2.699 1.00 82.19 378 LEU A N 1
ATOM 2899 C CA . LEU A 1 378 ? 6.980 -10.249 -1.239 1.00 82.19 378 LEU A CA 1
ATOM 2900 C C . LEU A 1 378 ? 6.261 -8.984 -0.718 1.00 82.19 378 LEU A C 1
ATOM 2902 O O . LEU A 1 378 ? 5.646 -8.987 0.347 1.00 82.19 378 LEU A O 1
ATOM 2906 N N . PHE A 1 379 ? 6.278 -7.931 -1.534 1.00 81.50 379 PHE A N 1
ATOM 2907 C CA . PHE A 1 379 ? 5.577 -6.667 -1.342 1.00 81.50 379 PHE A CA 1
ATOM 2908 C C . PHE A 1 379 ? 4.098 -6.812 -0.935 1.00 81.50 379 PHE A C 1
ATOM 2910 O O . PHE A 1 379 ? 3.610 -6.034 -0.117 1.00 81.50 379 PHE A O 1
ATOM 2917 N N . ILE A 1 380 ? 3.386 -7.833 -1.431 1.00 91.88 380 ILE A N 1
ATOM 2918 C CA . ILE A 1 380 ? 1.956 -8.020 -1.132 1.00 91.88 380 ILE A CA 1
ATOM 2919 C C . ILE A 1 380 ? 1.680 -8.282 0.354 1.00 91.88 380 ILE A C 1
ATOM 2921 O O . ILE A 1 380 ? 0.610 -7.938 0.855 1.00 91.88 380 ILE A O 1
ATOM 2925 N N . GLY A 1 381 ? 2.650 -8.851 1.079 1.00 90.06 381 GLY A N 1
ATOM 2926 C CA . GLY A 1 381 ? 2.499 -9.116 2.507 1.00 90.06 381 GLY A CA 1
ATOM 2927 C C . GLY A 1 381 ? 2.362 -7.841 3.330 1.00 90.06 381 GLY A C 1
ATOM 2928 O O . GLY A 1 381 ? 1.534 -7.805 4.233 1.00 90.06 381 GLY A O 1
ATOM 2929 N N . ILE A 1 382 ? 3.096 -6.773 2.982 1.00 89.94 382 ILE A N 1
ATOM 2930 C CA . ILE A 1 382 ? 2.983 -5.466 3.656 1.00 89.94 382 ILE A CA 1
ATOM 2931 C C . ILE A 1 382 ? 1.550 -4.955 3.532 1.00 89.94 382 ILE A C 1
ATOM 2933 O O . ILE A 1 382 ? 0.910 -4.635 4.532 1.00 89.94 382 ILE A O 1
ATOM 2937 N N . ALA A 1 383 ? 1.032 -4.954 2.302 1.00 95.44 383 ALA A N 1
ATOM 2938 C CA . ALA A 1 383 ? -0.312 -4.486 2.017 1.00 95.44 383 ALA A CA 1
ATOM 2939 C C . ALA A 1 383 ? -1.369 -5.260 2.812 1.00 95.44 383 ALA A C 1
ATOM 2941 O O . ALA A 1 383 ? -2.238 -4.673 3.457 1.00 95.44 383 ALA A O 1
ATOM 2942 N N . TRP A 1 384 ? -1.274 -6.588 2.816 1.00 96.12 384 TRP A N 1
ATOM 2943 C CA . TRP A 1 384 ? -2.221 -7.444 3.524 1.00 96.12 384 TRP A CA 1
ATOM 2944 C C . TRP A 1 384 ? -2.120 -7.345 5.047 1.00 96.12 384 TRP A C 1
ATOM 2946 O O . TRP A 1 384 ? -3.152 -7.433 5.716 1.00 96.12 384 TRP A O 1
ATOM 2956 N N . VAL A 1 385 ? -0.933 -7.094 5.606 1.00 94.38 385 VAL A N 1
ATOM 2957 C CA . VAL A 1 385 ? -0.776 -6.797 7.037 1.00 94.38 385 VAL A CA 1
ATOM 2958 C C . VAL A 1 385 ? -1.481 -5.494 7.401 1.00 94.38 385 VAL A C 1
ATOM 2960 O O . VAL A 1 385 ? -2.282 -5.495 8.335 1.00 94.38 385 VAL A O 1
ATOM 2963 N N . SER A 1 386 ? -1.267 -4.412 6.647 1.00 95.12 386 SER A N 1
ATOM 2964 C CA . SER A 1 386 ? -1.926 -3.124 6.905 1.00 95.12 386 SER A CA 1
ATOM 2965 C C . SER A 1 386 ? -3.453 -3.211 6.782 1.00 95.12 386 SER A C 1
ATOM 2967 O O . SER A 1 386 ? -4.179 -2.681 7.625 1.00 95.12 386 SER A O 1
ATOM 2969 N N . VAL A 1 387 ? -3.961 -3.941 5.781 1.00 97.50 387 VAL A N 1
ATOM 2970 C CA . VAL A 1 387 ? -5.402 -4.215 5.637 1.00 97.50 387 VAL A CA 1
ATOM 2971 C C . VAL A 1 387 ? -5.930 -5.006 6.837 1.00 97.50 387 VAL A C 1
ATOM 2973 O O . VAL A 1 387 ? -6.969 -4.653 7.398 1.00 97.50 387 VAL A O 1
ATOM 2976 N N . SER A 1 388 ? -5.213 -6.050 7.257 1.00 97.56 388 SER A N 1
ATOM 2977 C CA . SER A 1 388 ? -5.624 -6.911 8.371 1.00 97.56 388 SER A CA 1
ATOM 2978 C C . SER A 1 388 ? -5.646 -6.164 9.701 1.00 97.56 388 SER A C 1
ATOM 2980 O O . SER A 1 388 ? -6.629 -6.276 10.428 1.00 97.56 388 SER A O 1
ATOM 2982 N N . ASP A 1 389 ? -4.621 -5.361 10.001 1.00 96.00 389 ASP A N 1
ATOM 2983 C CA . ASP A 1 389 ? -4.572 -4.523 11.206 1.00 96.00 389 ASP A CA 1
ATOM 2984 C C . ASP A 1 389 ? -5.790 -3.591 11.279 1.00 96.00 389 ASP A C 1
ATOM 2986 O O . ASP A 1 389 ? -6.476 -3.513 12.306 1.00 96.00 389 ASP A O 1
ATOM 2990 N N . LYS A 1 390 ? -6.141 -2.953 10.154 1.00 96.75 390 LYS A N 1
ATOM 2991 C CA . LYS A 1 390 ? -7.309 -2.073 10.099 1.00 96.75 390 LYS A CA 1
ATOM 2992 C C . LYS A 1 390 ? -8.622 -2.823 10.327 1.00 96.75 390 LYS A C 1
ATOM 2994 O O . LYS A 1 390 ? -9.474 -2.333 11.071 1.00 96.75 390 LYS A O 1
ATOM 2999 N N . LEU A 1 391 ? -8.792 -3.992 9.706 1.00 97.81 391 LEU A N 1
ATOM 3000 C CA . LEU A 1 391 ? -9.980 -4.833 9.878 1.00 97.81 391 LEU A CA 1
ATOM 3001 C C . LEU A 1 391 ? -10.109 -5.329 11.325 1.00 97.81 391 LEU A C 1
ATOM 3003 O O . LEU A 1 391 ? -11.185 -5.210 11.913 1.00 97.81 391 LEU A O 1
ATOM 3007 N N . ILE A 1 392 ? -9.013 -5.809 11.921 1.00 97.19 392 ILE A N 1
ATOM 3008 C CA . ILE A 1 392 ? -8.961 -6.315 13.301 1.00 97.19 392 ILE A CA 1
ATOM 3009 C C . ILE A 1 392 ? -9.389 -5.244 14.306 1.00 97.19 392 ILE A C 1
ATOM 3011 O O . ILE A 1 392 ? -10.177 -5.539 15.201 1.00 97.19 392 ILE A O 1
ATOM 3015 N N . LYS A 1 393 ? -8.928 -3.998 14.145 1.00 95.50 393 LYS A N 1
ATOM 3016 C CA . LYS A 1 393 ? -9.318 -2.879 15.020 1.00 95.50 393 LYS A CA 1
ATOM 3017 C C . LYS A 1 393 ? -10.790 -2.491 14.867 1.00 95.50 393 LYS A C 1
ATOM 3019 O O . LYS A 1 393 ? -11.420 -2.035 15.822 1.00 95.50 393 LYS A O 1
ATOM 3024 N N . ASP A 1 394 ? -11.352 -2.638 13.670 1.00 95.62 394 ASP A N 1
ATOM 3025 C CA . ASP A 1 394 ? -12.683 -2.117 13.370 1.00 95.62 394 ASP A CA 1
ATOM 3026 C C . ASP A 1 394 ? -13.836 -3.089 13.657 1.00 95.62 394 ASP A C 1
ATOM 3028 O O . ASP A 1 394 ? -14.890 -2.672 14.137 1.00 95.62 394 ASP A O 1
ATOM 3032 N N . ILE A 1 395 ? -13.643 -4.393 13.446 1.00 96.19 395 ILE A N 1
ATOM 3033 C CA . ILE A 1 395 ? -14.647 -5.429 13.753 1.00 96.19 395 ILE A CA 1
ATOM 3034 C C . ILE A 1 395 ? -15.228 -5.299 15.182 1.00 96.19 395 ILE A C 1
ATOM 3036 O O . ILE A 1 395 ? -16.456 -5.209 15.321 1.00 96.19 395 ILE A O 1
ATOM 3040 N N . PRO A 1 396 ? -14.422 -5.253 16.265 1.00 94.38 396 PRO A N 1
ATOM 3041 C CA . PRO A 1 396 ? -14.948 -5.131 17.625 1.00 94.38 396 PRO A CA 1
ATOM 3042 C C . PRO A 1 396 ? -15.608 -3.771 17.877 1.00 94.38 396 PRO A C 1
ATOM 3044 O O . PRO A 1 396 ? -16.551 -3.679 18.666 1.00 94.38 396 PRO A O 1
ATOM 3047 N N . ARG A 1 397 ? -15.164 -2.704 17.202 1.00 92.19 397 ARG A N 1
ATOM 3048 C CA . ARG A 1 397 ? -15.822 -1.393 17.274 1.00 92.19 397 ARG A CA 1
ATOM 3049 C C . ARG A 1 397 ? -17.227 -1.446 16.680 1.00 92.19 397 ARG A C 1
ATOM 3051 O O . ARG A 1 397 ? -18.171 -1.029 17.345 1.00 92.19 397 ARG A O 1
ATOM 3058 N N . LEU A 1 398 ? -17.377 -1.990 15.473 1.00 93.44 398 LEU A N 1
ATOM 3059 C CA . LEU A 1 398 ? -18.680 -2.123 14.817 1.00 93.44 398 LEU A CA 1
ATOM 3060 C C . LEU A 1 398 ? -19.646 -2.965 15.653 1.00 93.44 398 LEU A C 1
ATOM 3062 O O . LEU A 1 398 ? -20.815 -2.612 15.787 1.00 93.44 398 LEU A O 1
ATOM 3066 N N . ARG A 1 399 ? -19.153 -4.031 16.292 1.00 94.00 399 ARG A N 1
ATOM 3067 C CA . ARG A 1 399 ? -19.953 -4.848 17.215 1.00 94.00 399 ARG A CA 1
ATOM 3068 C C . ARG A 1 399 ? -20.453 -4.063 18.422 1.00 94.00 399 ARG A C 1
ATOM 3070 O O . ARG A 1 399 ? -21.641 -4.130 18.720 1.00 94.00 399 ARG A O 1
ATOM 3077 N N . ARG A 1 400 ? -19.579 -3.292 19.079 1.00 90.81 400 ARG A N 1
ATOM 3078 C CA . ARG A 1 400 ? -19.956 -2.438 20.222 1.00 90.81 400 ARG A CA 1
ATOM 3079 C C . ARG A 1 400 ? -20.985 -1.374 19.843 1.00 90.81 400 ARG A C 1
ATOM 3081 O O . ARG A 1 400 ? -21.869 -1.087 20.637 1.00 90.81 400 ARG A O 1
ATOM 3088 N N . ALA A 1 401 ? -20.910 -0.851 18.622 1.00 90.38 401 ALA A N 1
ATOM 3089 C CA . ALA A 1 401 ? -21.888 0.088 18.077 1.00 90.38 401 ALA A CA 1
ATOM 3090 C C . ALA A 1 401 ? -23.198 -0.577 17.592 1.00 90.38 401 ALA A C 1
ATOM 3092 O O . ALA A 1 401 ? -24.021 0.085 16.968 1.00 90.38 401 ALA A O 1
ATOM 3093 N N . GLY A 1 402 ? -23.392 -1.888 17.794 1.00 92.25 402 GLY A N 1
ATOM 3094 C CA . GLY A 1 402 ? -24.579 -2.616 17.323 1.00 92.25 402 GLY A CA 1
ATOM 3095 C C . GLY A 1 402 ? -24.630 -2.847 15.805 1.00 92.25 402 GLY A C 1
ATOM 3096 O O . GLY A 1 402 ? -25.613 -3.369 15.282 1.00 92.25 402 GLY A O 1
ATOM 3097 N N . LYS A 1 403 ? -23.558 -2.522 15.073 1.00 93.56 403 LYS A N 1
ATOM 3098 C CA . LYS A 1 403 ? -23.449 -2.615 13.606 1.00 93.56 403 LYS A CA 1
ATOM 3099 C C . LYS A 1 403 ? -23.002 -4.015 13.172 1.00 93.56 403 LYS A C 1
ATOM 3101 O O . LYS A 1 403 ? -22.002 -4.196 12.477 1.00 93.56 403 LYS A O 1
ATOM 3106 N N . ILE A 1 404 ? -23.759 -5.030 13.594 1.00 94.75 404 ILE A N 1
ATOM 3107 C CA . ILE A 1 404 ? -23.390 -6.453 13.474 1.00 94.75 404 ILE A CA 1
ATOM 3108 C C . ILE A 1 404 ? -23.148 -6.884 12.020 1.00 94.75 404 ILE A C 1
ATOM 3110 O O . ILE A 1 404 ? -22.174 -7.584 11.751 1.00 94.75 404 ILE A O 1
ATOM 3114 N N . THR A 1 405 ? -23.990 -6.451 11.075 1.00 95.69 405 THR A N 1
ATOM 3115 C CA . THR A 1 405 ? -23.859 -6.820 9.653 1.00 95.69 405 THR A CA 1
ATOM 3116 C C . THR A 1 405 ? -22.551 -6.314 9.048 1.00 95.69 405 THR A C 1
ATOM 3118 O O . THR A 1 405 ? -21.851 -7.070 8.383 1.00 95.69 405 THR A O 1
ATOM 3121 N N . GLN A 1 406 ? -22.181 -5.061 9.330 1.00 95.50 406 GLN A N 1
ATOM 3122 C CA . GLN A 1 406 ? -20.922 -4.481 8.853 1.00 95.50 406 GLN A CA 1
ATOM 3123 C C . GLN A 1 406 ? -19.714 -5.165 9.505 1.00 95.50 406 GLN A C 1
ATOM 3125 O O . GLN A 1 406 ? -18.720 -5.425 8.832 1.00 95.50 406 GLN A O 1
ATOM 3130 N N . GLY A 1 407 ? -19.816 -5.507 10.795 1.00 95.69 407 GLY A N 1
ATOM 31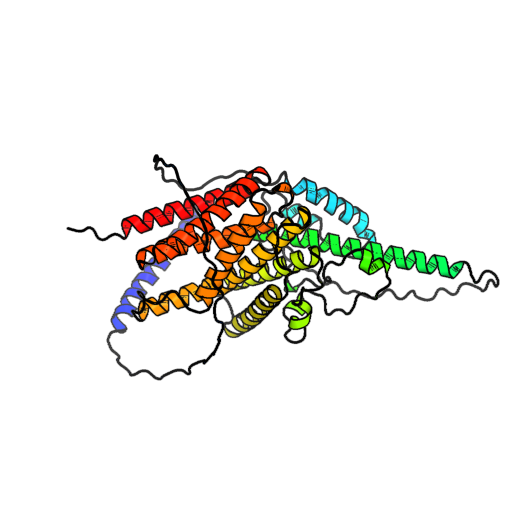31 C CA . GLY A 1 407 ? -18.794 -6.291 11.488 1.00 95.69 407 GLY A CA 1
ATOM 3132 C C . GLY A 1 407 ? -18.549 -7.646 10.817 1.00 95.69 407 GLY A C 1
ATOM 3133 O O . GLY A 1 407 ? -17.404 -7.976 10.531 1.00 95.69 407 GLY A O 1
ATOM 3134 N N . ARG A 1 408 ? -19.614 -8.394 10.491 1.00 96.62 408 ARG A N 1
ATOM 3135 C CA . ARG A 1 408 ? -19.513 -9.697 9.801 1.00 96.62 408 ARG A CA 1
ATOM 3136 C C . ARG A 1 408 ? -18.905 -9.593 8.405 1.00 96.62 408 ARG A C 1
A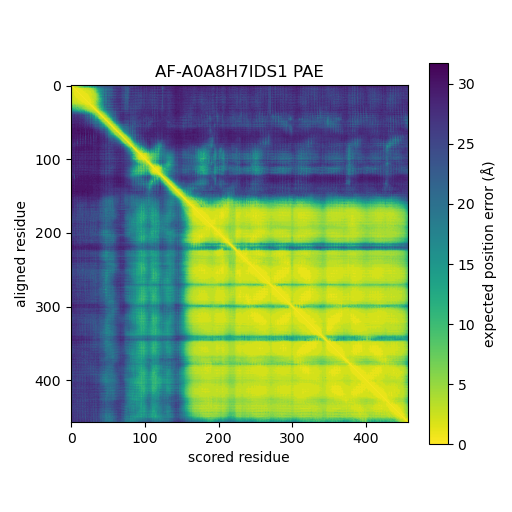TOM 3138 O O . ARG A 1 408 ? -18.122 -10.453 8.018 1.00 96.62 408 ARG A O 1
ATOM 3145 N N . GLU A 1 409 ? -19.250 -8.549 7.659 1.00 97.69 409 GLU A N 1
ATOM 3146 C CA . GLU A 1 409 ? -18.656 -8.296 6.344 1.00 97.69 409 GLU A CA 1
ATOM 3147 C C . GLU A 1 409 ? -17.136 -8.092 6.458 1.00 97.69 409 GLU A C 1
ATOM 3149 O O . GLU A 1 409 ? -16.361 -8.720 5.739 1.00 97.69 409 GLU A O 1
ATOM 3154 N N . LYS A 1 410 ? -16.681 -7.300 7.436 1.00 97.81 410 LYS A N 1
ATOM 3155 C CA . LYS A 1 410 ? -15.244 -7.107 7.688 1.00 97.81 410 LYS A CA 1
ATOM 3156 C C . LYS A 1 410 ? -14.539 -8.373 8.177 1.00 97.81 410 LYS A C 1
ATOM 3158 O O . LYS A 1 410 ? -13.381 -8.592 7.833 1.00 97.81 410 LYS A O 1
ATOM 3163 N N . GLU A 1 411 ? -15.225 -9.239 8.918 1.00 97.50 411 GLU A N 1
ATOM 3164 C CA . GLU A 1 411 ? -14.697 -10.565 9.267 1.00 97.50 411 GLU A CA 1
ATOM 3165 C C . GLU A 1 411 ? -14.499 -11.453 8.041 1.00 97.50 411 GLU A C 1
ATOM 3167 O O . GLU A 1 411 ? -13.487 -12.146 7.944 1.00 97.50 411 GLU A O 1
ATOM 3172 N N . HIS A 1 412 ? -15.439 -11.417 7.094 1.00 97.88 412 HIS A N 1
ATOM 3173 C CA . HIS A 1 412 ? -15.305 -12.147 5.840 1.00 97.88 412 HIS A CA 1
ATOM 3174 C C . HIS A 1 412 ? -14.106 -11.641 5.026 1.00 97.88 412 HIS A C 1
ATOM 3176 O O . HIS A 1 412 ? -13.289 -12.444 4.574 1.00 97.88 412 HIS A O 1
ATOM 3182 N N . GLN A 1 413 ? -13.948 -10.319 4.920 1.00 98.12 413 GLN A N 1
ATOM 3183 C CA . GLN A 1 413 ? -12.791 -9.688 4.277 1.00 98.12 413 GLN A CA 1
ATOM 3184 C C . GLN A 1 413 ? -11.472 -10.114 4.938 1.00 98.12 413 GLN A C 1
ATOM 3186 O O . GLN A 1 413 ? -10.543 -10.527 4.243 1.00 98.12 413 GLN A O 1
ATOM 3191 N N . LEU A 1 414 ? -11.403 -10.097 6.274 1.00 97.81 414 LEU A N 1
ATOM 3192 C CA . LEU A 1 414 ? -10.219 -10.531 7.022 1.00 97.81 414 LEU A CA 1
ATOM 3193 C C . LEU A 1 414 ? -9.900 -12.009 6.763 1.00 97.81 414 LEU A C 1
ATOM 3195 O O . LEU A 1 414 ? -8.743 -12.355 6.545 1.00 97.81 414 LEU A O 1
ATOM 3199 N N . ALA A 1 415 ? -10.914 -12.877 6.722 1.00 97.19 415 ALA A N 1
ATOM 3200 C CA . ALA A 1 415 ? -10.728 -14.301 6.452 1.00 97.19 415 ALA A CA 1
ATOM 3201 C C . ALA A 1 415 ? -10.160 -14.573 5.046 1.00 97.19 415 ALA A C 1
ATOM 3203 O O . ALA A 1 415 ? -9.354 -15.491 4.876 1.00 97.19 415 ALA A O 1
ATOM 3204 N N . ILE A 1 416 ? -10.546 -13.777 4.039 1.00 97.69 416 ILE A N 1
ATOM 3205 C CA . ILE A 1 416 ? -9.965 -13.859 2.690 1.00 97.69 416 ILE A CA 1
ATOM 3206 C C . ILE A 1 416 ? -8.470 -13.532 2.745 1.00 97.69 416 ILE A C 1
ATOM 3208 O O . ILE A 1 416 ? -7.655 -14.319 2.258 1.00 97.69 416 ILE A O 1
ATOM 3212 N N . ILE A 1 417 ? -8.108 -12.410 3.375 1.00 97.75 417 ILE A N 1
ATOM 3213 C CA . ILE A 1 417 ? -6.713 -11.973 3.497 1.00 97.75 417 ILE A CA 1
ATOM 3214 C C . ILE A 1 417 ? -5.879 -12.997 4.279 1.00 97.75 417 ILE A C 1
ATOM 3216 O O . ILE A 1 417 ? -4.823 -13.411 3.802 1.00 97.75 417 ILE A O 1
ATOM 3220 N N . GLU A 1 418 ? -6.370 -13.483 5.424 1.00 96.69 418 GLU A N 1
ATOM 3221 C CA . GLU A 1 418 ? -5.708 -14.518 6.231 1.00 96.69 418 GLU A CA 1
ATOM 3222 C C . GLU A 1 418 ? -5.439 -15.789 5.414 1.00 96.69 418 GLU A C 1
ATOM 3224 O O . GLU A 1 418 ? -4.348 -16.360 5.480 1.00 96.69 418 GLU A O 1
ATOM 3229 N N . LYS A 1 419 ? -6.418 -16.231 4.615 1.00 97.06 419 LYS A N 1
ATOM 3230 C CA . LYS A 1 419 ? -6.275 -17.424 3.775 1.00 97.06 419 LYS A CA 1
ATOM 3231 C C . LYS A 1 419 ? -5.258 -17.207 2.657 1.00 97.06 419 LYS A C 1
ATOM 3233 O O . LYS A 1 419 ? -4.453 -18.102 2.392 1.00 97.06 419 LYS A O 1
ATOM 3238 N N . CYS A 1 420 ? -5.254 -16.035 2.026 1.00 96.12 420 CYS A N 1
ATOM 3239 C CA . CYS A 1 420 ? -4.237 -15.680 1.042 1.00 96.12 420 CYS A CA 1
ATOM 3240 C C . CYS A 1 420 ? -2.838 -15.644 1.673 1.00 96.12 420 CYS A C 1
ATOM 3242 O O . CYS A 1 420 ? -1.936 -16.301 1.161 1.00 96.12 420 CYS A O 1
ATOM 3244 N N . MET A 1 421 ? -2.675 -15.001 2.832 1.00 95.62 421 MET A N 1
ATOM 3245 C CA . MET A 1 421 ? -1.411 -14.980 3.576 1.00 95.62 421 MET A CA 1
ATOM 3246 C C . MET A 1 421 ? -0.941 -16.374 3.992 1.00 95.62 421 MET A C 1
ATOM 3248 O O . MET A 1 421 ? 0.245 -16.673 3.886 1.00 95.62 421 MET A O 1
ATOM 3252 N N . GLN A 1 422 ? -1.850 -17.258 4.410 1.00 95.94 422 GLN A N 1
ATOM 3253 C CA . GLN A 1 422 ? -1.521 -18.650 4.724 1.00 95.94 422 GLN A CA 1
ATOM 3254 C C . GLN A 1 422 ? -0.972 -19.402 3.510 1.00 95.94 422 GLN A C 1
ATOM 3256 O O . GLN A 1 422 ? -0.000 -20.145 3.643 1.00 95.94 422 GLN A O 1
ATOM 3261 N N . ARG A 1 423 ? -1.565 -19.209 2.326 1.00 95.25 423 ARG A N 1
ATOM 3262 C CA . ARG A 1 423 ? -1.042 -19.805 1.088 1.00 95.25 423 ARG A CA 1
ATOM 3263 C C . ARG A 1 423 ? 0.300 -19.190 0.708 1.00 95.25 423 ARG A C 1
ATOM 3265 O O . ARG A 1 423 ? 1.216 -19.926 0.354 1.00 95.25 423 ARG A O 1
ATOM 3272 N N . SER A 1 424 ? 0.444 -17.875 0.840 1.00 91.75 424 SER A N 1
ATOM 3273 C CA . SER A 1 424 ? 1.707 -17.198 0.564 1.00 91.75 424 SER A CA 1
ATOM 3274 C C . SER A 1 424 ? 2.812 -17.636 1.524 1.00 91.75 424 SER A C 1
ATOM 3276 O O . SER A 1 424 ? 3.948 -17.750 1.090 1.00 91.75 424 SER A O 1
ATOM 3278 N N . ALA A 1 425 ? 2.508 -17.966 2.783 1.00 93.12 425 ALA A N 1
ATOM 3279 C CA . ALA A 1 425 ? 3.484 -18.482 3.746 1.00 93.12 425 ALA A CA 1
ATOM 3280 C C . ALA A 1 425 ? 4.087 -19.839 3.348 1.00 93.12 425 ALA A C 1
ATOM 3282 O O . ALA A 1 425 ? 5.214 -20.140 3.736 1.00 93.12 425 ALA A O 1
ATOM 3283 N N . ALA A 1 426 ? 3.372 -20.639 2.548 1.00 91.31 426 ALA A N 1
ATOM 3284 C CA . ALA A 1 426 ? 3.917 -21.874 1.991 1.00 91.31 426 ALA A CA 1
ATOM 3285 C C . ALA A 1 426 ? 4.975 -21.608 0.903 1.00 91.31 426 ALA A C 1
ATOM 3287 O O . ALA A 1 426 ? 5.911 -22.389 0.768 1.00 91.31 426 ALA A O 1
ATOM 3288 N N . ALA A 1 427 ? 4.841 -20.506 0.155 1.00 88.56 427 ALA A N 1
ATOM 3289 C CA . ALA A 1 427 ? 5.811 -20.079 -0.857 1.00 88.56 427 ALA A CA 1
ATOM 3290 C C . ALA A 1 427 ? 6.938 -19.209 -0.265 1.00 88.56 427 ALA A C 1
ATOM 3292 O O . ALA A 1 427 ? 8.094 -19.324 -0.665 1.00 88.56 427 ALA A O 1
ATOM 3293 N N . TYR A 1 428 ? 6.610 -18.367 0.719 1.00 86.12 428 TYR A N 1
ATOM 3294 C CA . TYR A 1 428 ? 7.504 -17.404 1.359 1.00 86.12 428 TYR A CA 1
ATOM 3295 C C . TYR A 1 428 ? 7.376 -17.506 2.886 1.00 86.12 428 TYR A C 1
ATOM 3297 O O . TYR A 1 428 ? 6.507 -16.860 3.480 1.00 86.12 428 TYR A O 1
ATOM 3305 N N . PRO A 1 429 ? 8.258 -18.269 3.558 1.00 88.00 429 PRO A N 1
ATOM 3306 C CA . PRO A 1 429 ? 8.158 -18.531 4.997 1.00 88.00 429 PRO A CA 1
ATOM 3307 C C . PRO A 1 429 ? 8.089 -17.284 5.891 1.00 88.00 429 PRO A C 1
ATOM 3309 O O . PRO A 1 429 ? 7.495 -17.334 6.966 1.00 88.00 429 PRO A O 1
ATOM 3312 N N . VAL A 1 430 ? 8.636 -16.149 5.443 1.00 83.38 430 VAL A N 1
ATOM 3313 C CA . VAL A 1 430 ? 8.564 -14.859 6.155 1.00 83.38 430 VAL A CA 1
ATOM 3314 C C . VAL A 1 430 ? 7.121 -14.408 6.428 1.00 83.38 430 VAL A C 1
ATOM 3316 O O . VAL A 1 430 ? 6.841 -13.849 7.488 1.00 83.38 430 VAL A O 1
ATOM 3319 N N . PHE A 1 431 ? 6.165 -14.746 5.556 1.00 86.88 431 PHE A N 1
ATOM 3320 C CA . PHE A 1 431 ? 4.746 -14.468 5.793 1.00 86.88 431 PHE A CA 1
ATOM 3321 C C . PHE A 1 431 ? 4.144 -15.309 6.922 1.00 86.88 431 PHE A C 1
ATOM 3323 O O . PHE A 1 431 ? 3.108 -14.940 7.472 1.00 86.88 431 PHE A O 1
ATOM 3330 N N . GLY A 1 432 ? 4.797 -16.403 7.327 1.00 90.62 432 GLY A N 1
ATOM 3331 C CA . GLY A 1 432 ? 4.400 -17.176 8.501 1.00 90.62 432 GLY A CA 1
ATOM 3332 C C . GLY A 1 432 ? 4.468 -16.354 9.791 1.00 90.62 432 GLY A C 1
ATOM 3333 O O . GLY A 1 432 ? 3.571 -16.458 10.629 1.00 90.62 432 GLY A O 1
ATOM 3334 N N . LEU A 1 433 ? 5.477 -15.483 9.926 1.00 89.31 433 LEU A N 1
ATOM 3335 C CA . LEU A 1 433 ? 5.606 -14.580 11.075 1.00 89.31 433 LEU A CA 1
ATOM 3336 C C . LEU A 1 433 ? 4.491 -13.528 11.080 1.00 89.31 433 LEU A C 1
ATOM 3338 O O . LEU A 1 433 ? 3.831 -13.333 12.099 1.00 89.31 433 LEU A O 1
ATOM 3342 N N . GLN A 1 434 ? 4.222 -12.917 9.927 1.00 89.31 434 GLN A N 1
ATOM 3343 C CA . GLN A 1 434 ? 3.167 -11.911 9.784 1.00 89.31 434 GLN A CA 1
ATOM 3344 C C . GLN A 1 434 ? 1.771 -12.493 10.023 1.00 89.31 434 GLN A C 1
ATOM 3346 O O . GLN A 1 434 ? 0.950 -11.899 10.718 1.00 89.31 434 GLN A O 1
ATOM 3351 N N . LEU A 1 435 ? 1.506 -13.696 9.508 1.00 93.69 435 LEU A N 1
ATOM 3352 C CA . LEU A 1 435 ? 0.250 -14.397 9.754 1.00 93.69 435 LEU A CA 1
ATOM 3353 C C . LEU A 1 435 ? 0.066 -14.715 11.242 1.00 93.69 435 LEU A C 1
ATOM 3355 O O . LEU A 1 435 ? -1.038 -14.581 11.770 1.00 93.69 435 LEU A O 1
ATOM 3359 N N . LYS A 1 436 ? 1.141 -15.115 11.934 1.00 94.38 436 LYS A N 1
ATOM 3360 C CA . LYS A 1 436 ? 1.108 -15.323 13.386 1.00 94.38 436 LYS A CA 1
ATOM 3361 C C . LYS A 1 436 ? 0.775 -14.020 14.116 1.00 94.38 436 LYS A C 1
ATOM 3363 O O . LYS A 1 436 ? -0.073 -14.038 15.000 1.00 94.38 436 LYS A O 1
ATOM 3368 N N . GLN A 1 437 ? 1.379 -12.901 13.720 1.00 91.12 437 GLN A N 1
ATOM 3369 C CA . GLN A 1 437 ? 1.092 -11.586 14.299 1.00 91.12 437 GLN A CA 1
ATOM 3370 C C . GLN A 1 437 ? -0.379 -11.180 14.118 1.00 91.12 437 GLN A C 1
ATOM 3372 O O . GLN A 1 437 ? -1.016 -10.770 15.084 1.00 91.12 437 GLN A O 1
ATOM 3377 N N . ILE A 1 438 ? -0.943 -11.353 12.920 1.00 92.56 438 ILE A N 1
ATOM 3378 C CA . ILE A 1 438 ? -2.361 -11.064 12.638 1.00 92.56 438 ILE A CA 1
ATOM 3379 C C . ILE A 1 438 ? -3.281 -11.892 13.540 1.00 92.56 438 ILE A C 1
ATOM 3381 O O . ILE A 1 438 ? -4.216 -11.356 14.135 1.00 92.56 438 ILE A O 1
ATOM 3385 N N . ARG A 1 439 ? -2.996 -13.191 13.692 1.00 95.31 439 ARG A N 1
ATOM 3386 C CA . ARG A 1 439 ? -3.778 -14.082 14.563 1.00 95.31 439 ARG A CA 1
ATOM 3387 C C . ARG A 1 439 ? -3.706 -13.657 16.030 1.00 95.31 439 ARG A C 1
ATOM 3389 O O . ARG A 1 439 ? -4.744 -13.592 16.679 1.00 95.31 439 ARG A O 1
ATOM 3396 N N . LEU A 1 440 ? -2.524 -13.281 16.516 1.00 94.56 440 LEU A N 1
ATOM 3397 C CA . LEU A 1 440 ? -2.348 -12.779 17.883 1.00 94.56 440 LEU A CA 1
ATOM 3398 C C . LEU A 1 440 ? -3.119 -11.473 18.125 1.00 94.56 440 LEU A C 1
ATOM 3400 O O . LEU A 1 440 ? -3.812 -11.350 19.131 1.00 94.56 440 LEU A O 1
ATOM 3404 N N . LEU A 1 441 ? -3.059 -10.515 17.193 1.00 91.12 441 LEU A N 1
ATOM 3405 C CA . LEU A 1 441 ? -3.813 -9.257 17.296 1.00 91.12 441 LEU A CA 1
ATOM 3406 C C . LEU A 1 441 ? -5.328 -9.505 17.333 1.00 91.12 441 LEU A C 1
ATOM 3408 O O . LEU A 1 441 ? -6.055 -8.869 18.099 1.00 91.12 441 LEU A O 1
ATOM 3412 N N . LYS A 1 442 ? -5.807 -10.459 16.531 1.00 93.19 442 LYS A N 1
ATOM 3413 C CA . LYS A 1 442 ? -7.210 -10.884 16.518 1.00 93.19 442 LYS A CA 1
ATOM 3414 C C . LYS A 1 442 ? -7.626 -11.511 17.850 1.00 93.19 442 LYS A C 1
ATOM 3416 O O . LYS A 1 442 ? -8.673 -11.149 18.381 1.00 93.19 442 LYS A O 1
ATOM 3421 N N . GLU A 1 443 ? -6.814 -12.409 18.404 1.00 94.31 443 GLU A N 1
ATOM 3422 C CA . GLU A 1 443 ? -7.051 -13.032 19.715 1.00 94.31 443 GLU A CA 1
ATOM 3423 C C . GLU A 1 443 ? -7.091 -11.990 20.841 1.00 94.31 443 GLU A C 1
ATOM 3425 O O . GLU A 1 443 ? -8.013 -12.001 21.660 1.00 94.31 443 GLU A O 1
ATOM 3430 N N . GLN A 1 444 ? -6.155 -11.036 20.836 1.00 92.19 444 GLN A N 1
ATOM 3431 C CA . GLN A 1 444 ? -6.120 -9.941 21.805 1.00 92.19 444 GLN A CA 1
ATOM 3432 C C . GLN A 1 444 ? -7.396 -9.087 21.745 1.00 92.19 444 GLN A C 1
ATOM 3434 O O . GLN A 1 444 ? -8.005 -8.813 22.779 1.00 92.19 444 GLN A O 1
ATOM 3439 N N . GLN A 1 445 ? -7.853 -8.718 20.545 1.00 89.31 445 GLN A N 1
ATOM 3440 C CA . GLN A 1 445 ? -9.088 -7.944 20.381 1.00 89.31 445 GLN A CA 1
ATOM 3441 C C . GLN A 1 445 ? -10.335 -8.709 20.839 1.00 89.31 445 GLN A C 1
ATOM 3443 O O . GLN A 1 445 ? -11.244 -8.129 21.441 1.00 89.31 445 GLN A O 1
ATOM 3448 N N . ILE A 1 446 ? -10.386 -10.022 20.595 1.00 89.56 446 ILE A N 1
ATOM 3449 C CA . ILE A 1 446 ? -11.465 -10.870 21.112 1.00 89.56 446 ILE A CA 1
ATOM 3450 C C . ILE A 1 446 ? -11.453 -10.832 22.643 1.00 89.56 446 ILE A C 1
ATOM 3452 O O . ILE A 1 446 ? -12.503 -10.597 23.242 1.00 89.56 446 ILE A O 1
ATOM 3456 N N . PHE A 1 447 ? -10.292 -10.983 23.277 1.00 92.00 447 PHE A N 1
ATOM 3457 C CA . PHE A 1 447 ? -10.163 -10.940 24.733 1.00 92.00 447 PHE A CA 1
ATOM 3458 C C . PHE A 1 447 ? -10.604 -9.591 25.330 1.00 92.00 447 PHE A C 1
ATOM 3460 O O . PHE A 1 447 ? -11.420 -9.565 26.253 1.00 92.00 447 PHE A O 1
ATOM 3467 N N . GLU A 1 448 ? -10.159 -8.472 24.754 1.00 88.94 448 GLU A N 1
ATOM 3468 C CA . GLU A 1 448 ? -10.556 -7.117 25.169 1.00 88.94 448 GLU A CA 1
ATOM 3469 C C . GLU A 1 448 ? -12.075 -6.895 25.043 1.00 88.94 448 GLU A C 1
ATOM 3471 O O . GLU A 1 448 ? -12.705 -6.314 25.930 1.00 88.94 448 GLU A O 1
ATOM 3476 N N . SER A 1 449 ? -12.697 -7.414 23.978 1.00 85.81 449 SER A N 1
ATOM 3477 C CA . SER A 1 449 ? -14.144 -7.279 23.769 1.00 85.81 449 SER A CA 1
ATOM 3478 C C . SER A 1 449 ? -14.991 -8.037 24.802 1.00 85.81 449 SER A C 1
ATOM 3480 O O . SER A 1 449 ? -16.077 -7.571 25.146 1.00 85.81 449 SER A O 1
ATOM 3482 N N . HIS A 1 450 ? -14.489 -9.153 25.344 1.00 88.75 450 HIS A N 1
ATOM 3483 C CA . HIS A 1 450 ? -15.180 -9.914 26.391 1.00 88.75 450 HIS A CA 1
ATOM 3484 C C . HIS A 1 450 ? -15.086 -9.235 27.762 1.00 88.75 450 HIS A C 1
ATOM 3486 O O . HIS A 1 450 ? -16.036 -9.301 28.540 1.00 88.75 450 HIS A O 1
ATOM 3492 N N . GLN A 1 451 ? -13.977 -8.549 28.059 1.00 88.94 451 GLN A N 1
ATOM 3493 C CA . GLN A 1 451 ? -13.818 -7.827 29.327 1.00 88.94 451 GLN A CA 1
ATOM 3494 C C . GLN A 1 451 ? -14.693 -6.571 29.426 1.00 88.94 451 GLN A C 1
ATOM 3496 O O . GLN A 1 451 ? -15.054 -6.162 30.527 1.00 88.94 451 GLN A O 1
ATOM 3501 N N . ALA A 1 452 ? -15.049 -5.965 28.291 1.00 83.88 452 ALA A N 1
ATOM 3502 C CA . ALA A 1 452 ? -15.832 -4.732 28.245 1.00 83.88 452 ALA A CA 1
ATOM 3503 C C . ALA A 1 452 ? -17.345 -4.923 28.488 1.00 83.88 452 ALA A C 1
ATOM 3505 O O . ALA A 1 452 ? -18.074 -3.932 28.566 1.00 83.88 452 ALA A O 1
ATOM 3506 N N . LEU A 1 453 ? -17.844 -6.161 28.593 1.00 80.62 453 LEU A N 1
ATOM 3507 C CA . LEU A 1 453 ? -19.256 -6.421 28.884 1.00 80.62 453 LEU A CA 1
ATOM 3508 C C . LEU A 1 453 ? -19.553 -6.109 30.365 1.00 80.62 453 LEU A C 1
ATOM 3510 O O . LEU A 1 453 ? -18.931 -6.708 31.247 1.00 80.62 453 LEU A O 1
ATOM 3514 N N . PRO A 1 454 ? -20.493 -5.192 30.672 1.00 77.56 454 PRO A N 1
ATOM 3515 C CA . PRO A 1 454 ? -20.838 -4.872 32.051 1.00 77.56 454 PRO A CA 1
ATOM 3516 C C . PRO A 1 454 ? -21.339 -6.131 32.763 1.00 77.56 454 PRO A C 1
ATOM 3518 O O . PRO A 1 454 ? -22.228 -6.824 32.264 1.00 77.56 454 PRO A O 1
ATOM 3521 N N . ARG A 1 455 ? -20.765 -6.434 33.936 1.00 77.88 455 ARG A N 1
ATOM 3522 C CA . ARG A 1 455 ? -21.264 -7.502 34.811 1.00 77.88 455 ARG A CA 1
ATOM 3523 C C . ARG A 1 455 ? -22.676 -7.119 35.245 1.00 77.88 455 ARG A C 1
ATOM 3525 O O . ARG A 1 455 ? -22.839 -6.239 36.084 1.00 77.88 455 ARG A O 1
ATOM 3532 N N . VAL A 1 456 ? -23.676 -7.743 34.632 1.00 77.38 456 VAL A N 1
ATOM 3533 C CA . VAL A 1 456 ? -25.075 -7.614 35.046 1.00 77.38 456 VAL A CA 1
ATOM 3534 C C . VAL A 1 456 ? -25.184 -8.274 36.420 1.00 77.38 456 VAL A C 1
ATOM 3536 O O . VAL A 1 456 ? -25.034 -9.492 36.527 1.00 77.38 456 VAL A O 1
ATOM 3539 N N . GLY A 1 457 ? -25.318 -7.448 37.458 1.00 73.00 457 GLY A N 1
ATOM 3540 C CA . GLY A 1 457 ? -25.516 -7.850 38.851 1.00 73.00 457 GLY A CA 1
ATOM 3541 C C . GLY A 1 457 ? -26.958 -7.681 39.288 1.00 73.00 457 GLY A C 1
ATOM 3542 O O . GLY A 1 457 ? -27.641 -6.807 38.703 1.00 73.00 457 GLY A O 1
#

Nearest PDB structures (foldseek):
  4c0o-assembly1_A  TM=2.861E-01  e=2.045E+00  Homo sapiens
  8f7n-assembly1_A-2  TM=1.373E-01  e=1.164E+00  Sinorhizobium meliloti
  4c0o-assembly2_B  TM=1.841E-01  e=6.595E+00  Homo sapiens

pLDDT: mean 75.6, std 25.02, range [22.47, 98.56]

Organism: NCBI:txid456999